Protein AF-A0A2V4GWK1-F1 (afdb_monomer_lite)

pLDDT: mean 80.1, std 12.58, range [30.08, 96.69]

Sequence (707 aa):
MFELTYKNLQINIKENYSESYKGDNICILKGPNDTGKTTALALIKLAFSNFQLNQIDNETMKNKLKLILNNPDFEMHLLISSYDNSFSIRIDYDNNLNRADYYINNRPTGYTHFIEDIELLYEVPGEAIKKFQGILYDTKNKLTEYEKILIAYEAHINELYDKLTRYEHSEKRKNQITSKIQQLNEKLESIKFIYDQDLKKYQELHNKFIYNKYRELEIDISMIESKIDELNRNIKKDKYKNRKINRYGNEVLNKAMEIYQLINSDKSLFDSLVYKDEKYRNIFEDKLKLLNSNNIDDINLELISSFNTYFNQIKQQNSEKLNNSDDNESVLQYRLVEQLIDLINKYIDKNPIIPIFENTAAEFLKKLYNEEEKLKVAYNQYEKIENLNSACDNIIKELGNLTLLLKTYDMNKDKNKTKNIMNIKDDQYSDIIDYESLIKKMESEKERLIKERSSIEDEYRHLPEAYNKYNLEILGKILEDAKNKYEDDKRKIDSLEKDINDQKILLDNLEIVEKPSCDMTKNEMELESNLLVQIKKKLKNYKELIDLLLSNNSEQFPRNTSSDKFFEILGKYIANIIKFIYHLHEKYRLLGIDFVNRAYLIEPTESGTDRISFDSIGTGTSALNGLLARMHQDTNGKKLIILVDEIGDMDDNNLKNLINNAEIEIKANRLLLMLMTRPDNKSNDTKSKAVCESIKFDLGDKNYGIE

Foldseek 3Di:
DKKKAKPDFDQDPPDDFDRMFDFAQEWAWEDFPQVNQVLVLLVVVCLLVLVDLVPDPDPVSSVSSVSRLVRQQMWMWIKFAFNVRPWIKIWTDHSVVSDIWIDISNHTDDSVVVCVFEDEAEDEQDALLVLVLVVLVVVLVVLVVVLVVLVVVLVVLVVQLVLQVLVVVLVVVLVVLVVVLVVLVVLLVLLVVVLVVLVVVLVVLVLQLLLQLLLVLVVLLVVLVVVLVVLVVVVVCVVPDDDDLVPLLVVLLVLLVVLLVLCVSCVVLCVVPPDCDPLVCCLNPPLSVLSNDPDSVSDDPVSLVSLLVVLVVLLVVLVVVCVPDPLVVLLVLLVVLVVLLVVLVVCSSVQDQDPPVSHTSSRVNVVSVVSNVVSVVSNVVVVSSVLSNVSSVVSSVSSVVSVVSVVVSVVVVVVVVPDDDDDDDDDDDPDPPPSVVVSVVSVVVSVVSVVVSVVSVVVNVPNPDNHGHDDSVVSVVVSVVSVVVSVVSVVVSVVSVVVSVVSVVVSVPRDPSDNDPDPDDSVRSVVVSVVSVVVSVVSVVLSVLSVVLSVPPLVPQDPDPVSVVSQFVVFQVLLVLLQWADAPLDIWGFRGADSNQQWTATDQDPVRDGIDHSVRQFSQSSSLSSQSSVVSGDPVNHAYEYEYEENQSHDPSSVVVSVVVLVVCSVVVRYRHHYYYYYDPPDPDSRDHIHMDYDDDPDPDDDDDDD

Secondary structure (DSSP, 8-state):
-EEEEEES--S-TT----SEEEE-SEEEEESS-HHHHHHHHHHHHHHHTTT-GGG---HHHHHHHHHHHT-TT-EEEEEEE-TTSSSEEEEEEETTTTEEEEEETTEEE-HHHHHHHEEEEEE----HHHHHHHHHHHHHHHHHHHHHHHHHHHHHHHHHHHHHHHHHHHHHHHHHHHHHHHHHHHHHHHHHHHHHHHHHHHHHHHHHHHHHHHHHHHHHHHHHHHHHHHHHHHHHHHTS---SSHHHHHHHHHHHHHHHHHHHHTHHHHHHHS---HHHHIIIIIIHHHHT-S-GGGS-HHHHHHHHHHHHHHHHHHHHHHHS-THHHHHHHHHHHHHHHHHHHTTGGG-PBPTTT--BHHHHHHHHHHHHHHHHHHHHHHHHHHHHHHHHHHHHHHHHHHHHHHHHHHHHHHHTTS----------------HHHHHHHHHHHHHHHHHHHHHHHHHHHT-SSPPPP--HHHHHHHHHHHHHHHHHHHHHHHHHHHHHHHHHHHHHTS--PPPPS----HHHHHHHHHHHHHHHHHHHHHHHHHHHHHTT-GGG---SHHHHHHHHHHHHHHHHHH-EEEETTEEEEEEEEETTTTEEEEPPPTT---EEEGGGS-HHHHHHHHHHHHHHS--TTPEEEEEE--GGGS-HHHHHHHHHHHHHHHHTT-EEEEEEE------S-TTPPPEEEE-------------

Radius of gyration: 65.29 Å; chains: 1; bounding box: 119×60×180 Å

Structure (mmCIF, N/CA/C/O backbone):
data_AF-A0A2V4GWK1-F1
#
_entry.id   AF-A0A2V4GWK1-F1
#
loop_
_atom_site.group_PDB
_atom_site.id
_atom_site.type_symbol
_atom_site.label_atom_id
_atom_site.label_alt_id
_atom_site.label_comp_id
_atom_site.label_asym_id
_atom_site.label_entity_id
_atom_site.label_seq_id
_atom_site.pdbx_PDB_ins_code
_atom_site.Cartn_x
_atom_site.Cartn_y
_atom_site.Cartn_z
_atom_site.occupancy
_atom_site.B_iso_or_equiv
_atom_site.auth_seq_id
_atom_site.auth_comp_id
_atom_site.auth_asym_id
_atom_site.auth_atom_id
_atom_site.pdbx_PDB_model_num
ATOM 1 N N . MET A 1 1 ? 20.652 0.093 -69.507 1.00 83.44 1 MET A N 1
ATOM 2 C CA . MET A 1 1 ? 20.487 1.250 -70.423 1.00 83.44 1 MET A CA 1
ATOM 3 C C . MET A 1 1 ? 20.350 2.530 -69.605 1.00 83.44 1 MET A C 1
ATOM 5 O O . MET A 1 1 ? 19.757 2.482 -68.536 1.00 83.44 1 MET A O 1
ATOM 9 N N . PHE A 1 2 ? 20.895 3.652 -70.072 1.00 89.50 2 PHE A N 1
ATOM 10 C CA . PHE A 1 2 ? 20.799 4.970 -69.434 1.00 89.50 2 PHE A CA 1
ATOM 11 C C . PHE A 1 2 ? 20.287 6.009 -70.431 1.00 89.50 2 PHE A C 1
ATOM 13 O O . PHE A 1 2 ? 20.796 6.109 -71.549 1.00 89.50 2 PHE A O 1
ATOM 20 N N . GLU A 1 3 ? 19.304 6.798 -70.008 1.00 91.44 3 GLU A N 1
ATOM 21 C CA . GLU A 1 3 ? 18.810 7.964 -70.730 1.00 91.44 3 GLU A CA 1
ATOM 22 C C . GLU A 1 3 ? 18.528 9.109 -69.751 1.00 91.44 3 GLU A C 1
ATOM 24 O O . GLU A 1 3 ? 17.780 8.957 -68.790 1.00 91.44 3 GLU A O 1
ATOM 29 N N . LEU A 1 4 ? 19.125 10.269 -70.014 1.00 89.75 4 LEU A N 1
ATOM 30 C CA . LEU A 1 4 ? 18.825 11.532 -69.349 1.00 89.75 4 LEU A CA 1
ATOM 31 C C . LEU A 1 4 ? 18.376 12.526 -70.417 1.00 89.75 4 LEU A C 1
ATOM 33 O O . LEU A 1 4 ? 19.147 12.853 -71.321 1.00 89.75 4 LEU A O 1
ATOM 37 N N . THR A 1 5 ? 17.150 13.022 -70.314 1.00 89.62 5 THR A N 1
ATOM 38 C CA . THR A 1 5 ? 16.621 14.101 -71.154 1.00 89.62 5 THR A CA 1
ATOM 39 C C . THR A 1 5 ? 16.192 15.266 -70.281 1.00 89.62 5 THR A C 1
ATOM 41 O O . THR A 1 5 ? 15.756 15.095 -69.144 1.00 89.62 5 THR A O 1
ATOM 44 N N . TYR A 1 6 ? 16.351 16.478 -70.795 1.00 86.19 6 TYR A N 1
ATOM 45 C CA . TYR A 1 6 ? 15.866 17.676 -70.124 1.00 86.19 6 TYR A CA 1
ATOM 46 C C . TYR A 1 6 ? 15.511 18.751 -71.141 1.00 86.19 6 TYR A C 1
ATOM 48 O O . TYR A 1 6 ? 16.061 18.792 -72.243 1.00 86.19 6 TYR A O 1
ATOM 56 N N . LYS A 1 7 ? 14.600 19.643 -70.760 1.00 84.62 7 LYS A N 1
ATOM 57 C CA . LYS A 1 7 ? 14.179 20.779 -71.584 1.00 84.62 7 LYS A CA 1
ATOM 58 C C . LYS A 1 7 ? 14.402 22.086 -70.847 1.00 84.62 7 LYS A C 1
ATOM 60 O O . LYS A 1 7 ? 14.409 22.130 -69.620 1.00 84.62 7 LYS A O 1
ATOM 65 N N . ASN A 1 8 ? 14.586 23.151 -71.625 1.00 76.81 8 ASN A N 1
ATOM 66 C CA . ASN A 1 8 ? 14.684 24.521 -71.124 1.00 76.81 8 ASN A CA 1
ATOM 67 C C . ASN A 1 8 ? 15.834 24.734 -70.112 1.00 76.81 8 ASN A C 1
ATOM 69 O O . ASN A 1 8 ? 15.731 25.549 -69.203 1.00 76.81 8 ASN A O 1
ATOM 73 N N . LEU A 1 9 ? 16.969 24.036 -70.255 1.00 77.75 9 LEU A N 1
ATOM 74 C CA . LEU A 1 9 ? 18.143 24.275 -69.407 1.00 77.75 9 LEU A CA 1
ATOM 75 C C . LEU A 1 9 ? 18.830 25.600 -69.790 1.00 77.75 9 LEU A C 1
ATOM 77 O O . LEU A 1 9 ? 19.382 25.719 -70.883 1.00 77.75 9 LEU A O 1
ATOM 81 N N . GLN A 1 10 ? 18.844 26.580 -68.881 1.00 67.44 10 GLN A N 1
ATOM 82 C CA . GLN A 1 10 ? 19.566 27.847 -69.051 1.00 67.44 10 GLN A CA 1
ATOM 83 C C . GLN A 1 10 ? 20.401 28.161 -67.807 1.00 67.44 10 GLN A C 1
ATOM 85 O O . GLN A 1 10 ? 19.866 28.500 -66.758 1.00 67.44 10 GLN A O 1
ATOM 90 N N . ILE A 1 11 ? 21.727 28.065 -67.932 1.00 66.31 11 ILE A N 1
ATOM 91 C CA . ILE A 1 11 ? 22.675 28.439 -66.865 1.00 66.31 11 ILE A CA 1
ATOM 92 C C . ILE A 1 11 ? 23.495 29.671 -67.290 1.00 66.31 11 ILE A C 1
ATOM 94 O O . ILE A 1 11 ? 23.764 30.543 -66.468 1.00 66.31 11 ILE A O 1
ATOM 98 N N . ASN A 1 12 ? 23.855 29.785 -68.581 1.00 63.16 12 ASN A N 1
ATOM 99 C CA . ASN A 1 12 ? 24.548 30.939 -69.170 1.00 63.16 12 ASN A CA 1
ATOM 100 C C . ASN A 1 12 ? 24.303 31.024 -70.697 1.00 63.16 12 ASN A C 1
ATOM 102 O O . ASN A 1 12 ? 24.294 29.999 -71.371 1.00 63.16 12 ASN A O 1
ATOM 106 N N . ILE A 1 13 ? 24.187 32.235 -71.266 1.00 56.41 13 ILE A N 1
ATOM 107 C CA . ILE A 1 13 ? 23.938 32.498 -72.708 1.00 56.41 13 ILE A CA 1
ATOM 108 C C . ILE A 1 13 ? 25.073 31.955 -73.608 1.00 56.41 13 ILE A C 1
ATOM 110 O O . ILE A 1 13 ? 24.891 31.767 -74.808 1.00 56.41 13 ILE A O 1
ATOM 114 N N . LYS A 1 14 ? 26.265 31.712 -73.044 1.00 56.78 14 LYS A N 1
ATOM 115 C CA . LYS A 1 14 ? 27.462 31.268 -73.784 1.00 56.78 14 LYS A CA 1
ATOM 116 C C . LYS A 1 14 ? 27.690 29.750 -73.799 1.00 56.78 14 LYS A C 1
ATOM 118 O O . LYS A 1 14 ? 28.615 29.309 -74.478 1.00 56.78 14 LYS A O 1
ATOM 123 N N . GLU A 1 15 ? 26.905 28.962 -73.066 1.00 61.25 15 GLU A N 1
ATOM 124 C CA . GLU A 1 15 ? 27.125 27.517 -72.921 1.00 61.25 15 GLU A CA 1
ATOM 125 C C . GLU A 1 15 ? 26.109 26.712 -73.741 1.00 61.25 15 GLU A C 1
ATOM 127 O O . GLU A 1 15 ? 24.903 26.904 -73.621 1.00 61.25 15 GLU A O 1
ATOM 132 N N . ASN A 1 16 ? 26.602 25.791 -74.575 1.00 61.16 16 ASN A N 1
ATOM 133 C CA . ASN A 1 16 ? 25.766 24.862 -75.337 1.00 61.16 16 ASN A CA 1
ATOM 134 C C . ASN A 1 16 ? 25.725 23.501 -74.631 1.00 61.16 16 ASN A C 1
ATOM 136 O O . ASN A 1 16 ? 26.775 22.885 -74.415 1.00 61.16 16 ASN A O 1
ATOM 140 N N . TYR A 1 17 ? 24.521 23.005 -74.340 1.00 68.69 17 TYR A N 1
ATOM 141 C CA . TYR A 1 17 ? 24.294 21.690 -73.732 1.00 68.69 17 TYR A CA 1
ATOM 142 C C . TYR A 1 17 ? 23.647 20.702 -74.723 1.00 68.69 17 TYR A C 1
ATOM 144 O O . TYR A 1 17 ? 23.016 21.094 -75.712 1.00 68.69 17 TYR A O 1
ATOM 152 N N . SER A 1 18 ? 23.827 19.402 -74.483 1.00 69.94 18 SER A N 1
ATOM 153 C CA . SER A 1 18 ? 23.109 18.335 -75.197 1.00 69.94 18 SER A CA 1
ATOM 154 C C . SER A 1 18 ? 21.759 18.094 -74.528 1.00 69.94 18 SER A C 1
ATOM 156 O O . SER A 1 18 ? 21.746 17.727 -73.365 1.00 69.94 18 SER A O 1
ATOM 158 N N . GLU A 1 19 ? 20.639 18.248 -75.234 1.00 72.19 19 GLU A N 1
ATOM 159 C CA . GLU A 1 19 ? 19.275 18.067 -74.680 1.00 72.19 19 GLU A CA 1
ATOM 160 C C . GLU A 1 19 ? 18.967 16.620 -74.238 1.00 72.19 19 GLU A C 1
ATOM 162 O O . GLU A 1 19 ? 18.007 16.364 -73.512 1.00 72.19 19 GLU A O 1
ATOM 167 N N . SER A 1 20 ? 19.794 15.661 -74.661 1.00 82.44 20 SER A N 1
ATOM 168 C CA . SER A 1 20 ? 19.694 14.254 -74.286 1.00 82.44 20 SER A CA 1
ATOM 169 C C . SER A 1 20 ? 21.079 13.613 -74.193 1.00 82.44 20 SER A C 1
ATOM 171 O O . SER A 1 20 ? 21.944 13.868 -75.035 1.00 82.44 20 SER A O 1
ATOM 173 N N . TYR A 1 21 ? 21.264 12.749 -73.195 1.00 82.00 21 TYR A N 1
ATOM 174 C CA . TYR A 1 21 ? 22.378 11.813 -73.075 1.00 82.00 21 TYR A CA 1
ATOM 175 C C . TYR A 1 21 ? 21.819 10.390 -73.042 1.00 82.00 21 TYR A C 1
ATOM 177 O O . TYR A 1 21 ? 20.945 10.096 -72.230 1.00 82.00 21 TYR A O 1
ATOM 185 N N . LYS A 1 22 ? 22.329 9.507 -73.908 1.00 83.12 22 LYS A N 1
ATOM 186 C CA . LYS A 1 22 ? 21.954 8.086 -73.955 1.00 83.12 22 LYS A CA 1
ATOM 187 C C . LYS A 1 22 ? 23.196 7.204 -73.986 1.00 83.12 22 LYS A C 1
ATOM 189 O O . LYS A 1 22 ? 24.187 7.580 -74.611 1.00 83.12 22 LYS A O 1
ATOM 194 N N . GLY A 1 23 ? 23.140 6.046 -73.340 1.00 82.88 23 GLY A N 1
ATOM 195 C CA . GLY A 1 23 ? 24.213 5.055 -73.393 1.00 82.88 23 GLY A CA 1
ATOM 196 C C . GLY A 1 23 ? 23.907 3.756 -72.647 1.00 82.88 23 GLY A C 1
ATOM 197 O O . GLY A 1 23 ? 22.803 3.552 -72.136 1.00 82.88 23 GLY A O 1
ATOM 198 N N . ASP A 1 24 ? 24.896 2.868 -72.602 1.00 86.19 24 ASP A N 1
ATOM 199 C CA . ASP A 1 24 ? 24.835 1.596 -71.876 1.00 86.19 24 ASP A CA 1
ATOM 200 C C . ASP A 1 24 ? 25.066 1.782 -70.358 1.00 86.19 24 ASP A C 1
ATOM 202 O O . ASP A 1 24 ? 25.073 2.891 -69.824 1.00 86.19 24 ASP A O 1
ATOM 206 N N . ASN A 1 25 ? 25.224 0.683 -69.617 1.00 89.31 25 ASN A N 1
ATOM 207 C CA . ASN A 1 25 ? 25.396 0.701 -68.159 1.00 89.31 25 ASN A CA 1
ATOM 208 C C . ASN A 1 25 ? 26.776 1.216 -67.692 1.00 89.31 25 ASN A C 1
ATOM 210 O O . ASN A 1 25 ? 26.901 1.599 -66.532 1.00 89.31 25 ASN A O 1
ATOM 214 N N . ILE A 1 26 ? 27.794 1.263 -68.565 1.00 89.12 26 ILE A N 1
ATOM 215 C CA . ILE A 1 26 ? 29.069 1.962 -68.319 1.00 89.12 26 ILE A CA 1
ATOM 216 C C . ILE A 1 26 ? 29.283 2.989 -69.425 1.00 89.12 26 ILE A C 1
ATOM 218 O O . ILE A 1 26 ? 29.381 2.641 -70.604 1.00 89.12 26 ILE A O 1
ATOM 222 N N . CYS A 1 27 ? 29.385 4.253 -69.035 1.00 88.81 27 CYS A N 1
ATOM 223 C CA . CYS A 1 27 ? 29.473 5.378 -69.950 1.00 88.81 27 CYS A CA 1
ATOM 224 C C . CYS A 1 27 ? 30.608 6.327 -69.562 1.00 88.81 27 CYS A C 1
ATOM 226 O O . CYS A 1 27 ? 30.816 6.619 -68.383 1.00 88.81 27 CYS A O 1
ATOM 228 N N . ILE A 1 28 ? 31.301 6.864 -70.567 1.00 87.44 28 ILE A N 1
ATOM 229 C CA . ILE A 1 28 ? 32.254 7.965 -70.407 1.00 87.44 28 ILE A CA 1
ATOM 230 C C . ILE A 1 28 ? 31.721 9.185 -71.162 1.00 87.44 28 ILE A C 1
ATOM 232 O O . ILE A 1 28 ? 31.604 9.175 -72.386 1.00 87.44 28 ILE A O 1
ATOM 236 N N . LEU A 1 29 ? 31.433 10.263 -70.438 1.00 86.00 29 LEU A N 1
ATOM 237 C CA . LEU A 1 29 ? 31.151 11.577 -71.001 1.00 86.00 29 LEU A CA 1
ATOM 238 C C . LEU A 1 29 ? 32.465 12.223 -71.454 1.00 86.00 29 LEU A C 1
ATOM 240 O O . LEU A 1 29 ? 33.347 12.502 -70.635 1.00 86.00 29 LEU A O 1
ATOM 244 N N . LYS A 1 30 ? 32.580 12.480 -72.760 1.00 82.44 30 LYS A N 1
ATOM 245 C CA . LYS A 1 30 ? 33.726 13.145 -73.400 1.00 82.44 30 LYS A CA 1
ATOM 246 C C . LYS A 1 30 ? 33.291 14.445 -74.079 1.00 82.44 30 LYS A C 1
ATOM 248 O O . LYS A 1 30 ? 32.116 14.638 -74.388 1.00 82.44 30 LYS A O 1
ATOM 253 N N . GLY A 1 31 ? 34.243 15.344 -74.304 1.00 73.88 31 GLY A N 1
ATOM 254 C CA . GLY A 1 31 ? 34.049 16.601 -75.032 1.00 73.88 31 GLY A CA 1
ATOM 255 C C . GLY A 1 31 ? 34.709 17.798 -74.338 1.00 73.88 31 GLY A C 1
ATOM 256 O O . GLY A 1 31 ? 35.040 17.702 -73.155 1.00 73.88 31 GLY A O 1
ATOM 257 N N . PRO A 1 32 ? 34.877 18.935 -75.032 1.00 69.19 32 PRO A N 1
ATOM 258 C CA . PRO A 1 32 ? 35.623 20.092 -74.524 1.00 69.19 32 PRO A CA 1
ATOM 259 C C . PRO A 1 32 ? 34.860 20.922 -73.476 1.00 69.19 32 PRO A C 1
ATOM 261 O O . PRO A 1 32 ? 35.456 21.742 -72.787 1.00 69.19 32 PRO A O 1
ATOM 264 N N . ASN A 1 33 ? 33.541 20.734 -73.331 1.00 74.38 33 ASN A N 1
ATOM 265 C CA . ASN A 1 33 ? 32.733 21.441 -72.332 1.00 74.38 33 ASN A CA 1
ATOM 266 C C . ASN A 1 33 ? 32.738 20.694 -70.982 1.00 74.38 33 ASN A C 1
ATOM 268 O O . ASN A 1 33 ? 31.855 19.875 -70.716 1.00 74.38 33 ASN A O 1
ATOM 272 N N . ASP A 1 34 ? 33.731 20.950 -70.126 1.00 72.50 34 ASP A N 1
ATOM 273 C CA . ASP A 1 34 ? 33.805 20.391 -68.759 1.00 72.50 34 ASP A CA 1
ATOM 274 C C . ASP A 1 34 ? 32.586 20.761 -67.912 1.00 72.50 34 ASP A C 1
ATOM 276 O O . ASP A 1 34 ? 31.991 19.900 -67.265 1.00 72.50 34 ASP A O 1
ATOM 280 N N . THR A 1 35 ? 32.115 22.005 -68.020 1.00 74.12 35 THR A N 1
ATOM 281 C CA . THR A 1 35 ? 30.934 22.459 -67.276 1.00 74.12 35 THR A CA 1
ATOM 282 C C . THR A 1 35 ? 29.675 21.676 -67.654 1.00 74.12 35 THR A C 1
ATOM 284 O O . THR A 1 35 ? 28.896 21.322 -66.769 1.00 74.12 35 THR A O 1
ATOM 287 N N . GLY A 1 36 ? 29.485 21.345 -68.934 1.00 76.00 36 GLY A N 1
ATOM 288 C CA . GLY A 1 36 ? 28.369 20.516 -69.397 1.00 76.00 36 GLY A CA 1
ATOM 289 C C . GLY A 1 36 ? 28.414 19.082 -68.860 1.00 76.00 36 GLY A C 1
ATOM 290 O O . GLY A 1 36 ? 27.376 18.547 -68.470 1.00 76.00 36 GLY A O 1
ATOM 291 N N . LYS A 1 37 ? 29.611 18.487 -68.767 1.00 81.75 37 LYS A N 1
ATOM 292 C CA . LYS A 1 37 ? 29.814 17.139 -68.209 1.00 81.75 37 LYS A CA 1
ATOM 293 C C . LYS A 1 37 ? 29.482 17.086 -66.715 1.00 81.75 37 LYS A C 1
ATOM 295 O O . LYS A 1 37 ? 28.645 16.282 -66.310 1.00 81.75 37 LYS A O 1
ATOM 300 N N . THR A 1 38 ? 30.048 17.995 -65.919 1.00 78.50 38 THR A N 1
ATOM 301 C CA . THR A 1 38 ? 29.740 18.092 -64.483 1.00 78.50 38 THR A CA 1
ATOM 302 C C . THR A 1 38 ? 28.259 18.405 -64.246 1.00 78.50 38 THR A C 1
ATOM 304 O O . THR A 1 38 ? 27.666 17.877 -63.311 1.00 78.50 38 THR A O 1
ATOM 307 N N . THR A 1 39 ? 27.622 19.214 -65.105 1.00 81.62 39 THR A N 1
ATOM 308 C CA . THR A 1 39 ? 26.179 19.515 -65.013 1.00 81.62 39 THR A CA 1
ATOM 309 C C . THR A 1 39 ? 25.319 18.266 -65.217 1.00 81.62 39 THR A C 1
ATOM 311 O O . THR A 1 39 ? 24.362 18.073 -64.475 1.00 81.62 39 THR A O 1
ATOM 314 N N . ALA A 1 40 ? 25.670 17.379 -66.153 1.00 85.25 40 ALA A N 1
ATOM 315 C CA . ALA A 1 40 ? 24.948 16.120 -66.346 1.00 85.25 40 ALA A CA 1
ATOM 316 C C . ALA A 1 40 ? 25.025 15.213 -65.103 1.00 85.25 40 ALA A C 1
ATOM 318 O O . ALA A 1 40 ? 24.000 14.698 -64.657 1.00 85.25 40 ALA A O 1
ATOM 319 N N . LEU A 1 41 ? 26.210 15.079 -64.488 1.00 87.88 41 LEU A N 1
ATOM 320 C CA . LEU A 1 41 ? 26.350 14.359 -63.214 1.00 87.88 41 LEU A CA 1
ATOM 321 C C . LEU A 1 41 ? 25.554 15.038 -62.086 1.00 87.88 41 LEU A C 1
ATOM 323 O O . LEU A 1 41 ? 24.908 14.360 -61.287 1.00 87.88 41 LEU A O 1
ATOM 327 N N . ALA A 1 42 ? 25.575 16.374 -62.035 1.00 83.50 42 ALA A N 1
ATOM 328 C CA . ALA A 1 42 ? 24.856 17.167 -61.040 1.00 83.50 42 ALA A CA 1
ATOM 329 C C . ALA A 1 42 ? 23.341 16.950 -61.111 1.00 83.50 42 ALA A C 1
ATOM 331 O O . ALA A 1 42 ? 22.699 16.830 -60.073 1.00 83.50 42 ALA A O 1
ATOM 332 N N . LEU A 1 43 ? 22.777 16.901 -62.322 1.00 88.31 43 LEU A N 1
ATOM 333 C CA . LEU A 1 43 ? 21.348 16.679 -62.548 1.00 88.31 43 LEU A CA 1
ATOM 334 C C . LEU A 1 43 ? 20.912 15.303 -62.049 1.00 88.31 43 LEU A C 1
ATOM 336 O O . LEU A 1 43 ? 19.909 15.201 -61.348 1.00 88.31 43 LEU A O 1
ATOM 340 N N . ILE A 1 44 ? 21.704 14.262 -62.326 1.00 90.81 44 ILE A N 1
ATOM 341 C CA . ILE A 1 44 ? 21.447 12.929 -61.772 1.00 90.81 44 ILE A CA 1
ATOM 342 C C . ILE A 1 44 ? 21.522 12.994 -60.246 1.00 90.81 44 ILE A C 1
ATOM 344 O O . ILE A 1 44 ? 20.590 12.563 -59.580 1.00 90.81 44 ILE A O 1
ATOM 348 N N . LYS A 1 45 ? 22.569 13.600 -59.670 1.00 88.50 45 LYS A N 1
ATOM 349 C CA . LYS A 1 45 ? 22.686 13.740 -58.210 1.00 88.50 45 LYS A CA 1
ATOM 350 C C . LYS A 1 45 ? 21.484 14.452 -57.589 1.00 88.50 45 LYS A C 1
ATOM 352 O O . LYS A 1 45 ? 20.946 13.980 -56.595 1.00 88.50 45 LYS A O 1
ATOM 357 N N . LEU A 1 46 ? 21.031 15.540 -58.203 1.00 88.25 46 LEU A N 1
ATOM 358 C CA . LEU A 1 46 ? 19.869 16.301 -57.760 1.00 88.25 46 LEU A CA 1
ATOM 359 C C . LEU A 1 46 ? 18.580 15.462 -57.789 1.00 88.25 46 LEU A C 1
ATOM 361 O O . LEU A 1 46 ? 17.778 15.561 -56.859 1.00 88.25 46 LEU A O 1
ATOM 365 N N . ALA A 1 47 ? 18.420 14.602 -58.800 1.00 90.50 47 ALA A N 1
ATOM 366 C CA . ALA A 1 47 ? 17.297 13.671 -58.916 1.00 90.50 47 ALA A CA 1
ATOM 367 C C . ALA A 1 47 ? 17.203 12.724 -57.707 1.00 90.50 47 ALA A C 1
ATOM 369 O O . ALA A 1 47 ? 16.122 12.491 -57.175 1.00 90.50 47 ALA A O 1
ATOM 370 N N . PHE A 1 48 ? 18.346 12.223 -57.231 1.00 90.75 48 PHE A N 1
ATOM 371 C CA . PHE A 1 48 ? 18.430 11.347 -56.055 1.00 90.75 48 PHE A CA 1
ATOM 372 C C . PHE A 1 48 ? 18.379 12.092 -54.717 1.00 90.75 48 PHE A C 1
ATOM 374 O O . PHE A 1 48 ? 18.255 11.448 -53.684 1.00 90.75 48 PHE A O 1
ATOM 381 N N . SER A 1 49 ? 18.447 13.425 -54.727 1.00 86.56 49 SER A N 1
ATOM 382 C CA . SER A 1 49 ? 18.331 14.285 -53.540 1.00 86.56 49 SER A CA 1
ATOM 383 C C . SER A 1 49 ? 16.936 14.893 -53.369 1.00 86.56 49 SER A C 1
ATOM 385 O O . SER A 1 49 ? 16.759 15.894 -52.670 1.00 86.56 49 SER A O 1
ATOM 387 N N . ASN A 1 50 ? 15.935 14.355 -54.067 1.00 88.44 50 ASN A N 1
ATOM 388 C CA . ASN A 1 50 ? 14.590 14.918 -54.139 1.00 88.44 50 ASN A CA 1
ATOM 389 C C . ASN A 1 50 ? 14.544 16.400 -54.521 1.00 88.44 50 ASN A C 1
ATOM 391 O O . ASN A 1 50 ? 13.735 17.164 -53.995 1.00 88.44 50 ASN A O 1
ATOM 395 N N . PHE A 1 51 ? 15.457 16.811 -55.405 1.00 87.31 51 PHE A N 1
ATOM 396 C CA . PHE A 1 51 ? 15.608 18.193 -55.851 1.00 87.31 51 PHE A CA 1
ATOM 397 C C . PHE A 1 51 ? 15.874 19.196 -54.710 1.00 87.31 51 PHE A C 1
ATOM 399 O O . PHE A 1 51 ? 15.675 20.400 -54.864 1.00 87.31 51 PHE A O 1
ATOM 406 N N . GLN A 1 52 ? 16.379 18.724 -53.561 1.00 83.62 52 GLN A N 1
ATOM 407 C CA . GLN A 1 52 ? 16.703 19.564 -52.411 1.00 83.62 52 GLN A CA 1
ATOM 408 C C . GLN A 1 52 ? 18.178 19.997 -52.416 1.00 83.62 52 GLN A C 1
ATOM 410 O O . GLN A 1 52 ? 19.096 19.199 -52.228 1.00 83.62 52 GLN A O 1
ATOM 415 N N . LEU A 1 53 ? 18.422 21.303 -52.568 1.00 80.69 53 LEU A N 1
ATOM 416 C CA . LEU A 1 53 ? 19.775 21.880 -52.635 1.00 80.69 53 LEU A CA 1
ATOM 417 C C . LEU A 1 53 ? 20.602 21.724 -51.345 1.00 80.69 53 LEU A C 1
ATOM 419 O O . LEU A 1 53 ? 21.826 21.826 -51.387 1.00 80.69 53 LEU A O 1
ATOM 423 N N . ASN A 1 54 ? 19.963 21.527 -50.189 1.00 74.25 54 ASN A N 1
ATOM 424 C CA . ASN A 1 54 ? 20.645 21.335 -48.902 1.00 74.25 54 ASN A CA 1
ATOM 425 C C . ASN A 1 54 ? 21.339 19.967 -48.779 1.00 74.25 54 ASN A C 1
ATOM 427 O O . ASN A 1 54 ? 22.155 19.810 -47.879 1.00 74.25 54 ASN A O 1
ATOM 431 N N . GLN A 1 55 ? 21.049 19.018 -49.673 1.00 70.69 55 GLN A N 1
ATOM 432 C CA . GLN A 1 55 ? 21.680 17.693 -49.719 1.00 70.69 55 GLN A CA 1
ATOM 433 C C . GLN A 1 55 ? 22.899 17.641 -50.666 1.00 70.69 55 GLN A C 1
ATOM 435 O O . GLN A 1 55 ? 23.471 16.579 -50.902 1.00 70.69 55 GLN A O 1
ATOM 440 N N . ILE A 1 56 ? 23.292 18.784 -51.245 1.00 72.25 56 ILE A N 1
ATOM 441 C CA . ILE A 1 56 ? 24.438 18.902 -52.153 1.00 72.25 56 ILE A CA 1
ATOM 442 C C . ILE A 1 56 ? 25.593 19.606 -51.431 1.00 72.25 56 ILE A C 1
ATOM 444 O O . ILE A 1 56 ? 25.555 20.817 -51.219 1.00 72.25 56 ILE A O 1
ATOM 448 N N . ASP A 1 57 ? 26.645 18.852 -51.107 1.00 61.81 57 ASP A N 1
ATOM 449 C CA . ASP A 1 57 ? 27.770 19.335 -50.284 1.00 61.81 57 ASP A CA 1
ATOM 450 C C . ASP A 1 57 ? 28.722 20.312 -51.001 1.00 61.81 57 ASP A C 1
ATOM 452 O O . ASP A 1 57 ? 29.459 21.060 -50.362 1.00 61.81 57 ASP A O 1
ATOM 456 N N . ASN A 1 58 ? 28.739 20.321 -52.338 1.00 66.69 58 ASN A N 1
ATOM 457 C CA . ASN A 1 58 ? 29.635 21.176 -53.119 1.00 66.69 58 ASN A CA 1
ATOM 458 C C . ASN A 1 58 ? 28.956 22.520 -53.426 1.00 66.69 58 ASN A C 1
ATOM 460 O O . ASN A 1 58 ? 28.061 22.578 -54.267 1.00 66.69 58 ASN A O 1
ATOM 464 N N . GLU A 1 59 ? 29.406 23.606 -52.790 1.00 67.12 59 GLU A N 1
ATOM 465 C CA . GLU A 1 59 ? 28.847 24.959 -52.968 1.00 67.12 59 GLU A CA 1
ATOM 466 C C . GLU A 1 59 ? 28.871 25.448 -54.431 1.00 67.12 59 GLU A C 1
ATOM 468 O O . GLU A 1 59 ? 27.928 26.095 -54.889 1.00 67.12 59 GLU A O 1
ATOM 473 N N . THR A 1 60 ? 29.884 25.087 -55.223 1.00 65.00 60 THR A N 1
ATOM 474 C CA . THR A 1 60 ? 29.937 25.422 -56.657 1.00 65.00 60 THR A CA 1
ATOM 475 C C . THR A 1 60 ? 28.850 24.685 -57.444 1.00 65.00 60 THR A C 1
ATOM 477 O O . THR A 1 60 ? 28.158 25.288 -58.267 1.00 65.00 60 THR A O 1
ATOM 480 N N . MET A 1 61 ? 28.656 23.391 -57.172 1.00 69.62 61 MET A N 1
ATOM 481 C CA . MET A 1 61 ? 27.600 22.579 -57.788 1.00 69.62 61 MET A CA 1
ATOM 482 C C . MET A 1 61 ? 26.211 23.043 -57.333 1.00 69.62 61 MET A C 1
ATOM 484 O O . MET A 1 61 ? 25.317 23.202 -58.155 1.00 69.62 61 MET A O 1
ATOM 488 N N . LYS A 1 62 ? 26.044 23.348 -56.046 1.00 76.38 62 LYS A N 1
ATOM 489 C CA . LYS A 1 62 ? 24.806 23.855 -55.445 1.00 76.38 62 LYS A CA 1
ATOM 490 C C . LYS A 1 62 ? 24.378 25.195 -56.042 1.00 76.38 62 LYS A C 1
ATOM 492 O O . LYS A 1 62 ? 23.208 25.361 -56.372 1.00 76.38 62 LYS A O 1
ATOM 497 N N . ASN A 1 63 ? 25.315 26.122 -56.258 1.00 74.12 63 ASN A N 1
ATOM 498 C CA . ASN A 1 63 ? 25.036 27.391 -56.934 1.00 74.12 63 ASN A CA 1
ATOM 499 C C . ASN A 1 63 ? 24.637 27.194 -58.404 1.00 74.12 63 ASN A C 1
ATOM 501 O O . ASN A 1 63 ? 23.703 27.846 -58.867 1.00 74.12 63 ASN A O 1
ATOM 505 N N . LYS A 1 64 ? 25.277 26.260 -59.123 1.00 73.19 64 LYS A N 1
ATOM 506 C CA . LYS A 1 64 ? 24.873 25.891 -60.491 1.00 73.19 64 LYS A CA 1
ATOM 507 C C . LYS A 1 64 ? 23.470 25.275 -60.523 1.00 73.19 64 LYS A C 1
ATOM 509 O O . LYS A 1 64 ? 22.628 25.733 -61.284 1.00 73.19 64 LYS A O 1
ATOM 514 N N . LEU A 1 65 ? 23.190 24.298 -59.661 1.00 81.00 65 LEU A N 1
ATOM 515 C CA . LEU A 1 65 ? 21.882 23.639 -59.565 1.00 81.00 65 LEU A CA 1
ATOM 516 C C . LEU A 1 65 ? 20.770 24.612 -59.147 1.00 81.00 65 LEU A C 1
ATOM 518 O O . LEU A 1 65 ? 19.656 24.519 -59.651 1.00 81.00 65 LEU A O 1
ATOM 522 N N . LYS A 1 66 ? 21.074 25.598 -58.294 1.00 82.31 66 LYS A N 1
ATOM 523 C CA . LYS A 1 66 ? 20.144 26.680 -57.946 1.00 82.31 66 LYS A CA 1
ATOM 524 C C . LYS A 1 66 ? 19.722 27.495 -59.170 1.00 82.31 66 LYS A C 1
ATOM 526 O O . LYS A 1 66 ? 18.558 27.857 -59.274 1.00 82.31 66 LYS A O 1
ATOM 531 N N . LEU A 1 67 ? 20.641 27.781 -60.095 1.00 79.25 67 LEU A N 1
ATOM 532 C CA . LEU A 1 67 ? 20.309 28.491 -61.335 1.00 79.25 67 LEU A CA 1
ATOM 533 C C . LEU A 1 67 ? 19.399 27.655 -62.244 1.00 79.25 67 LEU A C 1
ATOM 535 O O . LEU A 1 67 ? 18.482 28.211 -62.836 1.00 79.25 67 LEU A O 1
ATOM 539 N N . ILE A 1 68 ? 19.604 26.334 -62.294 1.00 79.44 68 ILE A N 1
ATOM 540 C CA . ILE A 1 68 ? 18.746 25.403 -63.045 1.00 79.44 68 ILE A CA 1
ATOM 541 C C . ILE A 1 68 ? 17.324 25.400 -62.475 1.00 79.44 68 ILE A C 1
ATOM 543 O O . ILE A 1 68 ? 16.366 25.603 -63.213 1.00 79.44 68 ILE A O 1
ATOM 547 N N . LEU A 1 69 ? 17.194 25.241 -61.154 1.00 83.12 69 LEU A N 1
ATOM 548 C CA . LEU A 1 69 ? 15.902 25.224 -60.460 1.00 83.12 69 LEU A CA 1
ATOM 549 C C . LEU A 1 69 ? 15.196 26.590 -60.435 1.00 83.12 69 LEU A C 1
ATOM 551 O O . LEU A 1 69 ? 14.001 26.658 -60.168 1.00 83.12 69 LEU A O 1
ATOM 555 N N . ASN A 1 70 ? 15.898 27.687 -60.727 1.00 82.19 70 ASN A N 1
ATOM 556 C CA . ASN A 1 70 ? 15.277 29.004 -60.878 1.00 82.19 70 ASN A CA 1
ATOM 557 C C . ASN A 1 70 ? 14.570 29.184 -62.233 1.00 82.19 70 ASN A C 1
ATOM 559 O O . ASN A 1 70 ? 13.861 30.177 -62.397 1.00 82.19 70 ASN A O 1
ATOM 563 N N . ASN A 1 71 ? 14.764 28.280 -63.202 1.00 83.06 71 ASN A N 1
ATOM 564 C CA . ASN A 1 71 ? 14.036 28.330 -64.466 1.00 83.06 71 ASN A CA 1
ATOM 565 C C . ASN A 1 71 ? 12.695 27.581 -64.341 1.00 83.06 71 ASN A C 1
ATOM 567 O O . ASN A 1 71 ? 12.722 26.351 -64.280 1.00 83.06 71 ASN A O 1
ATOM 571 N N . PRO A 1 72 ? 11.537 28.270 -64.318 1.00 79.25 72 PRO A N 1
ATOM 572 C CA . PRO A 1 72 ? 10.237 27.641 -64.067 1.00 79.25 72 PRO A CA 1
ATOM 573 C C . PRO A 1 72 ? 9.890 26.546 -65.084 1.00 79.25 72 PRO A C 1
ATOM 575 O O . PRO A 1 72 ? 9.348 25.518 -64.702 1.00 79.25 72 PRO A O 1
ATOM 578 N N . ASP A 1 73 ? 10.311 26.691 -66.342 1.00 85.38 73 ASP A N 1
ATOM 579 C CA . ASP A 1 73 ? 9.980 25.746 -67.416 1.00 85.38 73 ASP A CA 1
ATOM 580 C C . ASP A 1 73 ? 10.931 24.541 -67.507 1.00 85.38 73 ASP A C 1
ATOM 582 O O . ASP A 1 73 ? 10.925 23.813 -68.504 1.00 85.38 73 ASP A O 1
ATOM 586 N N . PHE A 1 74 ? 11.805 24.344 -66.518 1.00 89.31 74 PHE A N 1
ATOM 587 C CA . PHE A 1 74 ? 12.745 23.229 -66.516 1.00 89.31 74 PHE A CA 1
ATOM 588 C C . PHE A 1 74 ? 12.030 21.887 -66.291 1.00 89.31 74 PHE A C 1
ATOM 590 O O . PHE A 1 74 ? 11.377 21.672 -65.269 1.00 89.31 74 PHE A O 1
ATOM 597 N N . GLU A 1 75 ? 12.235 20.960 -67.227 1.00 91.12 75 GLU A N 1
ATOM 598 C CA . GLU A 1 75 ? 11.770 19.572 -67.150 1.00 91.12 75 GLU A CA 1
ATOM 599 C C . GLU A 1 75 ? 12.974 18.630 -67.214 1.00 91.12 75 GLU A C 1
ATOM 601 O O . GLU A 1 75 ? 13.898 18.853 -68.005 1.00 91.12 75 GLU A O 1
ATOM 606 N N . MET A 1 76 ? 12.942 17.544 -66.440 1.00 93.38 76 MET A N 1
ATOM 607 C CA . MET A 1 76 ? 13.963 16.496 -66.467 1.00 93.38 76 MET A CA 1
ATOM 608 C C . MET A 1 76 ? 13.329 15.107 -66.432 1.00 93.38 76 MET A C 1
ATOM 610 O O . MET A 1 76 ? 12.432 14.843 -65.637 1.00 93.38 76 MET A O 1
ATOM 614 N N . HIS A 1 77 ? 13.859 14.203 -67.247 1.00 94.31 77 HIS A N 1
ATOM 615 C CA . HIS A 1 77 ? 13.504 12.793 -67.265 1.00 94.31 77 HIS A CA 1
ATOM 616 C C . HIS A 1 77 ? 14.775 11.942 -67.223 1.00 94.31 77 HIS A C 1
ATOM 618 O O . HIS A 1 77 ? 15.663 12.071 -68.069 1.00 94.31 77 HIS A O 1
ATOM 624 N N . LEU A 1 78 ? 14.864 11.074 -66.219 1.00 95.38 78 LEU A N 1
ATOM 625 C CA . LEU A 1 78 ? 15.970 10.147 -66.017 1.00 95.38 78 LEU A CA 1
ATOM 626 C C . LEU A 1 78 ? 15.445 8.714 -66.024 1.00 95.38 78 LEU A C 1
ATOM 628 O O . LEU A 1 78 ? 14.597 8.364 -65.209 1.00 95.38 78 LEU A O 1
ATOM 632 N N . LEU A 1 79 ? 16.005 7.876 -66.890 1.00 94.88 79 LEU A N 1
ATOM 633 C CA . LEU A 1 79 ? 15.733 6.448 -66.989 1.00 94.88 79 LEU A CA 1
ATOM 634 C C . LEU A 1 79 ? 17.045 5.668 -66.862 1.00 94.88 79 LEU A C 1
ATOM 636 O O . LEU A 1 79 ? 17.989 5.888 -67.622 1.00 94.88 79 LEU A O 1
ATOM 640 N N . ILE A 1 80 ? 17.097 4.729 -65.919 1.00 94.50 80 ILE A N 1
ATOM 641 C CA . ILE A 1 80 ? 18.221 3.798 -65.762 1.00 94.50 80 ILE A CA 1
ATOM 642 C C . ILE A 1 80 ? 17.655 2.383 -65.646 1.00 94.50 80 ILE A C 1
ATOM 644 O O . ILE A 1 80 ? 16.830 2.113 -64.780 1.00 94.50 80 ILE A O 1
ATOM 648 N N . SER A 1 81 ? 18.105 1.467 -66.498 1.00 91.38 81 SER A N 1
ATOM 649 C CA . SER A 1 81 ? 17.770 0.042 -66.439 1.00 91.38 81 SER A CA 1
ATOM 650 C C . SER A 1 81 ? 19.014 -0.811 -66.246 1.00 91.38 81 SER A C 1
ATOM 652 O O . SER A 1 81 ? 20.082 -0.481 -66.770 1.00 91.38 81 SER A O 1
ATOM 654 N N . SER A 1 82 ? 18.879 -1.931 -65.539 1.00 89.38 82 SER A N 1
ATOM 655 C CA . SER A 1 82 ? 19.894 -2.978 -65.475 1.00 89.38 82 SER A CA 1
ATOM 656 C C . SER A 1 82 ? 20.234 -3.489 -66.876 1.00 89.38 82 SER A C 1
ATOM 658 O O . SER A 1 82 ? 19.466 -3.326 -67.826 1.00 89.38 82 SER A O 1
ATOM 660 N N . TYR A 1 83 ? 21.403 -4.112 -67.013 1.00 82.75 83 TYR A N 1
ATOM 661 C CA . TYR A 1 83 ? 21.869 -4.641 -68.296 1.00 82.75 83 TYR A CA 1
ATOM 662 C C . TYR A 1 83 ? 20.879 -5.644 -68.930 1.00 82.75 83 TYR A C 1
ATOM 664 O O . TYR A 1 83 ? 20.674 -5.639 -70.140 1.00 82.75 83 TYR A O 1
ATOM 672 N N . ASP A 1 84 ? 20.221 -6.468 -68.112 1.00 84.50 84 ASP A N 1
ATOM 673 C CA . ASP A 1 84 ? 19.214 -7.455 -68.527 1.00 84.50 84 ASP A CA 1
ATOM 674 C C . ASP A 1 84 ? 17.768 -6.918 -68.508 1.00 84.50 84 ASP A C 1
ATOM 676 O O . ASP A 1 84 ? 16.826 -7.675 -68.735 1.00 84.50 84 ASP A O 1
ATOM 680 N N . ASN A 1 85 ? 17.582 -5.627 -68.208 1.00 83.69 85 ASN A N 1
ATOM 681 C CA . ASN A 1 85 ? 16.291 -4.963 -68.007 1.00 83.69 85 ASN A CA 1
ATOM 682 C C . ASN A 1 85 ? 15.380 -5.592 -66.927 1.00 83.69 85 ASN A C 1
ATOM 684 O O . ASN A 1 85 ? 14.188 -5.290 -66.886 1.00 83.69 85 ASN A O 1
ATOM 688 N N . SER A 1 86 ? 15.912 -6.432 -66.030 1.00 87.69 86 SER A N 1
ATOM 689 C CA . SER A 1 86 ? 15.164 -6.994 -64.892 1.00 87.69 86 SER A CA 1
ATOM 690 C C . SER A 1 86 ? 14.819 -5.960 -63.813 1.00 87.69 86 SER A C 1
ATOM 692 O O . SER A 1 86 ? 13.890 -6.167 -63.030 1.00 87.69 86 SER A O 1
ATOM 694 N N . PHE A 1 87 ? 15.561 -4.852 -63.765 1.00 91.69 87 PHE A N 1
ATOM 695 C CA . PHE A 1 87 ? 15.341 -3.743 -62.847 1.00 91.69 87 PHE A CA 1
ATOM 696 C C . PHE A 1 87 ? 15.440 -2.417 -63.602 1.00 91.69 87 PHE A C 1
ATOM 698 O O . PHE A 1 87 ? 16.393 -2.196 -64.346 1.00 91.69 87 PHE A O 1
ATOM 705 N N . SER A 1 88 ? 14.489 -1.509 -63.411 1.00 93.25 88 SER A N 1
ATOM 706 C CA . SER A 1 88 ? 14.551 -0.160 -63.968 1.00 93.25 88 SER A CA 1
ATOM 707 C C . SER A 1 88 ? 14.040 0.884 -62.994 1.00 93.25 88 SER A C 1
ATOM 709 O O . SER A 1 88 ? 13.177 0.621 -62.158 1.00 93.25 88 SER A O 1
ATOM 711 N N . ILE A 1 89 ? 14.580 2.087 -63.120 1.00 95.88 89 ILE A N 1
ATOM 712 C CA . ILE A 1 89 ? 14.169 3.253 -62.357 1.00 95.88 89 ILE A CA 1
ATOM 713 C C . ILE A 1 89 ? 13.878 4.390 -63.319 1.00 95.88 89 ILE A C 1
ATOM 715 O O . ILE A 1 89 ? 14.592 4.575 -64.307 1.00 95.88 89 ILE A O 1
ATOM 719 N N . ARG A 1 90 ? 12.829 5.152 -63.023 1.00 96.06 90 ARG A N 1
ATOM 720 C CA . ARG A 1 90 ? 12.493 6.375 -63.748 1.00 96.06 90 ARG A CA 1
ATOM 721 C C . ARG A 1 90 ? 12.230 7.496 -62.753 1.00 96.06 90 ARG A C 1
ATOM 723 O O . ARG A 1 90 ? 11.511 7.283 -61.780 1.00 96.06 90 ARG A O 1
ATOM 730 N N . ILE A 1 91 ? 12.805 8.665 -63.007 1.00 96.31 91 ILE A N 1
ATOM 731 C CA . ILE A 1 91 ? 12.555 9.893 -62.252 1.00 96.31 91 ILE A CA 1
ATOM 732 C C . ILE A 1 91 ? 12.110 10.964 -63.243 1.00 96.31 91 ILE A C 1
ATOM 734 O O . ILE A 1 91 ? 12.853 11.291 -64.169 1.00 96.31 91 ILE A O 1
ATOM 738 N N . ASP A 1 92 ? 10.917 11.502 -63.023 1.00 95.25 92 ASP A N 1
ATOM 739 C CA . ASP A 1 92 ? 10.329 12.584 -63.808 1.00 95.25 92 ASP A CA 1
ATOM 740 C C . ASP A 1 92 ? 10.222 13.825 -62.920 1.00 95.25 92 ASP A C 1
ATOM 742 O O . ASP A 1 92 ? 9.689 13.744 -61.814 1.00 95.25 92 ASP A O 1
ATOM 746 N N . TYR A 1 93 ? 10.729 14.968 -63.374 1.00 93.88 93 TYR A N 1
ATOM 747 C CA . TYR A 1 93 ? 10.642 16.230 -62.644 1.00 93.88 93 TYR A CA 1
ATOM 748 C C . TYR A 1 93 ? 10.136 17.355 -63.526 1.00 93.88 93 TYR A C 1
ATOM 750 O O . TYR A 1 93 ? 10.630 17.565 -64.635 1.00 93.88 93 TYR A O 1
ATOM 758 N N . ASP A 1 94 ? 9.188 18.098 -62.970 1.00 91.00 94 ASP A N 1
ATOM 759 C CA . ASP A 1 94 ? 8.606 19.291 -63.560 1.00 91.00 94 ASP A CA 1
ATOM 760 C C . ASP A 1 94 ? 8.711 20.434 -62.543 1.00 91.00 94 ASP A C 1
ATOM 762 O O . ASP A 1 94 ? 8.092 20.398 -61.469 1.00 91.00 94 ASP A O 1
ATOM 766 N N . ASN A 1 95 ? 9.523 21.444 -62.869 1.00 87.38 95 ASN A N 1
ATOM 767 C CA . ASN A 1 95 ? 9.738 22.588 -61.992 1.00 87.38 95 ASN A CA 1
ATOM 768 C C . ASN A 1 95 ? 8.507 23.508 -61.912 1.00 87.38 95 ASN A C 1
ATOM 770 O O . ASN A 1 95 ? 8.268 24.097 -60.858 1.00 87.38 95 ASN A O 1
ATOM 774 N N . ASN A 1 96 ? 7.666 23.564 -62.954 1.00 86.06 96 ASN A N 1
ATOM 775 C CA . ASN A 1 96 ? 6.415 24.331 -62.928 1.00 86.06 96 ASN A CA 1
ATOM 776 C C . ASN A 1 96 ? 5.444 23.772 -61.877 1.00 86.06 96 ASN A C 1
ATOM 778 O O . ASN A 1 96 ? 4.713 24.524 -61.229 1.00 86.06 96 ASN A O 1
ATOM 782 N N . LEU A 1 97 ? 5.460 22.452 -61.675 1.00 85.62 97 LEU A N 1
ATOM 783 C CA . LEU A 1 97 ? 4.682 21.767 -60.638 1.00 85.62 97 LEU A CA 1
ATOM 784 C C . LEU A 1 97 ? 5.443 21.617 -59.313 1.00 85.62 97 LEU A C 1
ATOM 786 O O . LEU A 1 97 ? 4.853 21.181 -58.322 1.00 85.62 97 LEU A O 1
ATOM 790 N N . ASN A 1 98 ? 6.737 21.956 -59.299 1.00 86.38 98 ASN A N 1
ATOM 791 C CA . ASN A 1 98 ? 7.680 21.710 -58.210 1.00 86.38 98 ASN A CA 1
ATOM 792 C C . ASN A 1 98 ? 7.558 20.282 -57.643 1.00 86.38 98 ASN A C 1
ATOM 794 O O . ASN A 1 98 ? 7.467 20.071 -56.429 1.00 86.38 98 ASN A O 1
ATOM 798 N N . ARG A 1 99 ? 7.484 19.292 -58.540 1.00 88.00 99 ARG A N 1
ATOM 799 C CA . ARG A 1 99 ? 7.174 17.903 -58.192 1.00 88.00 99 ARG A CA 1
ATOM 800 C C . ARG A 1 99 ? 8.101 16.937 -58.918 1.00 88.00 99 ARG A C 1
ATOM 802 O O . ARG A 1 99 ? 8.303 17.049 -60.122 1.00 88.00 99 ARG A O 1
ATOM 809 N N . ALA A 1 100 ? 8.603 15.961 -58.164 1.00 92.38 100 ALA A N 1
ATOM 810 C CA . ALA A 1 100 ? 9.323 14.802 -58.675 1.00 92.38 100 ALA A CA 1
ATOM 811 C C . ALA A 1 100 ? 8.477 13.537 -58.492 1.00 92.38 100 ALA A C 1
ATOM 813 O O . ALA A 1 100 ? 7.996 13.273 -57.387 1.00 92.38 100 ALA A O 1
ATOM 814 N N . ASP A 1 101 ? 8.325 12.754 -59.554 1.00 95.31 101 ASP A N 1
ATOM 815 C CA . ASP A 1 101 ? 7.682 11.445 -59.536 1.00 95.31 101 ASP A CA 1
ATOM 816 C C . ASP A 1 101 ? 8.728 10.342 -59.741 1.00 95.31 101 ASP A C 1
ATOM 818 O O . ASP A 1 101 ? 9.535 10.387 -60.671 1.00 95.31 101 ASP A O 1
ATOM 822 N N . TYR A 1 102 ? 8.700 9.334 -58.868 1.00 96.69 102 TYR A N 1
ATOM 823 C CA . TYR A 1 102 ? 9.665 8.234 -58.844 1.00 96.69 102 TYR A CA 1
ATOM 824 C C . TYR A 1 102 ? 8.986 6.928 -59.222 1.00 96.69 102 TYR A C 1
ATOM 826 O O . TYR A 1 102 ? 7.881 6.633 -58.763 1.00 96.69 102 TYR A O 1
ATOM 834 N N . TYR A 1 103 ? 9.673 6.111 -60.012 1.00 96.50 103 TYR A N 1
ATOM 835 C CA . TYR A 1 103 ? 9.186 4.807 -60.431 1.00 96.50 103 TYR A CA 1
ATOM 836 C C . TYR A 1 103 ? 10.278 3.748 -60.299 1.00 96.50 103 TYR A C 1
ATOM 838 O O . TYR A 1 103 ? 11.422 3.985 -60.685 1.00 96.50 103 TYR A O 1
ATOM 846 N N . ILE A 1 104 ? 9.895 2.559 -59.832 1.00 94.12 104 ILE A N 1
ATOM 847 C CA . ILE A 1 104 ? 10.707 1.335 -59.882 1.00 94.12 104 ILE A CA 1
ATOM 848 C C . ILE A 1 104 ? 9.932 0.313 -60.715 1.00 94.12 104 ILE A C 1
ATOM 850 O O . ILE A 1 104 ? 8.759 0.052 -60.446 1.00 94.12 104 ILE A O 1
ATOM 854 N N . ASN A 1 105 ? 10.552 -0.247 -61.755 1.00 92.81 105 ASN A N 1
ATOM 855 C CA . ASN A 1 105 ? 9.927 -1.181 -62.699 1.00 92.81 105 ASN A CA 1
ATOM 856 C C . ASN A 1 105 ? 8.584 -0.661 -63.247 1.00 92.81 105 ASN A C 1
ATOM 858 O O . ASN A 1 105 ? 7.582 -1.378 -63.271 1.00 92.81 105 ASN A O 1
ATOM 862 N N . ASN A 1 106 ? 8.557 0.618 -63.642 1.00 90.56 106 ASN A N 1
ATOM 863 C CA . ASN A 1 106 ? 7.374 1.352 -64.113 1.00 90.56 106 ASN A CA 1
ATOM 864 C C . ASN A 1 106 ? 6.219 1.487 -63.098 1.00 90.56 106 ASN A C 1
ATOM 866 O O . ASN A 1 106 ? 5.128 1.918 -63.474 1.00 90.56 106 ASN A O 1
ATOM 870 N N . ARG A 1 107 ? 6.428 1.164 -61.814 1.00 94.31 107 ARG A N 1
ATOM 871 C CA . ARG A 1 107 ? 5.439 1.378 -60.746 1.00 94.31 107 ARG A CA 1
ATOM 872 C C . ARG A 1 107 ? 5.777 2.636 -59.948 1.00 94.31 107 ARG A C 1
ATOM 874 O O . ARG A 1 107 ? 6.933 2.766 -59.549 1.00 94.31 107 ARG A O 1
ATOM 881 N N . PRO A 1 108 ? 4.810 3.538 -59.702 1.00 94.62 108 PRO A N 1
ATOM 882 C CA . PRO A 1 108 ? 5.054 4.738 -58.909 1.00 94.62 108 PRO A CA 1
ATOM 883 C C . PRO A 1 108 ? 5.423 4.357 -57.472 1.00 94.62 108 PRO A C 1
ATOM 885 O O . PRO A 1 108 ? 4.779 3.492 -56.875 1.00 94.62 108 PRO A O 1
ATOM 888 N N . THR A 1 109 ? 6.445 5.006 -56.922 1.00 93.56 109 THR A N 1
ATOM 889 C CA . THR A 1 109 ? 6.904 4.806 -55.545 1.00 93.56 109 THR A CA 1
ATOM 890 C C . THR A 1 109 ? 7.157 6.149 -54.862 1.00 93.56 109 THR A C 1
ATOM 892 O O . THR A 1 109 ? 7.430 7.156 -55.514 1.00 93.56 109 THR A O 1
ATOM 895 N N . GLY A 1 110 ? 7.052 6.186 -53.534 1.00 92.00 110 GLY A N 1
ATOM 896 C CA . GLY A 1 110 ? 7.427 7.372 -52.763 1.00 92.00 110 GLY A CA 1
ATOM 897 C C . GLY A 1 110 ? 8.948 7.499 -52.650 1.00 92.00 110 GLY A C 1
ATOM 898 O O . GLY A 1 110 ? 9.642 6.488 -52.570 1.00 92.00 110 GLY A O 1
ATOM 899 N N . TYR A 1 111 ? 9.466 8.730 -52.561 1.00 91.25 111 TYR A N 1
ATOM 900 C CA . TYR A 1 111 ? 10.909 8.992 -52.439 1.00 91.25 111 TYR A CA 1
ATOM 901 C C . TYR A 1 111 ? 11.582 8.189 -51.310 1.00 91.25 111 TYR A C 1
ATOM 903 O O . TYR A 1 111 ? 12.661 7.648 -51.512 1.00 91.25 111 TYR A O 1
ATOM 911 N N . THR A 1 112 ? 10.932 8.040 -50.147 1.00 88.06 112 THR A N 1
ATOM 912 C CA . THR A 1 112 ? 11.479 7.261 -49.019 1.00 88.06 112 THR A CA 1
ATOM 913 C C . THR A 1 112 ? 11.726 5.795 -49.379 1.00 88.06 112 THR A C 1
ATOM 915 O O . THR A 1 112 ? 12.796 5.284 -49.085 1.00 88.06 112 THR A O 1
ATOM 918 N N . HIS A 1 113 ? 10.784 5.142 -50.065 1.00 88.06 113 HIS A N 1
ATOM 919 C CA . HIS A 1 113 ? 10.960 3.754 -50.511 1.00 88.06 113 HIS A CA 1
ATOM 920 C C . HIS A 1 113 ? 11.957 3.676 -51.678 1.00 88.06 113 HIS A C 1
ATOM 922 O O . HIS A 1 113 ? 12.723 2.729 -51.789 1.00 88.06 113 HIS A O 1
ATOM 928 N N . PHE A 1 114 ? 12.003 4.702 -52.534 1.00 91.31 114 PHE A N 1
ATOM 929 C CA . PHE A 1 114 ? 12.959 4.774 -53.638 1.00 91.31 114 PHE A CA 1
ATOM 930 C C . PHE A 1 114 ? 14.423 4.721 -53.162 1.00 91.31 114 PHE A C 1
ATOM 932 O O . PHE A 1 114 ? 15.229 3.973 -53.712 1.00 91.31 114 PHE A O 1
ATOM 939 N N . ILE A 1 115 ? 14.766 5.476 -52.114 1.00 89.00 115 ILE A N 1
ATOM 940 C CA . ILE A 1 115 ? 16.129 5.512 -51.548 1.00 89.00 115 ILE A CA 1
ATOM 941 C C . ILE A 1 115 ? 16.455 4.310 -50.639 1.00 89.00 115 ILE A C 1
ATOM 943 O O . ILE A 1 115 ? 17.612 4.115 -50.249 1.00 89.00 115 ILE A O 1
ATOM 947 N N . GLU A 1 116 ? 15.457 3.501 -50.275 1.00 87.31 116 GLU A N 1
ATOM 948 C CA . GLU A 1 116 ? 15.667 2.223 -49.583 1.00 87.31 116 GLU A CA 1
ATOM 949 C C . GLU A 1 116 ? 16.225 1.155 -50.526 1.00 87.31 116 GLU A C 1
ATOM 951 O O . GLU A 1 116 ? 17.021 0.341 -50.072 1.00 87.31 116 GLU A O 1
ATOM 956 N N . ASP A 1 117 ? 15.898 1.214 -51.822 1.00 87.44 117 ASP A N 1
ATOM 957 C CA . ASP A 1 117 ? 16.324 0.230 -52.828 1.00 87.44 117 ASP A CA 1
ATOM 958 C C . ASP A 1 117 ? 17.585 0.640 -53.608 1.00 87.44 117 ASP A C 1
ATOM 960 O O . ASP A 1 117 ? 18.231 -0.206 -54.235 1.00 87.44 117 ASP A O 1
ATOM 964 N N . ILE A 1 118 ? 17.937 1.932 -53.611 1.00 90.12 118 ILE A N 1
ATOM 965 C CA . ILE A 1 118 ? 18.978 2.488 -54.487 1.00 90.12 118 ILE A CA 1
ATOM 966 C C . ILE A 1 118 ? 19.948 3.363 -53.695 1.00 90.12 118 ILE A C 1
ATOM 968 O O . ILE A 1 118 ? 19.550 4.177 -52.864 1.00 90.12 118 ILE A O 1
ATOM 972 N N . GLU A 1 119 ? 21.234 3.233 -54.001 1.00 88.06 119 GLU A N 1
ATOM 973 C CA . GLU A 1 119 ? 22.305 4.054 -53.452 1.00 88.06 119 GLU A CA 1
ATOM 974 C C . GLU A 1 119 ? 23.081 4.743 -54.582 1.00 88.06 119 GLU A C 1
ATOM 976 O O . GLU A 1 119 ? 23.608 4.100 -55.495 1.00 88.06 119 GLU A O 1
ATOM 981 N N . LEU A 1 120 ? 23.132 6.077 -54.520 1.00 86.25 120 LEU A N 1
ATOM 982 C CA . LEU A 1 120 ? 23.897 6.906 -55.444 1.00 86.25 120 LEU A CA 1
ATOM 983 C C . LEU A 1 120 ? 25.251 7.262 -54.826 1.00 86.25 120 LEU A C 1
ATOM 985 O O . LEU A 1 120 ? 25.324 7.948 -53.808 1.00 86.25 120 LEU A O 1
ATOM 989 N N . LEU A 1 121 ? 26.323 6.883 -55.510 1.00 82.12 121 LEU A N 1
ATOM 990 C CA . LEU A 1 121 ? 27.690 7.242 -55.170 1.00 82.12 121 LEU A CA 1
ATOM 991 C C . LEU A 1 121 ? 28.178 8.317 -56.140 1.00 82.12 121 LEU A C 1
ATOM 993 O O . LEU A 1 121 ? 28.308 8.070 -57.334 1.00 82.12 121 LEU A O 1
ATOM 997 N N . TYR A 1 122 ? 28.464 9.511 -55.627 1.00 78.56 122 TYR A N 1
ATOM 998 C CA . TYR A 1 122 ? 29.139 10.567 -56.380 1.00 78.56 122 TYR A CA 1
ATOM 999 C C . TYR A 1 122 ? 30.581 10.688 -55.895 1.00 78.56 122 TYR A C 1
ATOM 1001 O O . TYR A 1 122 ? 30.810 10.932 -54.710 1.00 78.56 122 TYR A O 1
ATOM 1009 N N . GLU A 1 123 ? 31.541 10.541 -56.801 1.00 70.88 123 GLU A N 1
ATOM 1010 C CA . GLU A 1 123 ? 32.964 10.585 -56.489 1.00 70.88 123 GLU A CA 1
ATOM 1011 C C . GLU A 1 123 ? 33.701 11.588 -57.377 1.00 70.88 123 GLU A C 1
ATOM 1013 O O . GLU A 1 123 ? 33.483 11.658 -58.585 1.00 70.88 123 GLU A O 1
ATOM 1018 N N . VAL A 1 124 ? 34.638 12.312 -56.766 1.00 69.00 124 VAL A N 1
ATOM 1019 C CA . VAL A 1 124 ? 35.695 13.044 -57.468 1.00 69.00 124 VAL A CA 1
ATOM 1020 C C . VAL A 1 124 ? 37.027 12.376 -57.093 1.00 69.00 124 VAL A C 1
ATOM 1022 O O . VAL A 1 124 ? 37.325 12.265 -55.898 1.00 69.00 124 VAL A O 1
ATOM 1025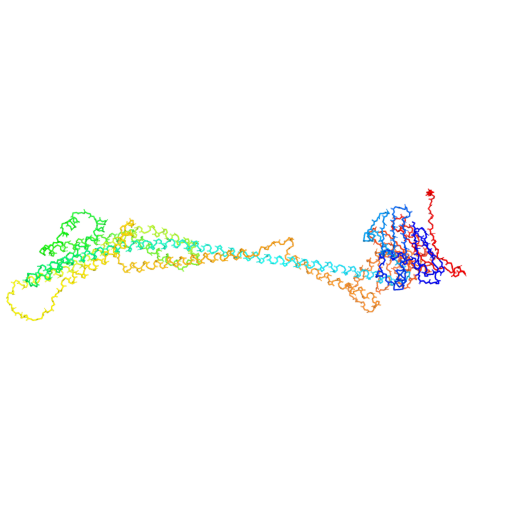 N N . PRO A 1 125 ? 37.814 11.866 -58.057 1.00 64.38 125 PRO A N 1
ATOM 1026 C CA . PRO A 1 125 ? 39.191 11.430 -57.875 1.00 64.38 125 PRO A CA 1
ATOM 1027 C C . PRO A 1 125 ? 39.975 12.420 -57.013 1.00 64.38 125 PRO A C 1
ATOM 1029 O O . PRO A 1 125 ? 39.925 13.629 -57.206 1.00 64.38 125 PRO A O 1
ATOM 1032 N N . GLY A 1 126 ? 40.672 11.902 -56.008 1.00 62.28 126 GLY A N 1
ATOM 1033 C CA . GLY A 1 126 ? 41.377 12.719 -55.032 1.00 62.28 126 GLY A CA 1
ATOM 1034 C C . GLY A 1 126 ? 42.292 11.874 -54.157 1.00 62.28 126 GLY A C 1
ATOM 1035 O O . GLY A 1 126 ? 42.266 10.644 -54.217 1.00 62.28 126 GLY A O 1
ATOM 1036 N N . GLU A 1 127 ? 43.104 12.549 -53.347 1.00 61.41 127 GLU A N 1
ATOM 1037 C CA . GLU A 1 127 ? 44.112 11.938 -52.474 1.00 61.41 127 GLU A CA 1
ATOM 1038 C C . GLU A 1 127 ? 43.509 10.954 -51.456 1.00 61.41 127 GLU A C 1
ATOM 1040 O O . GLU A 1 127 ? 42.463 11.213 -50.854 1.00 61.41 127 GLU A O 1
ATOM 1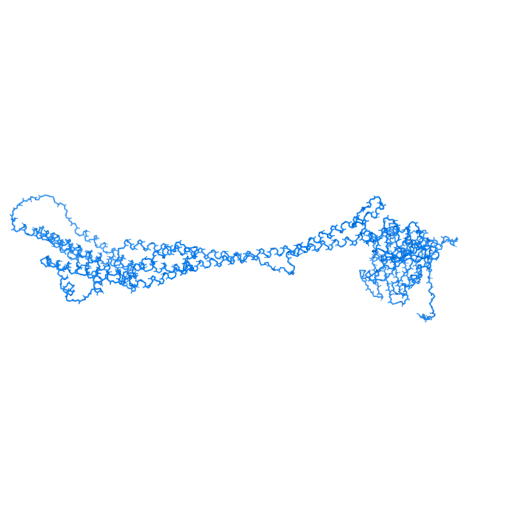045 N N . ALA A 1 128 ? 44.226 9.860 -51.184 1.00 63.09 128 ALA A N 1
ATOM 1046 C CA . ALA A 1 128 ? 43.781 8.773 -50.303 1.00 63.09 128 ALA A CA 1
ATOM 1047 C C . ALA A 1 128 ? 43.403 9.272 -48.900 1.00 63.09 128 ALA A C 1
ATOM 1049 O O . ALA A 1 128 ? 42.435 8.806 -48.303 1.00 63.09 128 ALA A O 1
ATOM 1050 N N . ILE A 1 129 ? 44.139 10.265 -48.397 1.00 66.19 129 ILE A N 1
ATOM 1051 C CA . ILE A 1 129 ? 43.934 10.874 -47.077 1.00 66.19 129 ILE A CA 1
ATOM 1052 C C . ILE A 1 129 ? 42.551 11.528 -46.974 1.00 66.19 129 ILE A C 1
ATOM 1054 O O . ILE A 1 129 ? 41.856 11.325 -45.981 1.00 66.19 129 ILE A O 1
ATOM 1058 N N . LYS A 1 130 ? 42.104 12.249 -48.010 1.00 65.62 130 LYS A N 1
ATOM 1059 C CA . LYS A 1 130 ? 40.776 12.887 -48.021 1.00 65.62 130 LYS A CA 1
ATOM 1060 C C . LYS A 1 130 ? 39.653 11.847 -48.014 1.00 65.62 130 LYS A C 1
ATOM 1062 O O . LYS A 1 130 ? 38.628 12.042 -47.366 1.00 65.62 130 LYS A O 1
ATOM 1067 N N . LYS A 1 131 ? 39.864 10.705 -48.676 1.00 63.94 131 LYS A N 1
ATOM 1068 C CA . LYS A 1 131 ? 38.902 9.590 -48.681 1.00 63.94 131 LYS A CA 1
ATOM 1069 C C . LYS A 1 131 ? 38.805 8.911 -47.315 1.00 63.94 131 LYS A C 1
ATOM 1071 O O . LYS A 1 131 ? 37.704 8.608 -46.859 1.00 63.94 131 LYS A O 1
ATOM 1076 N N . PHE A 1 132 ? 39.935 8.739 -46.631 1.00 69.12 132 PHE A N 1
ATOM 1077 C CA . PHE A 1 132 ? 39.953 8.232 -45.259 1.00 69.12 132 PHE A CA 1
ATOM 1078 C C . PHE A 1 132 ? 39.246 9.148 -44.273 1.00 69.12 132 PHE A C 1
ATOM 1080 O O . PHE A 1 132 ? 38.509 8.655 -43.422 1.00 69.12 132 PHE A O 1
ATOM 1087 N N . GLN A 1 133 ? 39.418 10.463 -44.408 1.00 73.56 133 GLN A N 1
ATOM 1088 C CA . GLN A 1 133 ? 38.689 11.426 -43.587 1.00 73.56 133 GLN A CA 1
ATOM 1089 C C . GLN A 1 133 ? 37.171 11.230 -43.720 1.00 73.56 133 GLN A C 1
ATOM 1091 O O . GLN A 1 133 ? 36.485 11.198 -42.703 1.00 73.56 133 GLN A O 1
ATOM 1096 N N . GLY A 1 134 ? 36.654 10.983 -44.930 1.00 70.88 134 GLY A N 1
ATOM 1097 C CA . GLY A 1 134 ? 35.238 10.648 -45.148 1.00 70.88 134 GLY A CA 1
ATOM 1098 C C . GLY A 1 134 ? 34.769 9.408 -44.371 1.00 70.88 134 GLY A C 1
ATOM 1099 O O . GLY A 1 134 ? 33.805 9.486 -43.615 1.00 70.88 134 GLY A O 1
ATOM 1100 N N . ILE A 1 135 ? 35.498 8.289 -44.466 1.00 74.31 135 ILE A N 1
ATOM 1101 C CA . ILE A 1 135 ? 35.159 7.042 -43.745 1.00 74.31 135 ILE A CA 1
ATOM 1102 C C . ILE A 1 135 ? 35.195 7.245 -42.218 1.00 74.31 135 ILE A C 1
ATOM 1104 O O . ILE A 1 135 ? 34.375 6.689 -41.479 1.00 74.31 135 ILE A O 1
ATOM 1108 N N . LEU A 1 136 ? 36.143 8.049 -41.728 1.00 82.25 136 LEU A N 1
ATOM 1109 C CA . LEU A 1 136 ? 36.245 8.404 -40.313 1.00 82.25 136 LEU A CA 1
ATOM 1110 C C . LEU A 1 136 ? 35.052 9.260 -39.854 1.00 82.25 136 LEU A C 1
ATOM 1112 O O . LEU A 1 136 ? 34.497 8.985 -38.788 1.00 82.25 136 LEU A O 1
ATOM 1116 N N . TYR A 1 137 ? 34.607 10.230 -40.662 1.00 79.81 137 TYR A N 1
ATOM 1117 C CA . TYR A 1 137 ? 33.387 11.002 -40.396 1.00 79.81 137 TYR A CA 1
ATOM 1118 C C . TYR A 1 137 ? 32.143 10.106 -40.325 1.00 79.81 137 TYR A C 1
ATOM 1120 O O . TYR A 1 137 ? 31.389 10.193 -39.354 1.00 79.81 137 TYR A O 1
ATOM 1128 N N . ASP A 1 138 ? 31.963 9.192 -41.279 1.00 74.88 138 ASP A N 1
ATOM 1129 C CA . ASP A 1 138 ? 30.828 8.257 -41.283 1.00 74.88 138 ASP A CA 1
ATOM 1130 C C . ASP A 1 138 ? 30.836 7.350 -40.050 1.00 74.88 138 ASP A C 1
ATOM 1132 O O . ASP A 1 138 ? 29.809 7.129 -39.401 1.00 74.88 138 ASP A O 1
ATOM 1136 N N . THR A 1 139 ? 32.018 6.859 -39.672 1.00 81.94 139 THR A N 1
ATOM 1137 C CA . THR A 1 139 ? 32.192 6.042 -38.466 1.00 81.94 139 THR A CA 1
ATOM 1138 C C . THR A 1 139 ? 31.828 6.837 -37.210 1.00 81.94 139 THR A C 1
ATOM 1140 O O . THR A 1 139 ? 31.102 6.333 -36.351 1.00 81.94 139 THR A O 1
ATOM 1143 N N . LYS A 1 140 ? 32.258 8.101 -37.109 1.00 85.81 140 LYS A N 1
ATOM 1144 C CA . LYS A 1 140 ? 31.898 8.997 -35.998 1.00 85.81 140 LYS A CA 1
ATOM 1145 C C . LYS A 1 140 ? 30.387 9.246 -35.923 1.00 85.81 140 LYS A C 1
ATOM 1147 O O . LYS A 1 140 ? 29.816 9.246 -34.827 1.00 85.81 140 LYS A O 1
ATOM 1152 N N . ASN A 1 141 ? 29.731 9.424 -37.068 1.00 81.12 141 ASN A N 1
ATOM 1153 C CA . ASN A 1 141 ? 28.281 9.605 -37.143 1.00 81.12 141 ASN A CA 1
ATOM 1154 C C . ASN A 1 141 ? 27.539 8.363 -36.627 1.00 81.12 141 ASN A C 1
ATOM 1156 O O . ASN A 1 141 ? 26.683 8.497 -35.753 1.00 81.12 141 ASN A O 1
ATOM 1160 N N . LYS A 1 142 ? 27.953 7.153 -37.029 1.00 82.88 142 LYS A N 1
ATOM 1161 C CA . LYS A 1 142 ? 27.399 5.893 -36.491 1.00 82.88 142 LYS A CA 1
ATOM 1162 C C . LYS A 1 142 ? 27.555 5.777 -34.970 1.00 82.88 142 LYS A C 1
ATOM 1164 O O . LYS A 1 142 ? 26.619 5.387 -34.277 1.00 82.88 142 LYS A O 1
ATOM 1169 N N . LEU A 1 143 ? 28.707 6.166 -34.413 1.00 87.88 143 LEU A N 1
ATOM 1170 C CA . LEU A 1 143 ? 28.897 6.190 -32.952 1.00 87.88 143 LEU A CA 1
ATOM 1171 C C . LEU A 1 143 ? 27.938 7.164 -32.246 1.00 87.88 143 LEU A C 1
ATOM 1173 O O . LEU A 1 143 ? 27.537 6.919 -31.108 1.00 87.88 143 LEU A O 1
ATOM 1177 N N . THR A 1 144 ? 27.569 8.258 -32.912 1.00 86.56 144 THR A N 1
ATOM 1178 C CA . THR A 1 144 ? 26.604 9.242 -32.398 1.00 86.56 144 THR A CA 1
ATOM 1179 C C . THR A 1 144 ? 25.176 8.691 -32.427 1.00 86.56 144 THR A C 1
ATOM 1181 O O . THR A 1 144 ? 24.401 8.935 -31.504 1.00 86.56 144 THR A O 1
ATOM 1184 N N . GLU A 1 145 ? 24.820 7.904 -33.440 1.00 84.75 145 GLU A N 1
ATOM 1185 C CA . GLU A 1 145 ? 23.531 7.203 -33.492 1.00 84.75 145 GLU A CA 1
ATOM 1186 C C . GLU A 1 145 ? 23.396 6.169 -32.368 1.00 84.75 145 GLU A C 1
ATOM 1188 O O . GLU A 1 145 ? 22.381 6.159 -31.670 1.00 84.75 145 GLU A O 1
ATOM 1193 N N . TYR A 1 146 ? 24.438 5.371 -32.108 1.00 88.62 146 TYR A N 1
ATOM 1194 C CA . TYR A 1 146 ? 24.436 4.438 -30.976 1.00 88.62 146 TYR A CA 1
ATOM 1195 C C . TYR A 1 146 ? 24.269 5.146 -29.629 1.00 88.62 146 TYR A C 1
ATOM 1197 O O . TYR A 1 146 ? 23.537 4.669 -28.765 1.00 88.62 146 TYR A O 1
ATOM 1205 N N . GLU A 1 147 ? 24.897 6.307 -29.442 1.00 89.50 147 GLU A N 1
ATOM 1206 C CA . GLU A 1 147 ? 24.716 7.106 -28.228 1.00 89.50 147 GLU A CA 1
ATOM 1207 C C . GLU A 1 147 ? 23.259 7.554 -28.038 1.00 89.50 147 GLU A C 1
ATOM 1209 O O . GLU A 1 147 ? 22.745 7.466 -26.922 1.00 89.50 147 GLU A O 1
ATOM 1214 N N . LYS A 1 148 ? 22.566 7.965 -29.110 1.00 89.06 148 LYS A N 1
ATOM 1215 C CA . LYS A 1 148 ? 21.135 8.312 -29.049 1.00 89.06 148 LYS A CA 1
ATOM 1216 C C . LYS A 1 148 ? 20.280 7.123 -28.602 1.00 89.06 148 LYS A C 1
ATOM 1218 O O . LYS A 1 148 ? 19.408 7.297 -27.753 1.00 89.06 148 LYS A O 1
ATOM 1223 N N . ILE A 1 149 ? 20.560 5.924 -29.120 1.00 91.94 149 ILE A N 1
ATOM 1224 C CA . ILE A 1 149 ? 19.865 4.687 -28.721 1.00 91.94 149 ILE A CA 1
ATOM 1225 C C . ILE A 1 149 ? 20.077 4.410 -27.224 1.00 91.94 149 ILE A C 1
ATOM 1227 O O . ILE A 1 149 ? 19.117 4.146 -26.503 1.00 91.94 149 ILE A O 1
ATOM 1231 N N . LEU A 1 150 ? 21.312 4.539 -26.728 1.00 92.56 150 LEU A N 1
ATOM 1232 C CA . LEU A 1 150 ? 21.622 4.326 -25.308 1.00 92.56 150 LEU A CA 1
ATOM 1233 C C . LEU A 1 150 ? 20.953 5.354 -24.387 1.00 92.56 150 LEU A C 1
ATOM 1235 O O . LEU A 1 150 ? 20.608 5.020 -23.257 1.00 92.56 150 LEU A O 1
ATOM 1239 N N . ILE A 1 151 ? 20.786 6.604 -24.831 1.00 90.25 151 ILE A N 1
ATOM 1240 C CA . ILE A 1 151 ? 20.053 7.632 -24.072 1.00 90.25 151 ILE A CA 1
ATOM 1241 C C . ILE A 1 151 ? 18.573 7.258 -23.951 1.00 90.25 151 ILE A C 1
ATOM 1243 O O . ILE A 1 151 ? 18.023 7.324 -22.855 1.00 90.25 151 ILE A O 1
ATOM 1247 N N . ALA A 1 152 ? 17.943 6.832 -25.049 1.00 91.25 152 ALA A N 1
ATOM 1248 C CA . ALA A 1 152 ? 16.547 6.402 -25.027 1.00 91.25 152 ALA A CA 1
ATOM 1249 C C . ALA A 1 152 ? 16.338 5.177 -24.119 1.00 91.25 152 ALA A C 1
ATOM 1251 O O . ALA A 1 152 ? 15.384 5.136 -23.344 1.00 91.25 152 ALA A O 1
ATOM 1252 N N . TYR A 1 153 ? 17.257 4.209 -24.167 1.00 92.94 153 TYR A N 1
ATOM 1253 C CA . TYR A 1 153 ? 17.191 3.017 -23.323 1.00 92.94 153 TYR A CA 1
ATOM 1254 C C . TYR A 1 153 ? 17.405 3.327 -21.831 1.00 92.94 153 TYR A C 1
ATOM 1256 O O . TYR A 1 153 ? 16.654 2.835 -20.995 1.00 92.94 153 TYR A O 1
ATOM 1264 N N . GLU A 1 154 ? 18.357 4.200 -21.482 1.00 91.75 154 GLU A N 1
ATOM 1265 C CA . GLU A 1 154 ? 18.551 4.655 -20.093 1.00 91.75 154 GLU A CA 1
ATOM 1266 C C . GLU A 1 154 ? 17.294 5.338 -19.533 1.00 91.75 154 GLU A C 1
ATOM 1268 O O . GLU A 1 154 ? 16.891 5.065 -18.403 1.00 91.75 154 GLU A O 1
ATOM 1273 N N . ALA A 1 155 ? 16.646 6.197 -20.326 1.00 91.44 155 ALA A N 1
ATOM 1274 C CA . ALA A 1 155 ? 15.401 6.845 -19.921 1.00 91.44 155 ALA A CA 1
ATOM 1275 C C . ALA A 1 155 ? 14.298 5.816 -19.616 1.00 91.44 155 ALA A C 1
ATOM 1277 O O . ALA A 1 155 ? 13.594 5.951 -18.616 1.00 91.44 155 ALA A O 1
ATOM 1278 N N . HIS A 1 156 ? 14.196 4.765 -20.433 1.00 90.75 156 HIS A N 1
ATOM 1279 C CA . HIS A 1 156 ? 13.242 3.680 -20.222 1.00 90.75 156 HIS A CA 1
ATOM 1280 C C . HIS A 1 156 ? 13.519 2.882 -18.935 1.00 90.75 156 HIS A C 1
ATOM 1282 O O . HIS A 1 156 ? 12.595 2.632 -18.162 1.00 90.75 156 HIS A O 1
ATOM 1288 N N . ILE A 1 157 ? 14.782 2.529 -18.664 1.00 91.19 157 ILE A N 1
ATOM 1289 C CA . ILE A 1 157 ? 15.170 1.827 -17.427 1.00 91.19 157 ILE A CA 1
ATOM 1290 C C . ILE A 1 157 ? 14.833 2.667 -16.188 1.00 91.19 157 ILE A C 1
ATOM 1292 O O . ILE A 1 157 ? 14.255 2.147 -15.233 1.00 91.19 157 ILE A O 1
ATOM 1296 N N . ASN A 1 158 ? 15.126 3.969 -16.213 1.00 89.50 158 ASN A N 1
ATOM 1297 C CA . ASN A 1 158 ? 14.811 4.867 -15.100 1.00 89.50 158 ASN A CA 1
ATOM 1298 C C . ASN A 1 158 ? 13.297 4.988 -14.862 1.00 89.50 158 ASN A C 1
ATOM 1300 O O . ASN A 1 158 ? 12.845 4.947 -13.719 1.00 89.50 158 ASN A O 1
ATOM 1304 N N . GLU A 1 159 ? 12.498 5.074 -15.928 1.00 90.88 159 GLU A N 1
ATOM 1305 C CA . GLU A 1 159 ? 11.037 5.090 -15.819 1.00 90.88 159 GLU A CA 1
ATOM 1306 C C . GLU A 1 159 ? 10.502 3.807 -15.155 1.00 90.88 159 GLU A C 1
ATOM 1308 O O . GLU A 1 159 ? 9.631 3.868 -14.281 1.00 90.88 159 GLU A O 1
ATOM 1313 N N . LEU A 1 160 ? 11.027 2.640 -15.544 1.00 89.81 160 LEU A N 1
ATOM 1314 C CA . LEU A 1 160 ? 10.656 1.358 -14.941 1.00 89.81 160 LEU A CA 1
ATOM 1315 C C . LEU A 1 160 ? 11.052 1.284 -13.462 1.00 89.81 160 LEU A C 1
ATOM 1317 O O . LEU A 1 160 ? 10.245 0.849 -12.636 1.00 89.81 160 LEU A O 1
ATOM 1321 N N . TYR A 1 161 ? 12.254 1.750 -13.120 1.00 89.88 161 TYR A N 1
ATOM 1322 C CA . TYR A 1 161 ? 12.753 1.792 -11.746 1.00 89.88 161 TYR A CA 1
ATOM 1323 C C . TYR A 1 161 ? 11.862 2.645 -10.833 1.00 89.88 161 TYR A C 1
ATOM 1325 O O . TYR A 1 161 ? 11.509 2.230 -9.722 1.00 89.88 161 TYR A O 1
ATOM 1333 N N . ASP A 1 162 ? 11.449 3.819 -11.312 1.00 89.12 162 ASP A N 1
ATOM 1334 C CA . ASP A 1 162 ? 10.563 4.721 -10.578 1.00 89.12 162 ASP A CA 1
ATOM 1335 C C . ASP A 1 162 ? 9.175 4.107 -10.373 1.00 89.12 162 ASP A C 1
ATOM 1337 O O . ASP A 1 162 ? 8.630 4.159 -9.265 1.00 89.12 162 ASP A O 1
ATOM 1341 N N . LYS A 1 163 ? 8.607 3.480 -11.413 1.00 89.00 163 LYS A N 1
ATOM 1342 C CA . LYS A 1 163 ? 7.322 2.767 -11.314 1.00 89.00 163 LYS A CA 1
ATOM 1343 C C . LYS A 1 163 ? 7.390 1.631 -10.295 1.00 89.00 163 LYS A C 1
ATOM 1345 O O . LYS A 1 163 ? 6.502 1.527 -9.448 1.00 89.00 163 LYS A O 1
ATOM 1350 N N . LEU A 1 164 ? 8.450 0.822 -10.333 1.00 88.62 164 LEU A N 1
ATOM 1351 C CA . LEU A 1 164 ? 8.645 -0.282 -9.393 1.00 88.62 164 LEU A CA 1
ATOM 1352 C C . LEU A 1 164 ? 8.792 0.232 -7.954 1.00 88.62 164 LEU A C 1
ATOM 1354 O O . LEU A 1 164 ? 8.146 -0.281 -7.045 1.00 88.62 164 LEU A O 1
ATOM 1358 N N . THR A 1 165 ? 9.563 1.302 -7.754 1.00 87.81 165 THR A N 1
ATOM 1359 C CA . THR A 1 165 ? 9.755 1.913 -6.430 1.00 87.81 165 THR A CA 1
ATOM 1360 C C . THR A 1 165 ? 8.440 2.458 -5.857 1.00 87.81 165 THR A C 1
ATOM 1362 O O . THR A 1 165 ? 8.151 2.261 -4.674 1.00 87.81 165 THR A O 1
ATOM 1365 N N . ARG A 1 166 ? 7.608 3.114 -6.678 1.00 88.12 166 ARG A N 1
ATOM 1366 C CA . ARG A 1 166 ? 6.275 3.587 -6.255 1.00 88.12 166 ARG A CA 1
ATOM 1367 C C . ARG A 1 166 ? 5.349 2.429 -5.894 1.00 88.12 166 ARG A C 1
ATOM 1369 O O . ARG A 1 166 ? 4.666 2.505 -4.872 1.00 88.12 166 ARG A O 1
ATOM 1376 N N . TYR A 1 167 ? 5.360 1.364 -6.694 1.00 88.88 167 TYR A N 1
ATOM 1377 C CA . TYR A 1 167 ? 4.593 0.149 -6.431 1.00 88.88 167 TYR A CA 1
ATOM 1378 C C . TYR A 1 167 ? 4.979 -0.481 -5.085 1.00 88.88 167 TYR A C 1
ATOM 1380 O O . TYR A 1 167 ? 4.118 -0.665 -4.228 1.00 88.88 167 TYR A O 1
ATOM 1388 N N . GLU A 1 168 ? 6.271 -0.729 -4.851 1.00 87.19 168 GLU A N 1
ATOM 1389 C CA . GLU A 1 168 ? 6.772 -1.316 -3.599 1.00 87.19 168 GLU A CA 1
ATOM 1390 C C . GLU A 1 168 ? 6.426 -0.460 -2.372 1.00 87.19 168 GLU A C 1
ATOM 1392 O O . GLU A 1 168 ? 6.060 -0.988 -1.318 1.00 87.19 168 GLU A O 1
ATOM 1397 N N . HIS A 1 169 ? 6.513 0.868 -2.497 1.00 88.81 169 HIS A N 1
ATOM 1398 C CA . HIS A 1 169 ? 6.134 1.782 -1.423 1.00 88.81 169 HIS A CA 1
ATOM 1399 C C . HIS A 1 169 ? 4.629 1.722 -1.119 1.00 88.81 169 HIS A C 1
ATOM 1401 O O . HIS A 1 169 ? 4.248 1.664 0.054 1.00 88.81 169 HIS A O 1
ATOM 1407 N N . SER A 1 170 ? 3.785 1.701 -2.159 1.00 88.38 170 SER A N 1
ATOM 1408 C CA . SER A 1 170 ? 2.330 1.564 -2.020 1.00 88.38 170 SER A CA 1
ATOM 1409 C C . SER A 1 170 ? 1.960 0.229 -1.366 1.00 88.38 170 SER A C 1
ATOM 1411 O O . SER A 1 170 ? 1.262 0.220 -0.353 1.00 88.38 170 SER A O 1
ATOM 1413 N N . GLU A 1 171 ? 2.519 -0.887 -1.842 1.00 89.25 171 GLU A N 1
ATOM 1414 C CA . GLU A 1 171 ? 2.293 -2.225 -1.275 1.00 89.25 171 GLU A CA 1
ATOM 1415 C C . GLU A 1 171 ? 2.720 -2.325 0.193 1.00 89.25 171 GLU A C 1
ATOM 1417 O O . GLU A 1 171 ? 1.975 -2.818 1.043 1.00 89.25 171 GLU A O 1
ATOM 1422 N N . LYS A 1 172 ? 3.897 -1.794 0.544 1.00 90.31 172 LYS A N 1
ATOM 1423 C CA . LYS A 1 172 ? 4.354 -1.768 1.939 1.00 90.31 172 LYS A CA 1
ATOM 1424 C C . LYS A 1 172 ? 3.388 -0.988 2.831 1.00 90.31 172 LYS A C 1
ATOM 1426 O O . LYS A 1 172 ? 3.098 -1.425 3.945 1.00 90.31 172 LYS A O 1
ATOM 1431 N N . ARG A 1 173 ? 2.881 0.149 2.349 1.00 89.94 173 ARG A N 1
ATOM 1432 C CA . ARG A 1 173 ? 1.931 0.984 3.091 1.00 89.94 173 ARG A CA 1
ATOM 1433 C C . ARG A 1 173 ? 0.562 0.314 3.226 1.00 89.94 173 ARG A C 1
ATOM 1435 O O . ARG A 1 173 ? 0.002 0.350 4.319 1.00 89.94 173 ARG A O 1
ATOM 1442 N N . LYS A 1 174 ? 0.069 -0.360 2.180 1.00 90.25 174 LYS A N 1
ATOM 1443 C CA . LYS A 1 174 ? -1.141 -1.199 2.246 1.00 90.25 174 LYS A CA 1
ATOM 1444 C C . LYS A 1 174 ? -1.001 -2.273 3.319 1.00 90.25 174 LYS A C 1
ATOM 1446 O O . LYS A 1 174 ? -1.828 -2.337 4.219 1.00 90.25 174 LYS A O 1
ATOM 1451 N N . ASN A 1 175 ? 0.092 -3.035 3.299 1.00 90.94 175 ASN A N 1
ATOM 1452 C CA . ASN A 1 175 ? 0.345 -4.088 4.286 1.00 90.94 175 ASN A CA 1
ATOM 1453 C C . ASN A 1 175 ? 0.405 -3.553 5.727 1.00 90.94 175 ASN A C 1
ATOM 1455 O O . ASN A 1 175 ? -0.135 -4.175 6.643 1.00 90.94 175 ASN A O 1
ATOM 1459 N N . GLN A 1 176 ? 1.005 -2.376 5.939 1.00 92.12 176 GLN A N 1
ATOM 1460 C CA . GLN A 1 176 ? 1.022 -1.715 7.249 1.00 92.12 176 GLN A CA 1
ATOM 1461 C C . GLN A 1 176 ? -0.381 -1.332 7.735 1.00 92.12 176 GLN A C 1
ATOM 1463 O O . GLN A 1 176 ? -0.710 -1.577 8.896 1.00 92.12 176 GLN A O 1
ATOM 1468 N N . ILE A 1 177 ? -1.209 -0.747 6.866 1.00 92.50 177 ILE A N 1
ATOM 1469 C CA . ILE A 1 177 ? -2.581 -0.356 7.216 1.00 92.50 177 ILE A CA 1
ATOM 1470 C C . ILE A 1 177 ? -3.441 -1.596 7.478 1.00 92.50 177 ILE A C 1
ATOM 1472 O O . ILE A 1 177 ? -4.125 -1.642 8.496 1.00 92.50 177 ILE A O 1
ATOM 1476 N N . THR A 1 178 ? -3.350 -2.630 6.638 1.00 92.38 178 THR A N 1
ATOM 1477 C CA . THR A 1 178 ? -4.068 -3.901 6.829 1.00 92.38 178 THR A CA 1
ATOM 1478 C C . THR A 1 178 ? -3.711 -4.554 8.166 1.00 92.38 178 THR A C 1
ATOM 1480 O O . THR A 1 178 ? -4.604 -4.934 8.922 1.00 92.38 178 THR A O 1
ATOM 1483 N N . SER A 1 179 ? -2.420 -4.619 8.512 1.00 91.12 179 SER A N 1
ATOM 1484 C CA . SER A 1 179 ? -1.978 -5.145 9.810 1.00 91.12 179 SER A CA 1
ATOM 1485 C C . SER A 1 179 ? -2.507 -4.309 10.981 1.00 91.12 179 SER A C 1
ATOM 1487 O O . SER A 1 179 ? -2.937 -4.863 11.992 1.00 91.12 179 SER A O 1
ATOM 1489 N N . LYS A 1 180 ? -2.547 -2.979 10.839 1.00 92.12 180 LYS A N 1
ATOM 1490 C CA . LYS A 1 180 ? -3.101 -2.086 11.862 1.00 92.12 180 LYS A CA 1
ATOM 1491 C C . LYS A 1 180 ? -4.614 -2.259 12.030 1.00 92.12 180 LYS A C 1
ATOM 1493 O O . LYS A 1 180 ? -5.087 -2.286 13.162 1.00 92.12 180 LYS A O 1
ATOM 1498 N N . ILE A 1 181 ? -5.367 -2.417 10.937 1.00 92.94 181 ILE A N 1
ATOM 1499 C CA . ILE A 1 181 ? -6.806 -2.729 10.973 1.00 92.94 181 ILE A CA 1
ATOM 1500 C C . ILE A 1 181 ? -7.038 -4.050 11.709 1.00 92.94 181 ILE A C 1
ATOM 1502 O O . ILE A 1 181 ? -7.910 -4.117 12.571 1.00 92.94 181 ILE A O 1
ATOM 1506 N N . GLN A 1 182 ? -6.242 -5.083 11.416 1.00 91.75 182 GLN A N 1
ATOM 1507 C CA . GLN A 1 182 ? -6.344 -6.371 12.100 1.00 91.75 182 GLN A CA 1
ATOM 1508 C C . GLN A 1 182 ? -6.122 -6.230 13.616 1.00 91.75 182 GLN A C 1
ATOM 1510 O O . GLN A 1 182 ? -6.959 -6.680 14.393 1.00 91.75 182 GLN A O 1
ATOM 1515 N N . GLN A 1 183 ? -5.066 -5.526 14.038 1.00 88.56 183 GLN A N 1
ATOM 1516 C CA . GLN A 1 183 ? -4.792 -5.270 15.459 1.00 88.56 183 GLN A CA 1
ATOM 1517 C C . GLN A 1 183 ? -5.913 -4.482 16.154 1.00 88.56 183 GLN A C 1
ATOM 1519 O O . GLN A 1 183 ? -6.229 -4.744 17.314 1.00 88.56 183 GLN A O 1
ATOM 1524 N N . LEU A 1 184 ? -6.515 -3.501 15.473 1.00 90.06 184 LEU A N 1
ATOM 1525 C CA . LEU A 1 184 ? -7.639 -2.739 16.023 1.00 90.06 184 LEU A CA 1
ATOM 1526 C C . LEU A 1 184 ? -8.906 -3.597 16.138 1.00 90.06 184 LEU A C 1
ATOM 1528 O O . LEU A 1 184 ? -9.603 -3.483 17.141 1.00 90.06 184 LEU A O 1
ATOM 1532 N N . ASN A 1 185 ? -9.178 -4.479 15.170 1.00 89.81 185 ASN A N 1
ATOM 1533 C CA . ASN A 1 185 ? -10.301 -5.421 15.241 1.00 89.81 185 ASN A CA 1
ATOM 1534 C C . ASN A 1 185 ? -10.142 -6.409 16.406 1.00 89.81 185 ASN A C 1
ATOM 1536 O O . ASN A 1 185 ? -11.094 -6.634 17.146 1.00 89.81 185 ASN A O 1
ATOM 1540 N N . GLU A 1 186 ? -8.943 -6.960 16.614 1.00 86.25 186 GLU A N 1
ATOM 1541 C CA . GLU A 1 186 ? -8.656 -7.847 17.752 1.00 86.25 186 GLU A CA 1
ATOM 1542 C C . GLU A 1 186 ? -8.893 -7.135 19.096 1.00 86.25 186 GLU A C 1
ATOM 1544 O O . GLU A 1 186 ? -9.490 -7.702 20.014 1.00 86.25 186 GLU A O 1
ATOM 1549 N N . LYS A 1 187 ? -8.492 -5.860 19.201 1.00 85.31 187 LYS A N 1
ATOM 1550 C CA . LYS A 1 187 ? -8.797 -5.022 20.371 1.00 85.31 187 LYS A CA 1
ATOM 1551 C C . LYS A 1 187 ? -10.294 -4.766 20.526 1.00 85.31 187 LYS A C 1
ATOM 1553 O O . LYS A 1 187 ? -10.807 -4.895 21.635 1.00 85.31 187 LYS A O 1
ATOM 1558 N N . LEU A 1 188 ? -10.992 -4.434 19.442 1.00 90.44 188 LEU A N 1
ATOM 1559 C CA . LEU A 1 188 ? -12.429 -4.163 19.454 1.00 90.44 188 LEU A CA 1
ATOM 1560 C C . LEU A 1 188 ? -13.221 -5.364 19.984 1.00 90.44 188 LEU A C 1
ATOM 1562 O O . LEU A 1 188 ? -14.055 -5.191 20.867 1.00 90.44 188 LEU A O 1
ATOM 1566 N N . GLU A 1 189 ? -12.921 -6.571 19.503 1.00 88.19 189 GLU A N 1
ATOM 1567 C CA . GLU A 1 189 ? -13.564 -7.807 19.970 1.00 88.19 189 GLU A CA 1
ATOM 1568 C C . GLU A 1 189 ? -13.329 -8.050 21.468 1.00 88.19 189 GLU A C 1
ATOM 1570 O O . GLU A 1 189 ? -14.253 -8.412 22.197 1.00 88.19 189 GLU A O 1
ATOM 1575 N N . SER A 1 190 ? -12.112 -7.788 21.960 1.00 82.50 190 SER A N 1
ATOM 1576 C CA . SER A 1 190 ? -11.803 -7.943 23.387 1.00 82.50 190 SER A CA 1
ATOM 1577 C C . SER A 1 190 ? -12.593 -6.978 24.279 1.00 82.50 190 SER A C 1
ATOM 1579 O O . SER A 1 190 ? -13.102 -7.390 25.321 1.00 82.50 190 SER A O 1
ATOM 1581 N N . ILE A 1 191 ? -12.753 -5.719 23.855 1.00 86.25 191 ILE A N 1
ATOM 1582 C CA . ILE A 1 191 ? -13.501 -4.713 24.620 1.00 86.25 191 ILE A CA 1
ATOM 1583 C C . ILE A 1 191 ? -15.008 -4.962 24.518 1.00 86.25 191 ILE A C 1
ATOM 1585 O O . ILE A 1 191 ? -15.696 -4.829 25.524 1.00 86.25 191 ILE A O 1
ATOM 1589 N N . LYS A 1 192 ? -15.530 -5.390 23.357 1.00 89.12 192 LYS A N 1
ATOM 1590 C CA . LYS A 1 192 ? -16.948 -5.777 23.207 1.00 89.12 192 LYS A CA 1
ATOM 1591 C C . LYS A 1 192 ? -17.345 -6.873 24.189 1.00 89.12 192 LYS A C 1
ATOM 1593 O O . LYS A 1 192 ? -18.376 -6.764 24.843 1.00 89.12 192 LYS A O 1
ATOM 1598 N N . PHE A 1 193 ? -16.491 -7.883 24.353 1.00 85.50 193 PHE A N 1
ATOM 1599 C CA . PHE A 1 193 ? -16.731 -8.932 25.338 1.00 85.50 193 PHE A CA 1
ATOM 1600 C C . PHE A 1 193 ? -16.801 -8.390 26.776 1.00 85.50 193 PHE A C 1
ATOM 1602 O O . PHE A 1 193 ? -17.684 -8.799 27.524 1.00 85.50 193 PHE A O 1
ATOM 1609 N N . ILE A 1 194 ? -15.907 -7.473 27.167 1.00 82.62 194 ILE A N 1
ATOM 1610 C CA . ILE A 1 194 ? -15.922 -6.867 28.513 1.00 82.62 194 ILE A CA 1
ATOM 1611 C C . ILE A 1 194 ? -17.152 -5.989 28.709 1.00 82.62 194 ILE A C 1
ATOM 1613 O O . ILE A 1 194 ? -17.833 -6.128 29.722 1.00 82.62 194 ILE A O 1
ATOM 1617 N N . TYR A 1 195 ? -17.472 -5.154 27.720 1.00 90.69 195 TYR A N 1
ATOM 1618 C CA . TYR A 1 195 ? -18.662 -4.311 27.723 1.00 90.69 195 TYR A CA 1
ATOM 1619 C C . TYR A 1 195 ? -19.926 -5.130 28.008 1.00 90.69 195 TYR A C 1
ATOM 1621 O O . TYR A 1 195 ? -20.728 -4.744 28.856 1.00 90.69 195 TYR A O 1
ATOM 1629 N N . ASP A 1 196 ? -20.077 -6.293 27.368 1.00 87.81 196 ASP A N 1
ATOM 1630 C CA . ASP A 1 196 ? -21.222 -7.177 27.600 1.00 87.81 196 ASP A CA 1
ATOM 1631 C C . ASP A 1 196 ? -21.266 -7.727 29.039 1.00 87.81 196 ASP A C 1
ATOM 1633 O O . ASP A 1 196 ? -22.353 -7.889 29.602 1.00 87.81 196 ASP A O 1
ATOM 1637 N N . GLN A 1 197 ? -20.112 -8.015 29.654 1.00 86.25 197 GLN A N 1
ATOM 1638 C CA . GLN A 1 197 ? -20.043 -8.472 31.051 1.00 86.25 197 GLN A CA 1
ATOM 1639 C C . GLN A 1 197 ? -20.360 -7.341 32.034 1.00 86.25 197 GLN A C 1
ATOM 1641 O O . GLN A 1 197 ? -21.165 -7.522 32.949 1.00 86.25 197 GLN A O 1
ATOM 1646 N N . ASP A 1 198 ? -19.776 -6.161 31.832 1.00 86.12 198 ASP A N 1
ATOM 1647 C CA . ASP A 1 198 ? -19.993 -5.008 32.705 1.00 86.12 198 ASP A CA 1
ATOM 1648 C C . ASP A 1 198 ? -21.426 -4.462 32.574 1.00 86.12 198 ASP A C 1
ATOM 1650 O O . ASP A 1 198 ? -22.036 -4.092 33.579 1.00 86.12 198 ASP A O 1
ATOM 1654 N N . LEU A 1 199 ? -22.027 -4.522 31.378 1.00 91.62 199 LEU A N 1
ATOM 1655 C CA . LEU A 1 199 ? -23.443 -4.211 31.165 1.00 91.62 199 LEU A CA 1
ATOM 1656 C C . LEU A 1 199 ? -24.359 -5.173 31.934 1.00 91.62 199 LEU A C 1
ATOM 1658 O O . LEU A 1 199 ? -25.308 -4.727 32.583 1.00 91.62 199 LEU A O 1
ATOM 1662 N N . LYS A 1 200 ? -24.074 -6.482 31.907 1.00 88.62 200 LYS A N 1
ATOM 1663 C CA . LYS A 1 200 ? -24.822 -7.472 32.702 1.00 88.62 200 LYS A CA 1
ATOM 1664 C C . LYS A 1 200 ? -24.689 -7.210 34.201 1.00 88.62 200 LYS A C 1
ATOM 1666 O O . LYS A 1 200 ? -25.694 -7.233 34.910 1.00 88.62 200 LYS A O 1
ATOM 1671 N N . LYS A 1 201 ? -23.475 -6.916 34.679 1.00 86.75 201 LYS A N 1
ATOM 1672 C CA . LYS A 1 201 ? -23.215 -6.587 36.090 1.00 86.75 201 LYS A CA 1
ATOM 1673 C C . LYS A 1 201 ? -23.984 -5.337 36.523 1.00 86.75 201 LYS A C 1
ATOM 1675 O O . LYS A 1 201 ? -24.615 -5.345 37.579 1.00 86.75 201 LYS A O 1
ATOM 1680 N N . TYR A 1 202 ? -23.991 -4.294 35.693 1.00 92.31 202 TYR A N 1
ATOM 1681 C CA . TYR A 1 202 ? -24.789 -3.090 35.922 1.00 92.31 202 TYR A CA 1
ATOM 1682 C C . TYR A 1 202 ? -26.290 -3.401 35.996 1.00 92.31 202 TYR A C 1
ATOM 1684 O O . TYR A 1 202 ? -26.946 -2.974 36.942 1.00 92.31 202 TYR A O 1
ATOM 1692 N N . GLN A 1 203 ? -26.830 -4.181 35.055 1.00 89.75 203 GLN A N 1
ATOM 1693 C CA . GLN A 1 203 ? -28.246 -4.570 35.058 1.00 89.75 203 GLN A CA 1
ATOM 1694 C C . GLN A 1 203 ? -28.626 -5.354 36.322 1.00 89.75 203 GLN A C 1
ATOM 1696 O O . GLN A 1 203 ? -29.667 -5.091 36.921 1.00 89.75 203 GLN A O 1
ATOM 1701 N N . GLU A 1 204 ? -27.775 -6.280 36.771 1.00 86.69 204 GLU A N 1
ATOM 1702 C CA . GLU A 1 204 ? -28.008 -7.028 38.009 1.00 86.69 204 GLU A CA 1
ATOM 1703 C C . GLU A 1 204 ? -28.021 -6.106 39.241 1.00 86.69 204 GLU A C 1
ATOM 1705 O O . GLU A 1 204 ? -28.912 -6.209 40.088 1.00 86.69 204 GLU A O 1
ATOM 1710 N N . LEU A 1 205 ? -27.067 -5.175 39.336 1.00 87.00 205 LEU A N 1
ATOM 1711 C CA . LEU A 1 205 ? -27.004 -4.192 40.422 1.00 87.00 205 LEU A CA 1
ATOM 1712 C C . LEU A 1 205 ? -28.189 -3.222 40.393 1.00 87.00 205 LEU A C 1
ATOM 1714 O O . LEU A 1 205 ? -28.732 -2.896 41.449 1.00 87.00 205 LEU A O 1
ATOM 1718 N N . HIS A 1 206 ? -28.614 -2.792 39.203 1.00 90.88 206 HIS A N 1
ATOM 1719 C CA . HIS A 1 206 ? -29.781 -1.929 39.017 1.00 90.88 206 HIS A CA 1
ATOM 1720 C C . HIS A 1 206 ? -31.041 -2.629 39.522 1.00 90.88 206 HIS A C 1
ATOM 1722 O O . HIS A 1 206 ? -31.768 -2.082 40.347 1.00 90.88 206 HIS A O 1
ATOM 1728 N N . ASN A 1 207 ? -31.235 -3.890 39.136 1.00 88.06 207 ASN A N 1
ATOM 1729 C CA . ASN A 1 207 ? -32.347 -4.710 39.610 1.00 88.06 207 ASN A CA 1
ATOM 1730 C C . ASN A 1 207 ? -32.336 -4.867 41.141 1.00 88.06 207 ASN A C 1
ATOM 1732 O O . ASN A 1 207 ? -33.368 -4.677 41.792 1.00 88.06 207 ASN A O 1
ATOM 1736 N N . LYS A 1 208 ? -31.161 -5.136 41.736 1.00 85.25 208 LYS A N 1
ATOM 1737 C CA . LYS A 1 208 ? -30.984 -5.175 43.200 1.00 85.25 208 LYS A CA 1
ATOM 1738 C C . LYS A 1 208 ? -31.355 -3.838 43.849 1.00 85.25 208 LYS A C 1
ATOM 1740 O O . LYS A 1 208 ? -31.985 -3.835 44.909 1.00 85.25 208 LYS A O 1
ATOM 1745 N N . PHE A 1 209 ? -30.980 -2.716 43.236 1.00 89.06 209 PHE A N 1
ATOM 1746 C CA . PHE A 1 209 ? -31.264 -1.375 43.746 1.00 89.06 209 PHE A CA 1
ATOM 1747 C C . PHE A 1 209 ? -32.759 -1.062 43.715 1.00 89.06 209 PHE A C 1
ATOM 1749 O O . PHE A 1 209 ? -33.311 -0.663 44.741 1.00 89.06 209 PHE A O 1
ATOM 1756 N N . ILE A 1 210 ? -33.430 -1.317 42.588 1.00 88.88 210 ILE A N 1
ATOM 1757 C CA . ILE A 1 210 ? -34.880 -1.130 42.442 1.00 88.88 210 ILE A CA 1
ATOM 1758 C C . ILE A 1 210 ? -35.642 -1.961 43.477 1.00 88.88 210 ILE A C 1
ATOM 1760 O O . ILE A 1 210 ? -36.507 -1.425 44.172 1.00 88.88 210 ILE A O 1
ATOM 1764 N N . TYR A 1 211 ? -35.283 -3.238 43.645 1.00 86.62 211 TYR A N 1
ATOM 1765 C CA . TYR A 1 211 ? -35.910 -4.108 44.640 1.00 86.62 211 TYR A CA 1
ATOM 1766 C C . TYR A 1 211 ? -35.793 -3.551 46.063 1.00 86.62 211 TYR A C 1
ATOM 1768 O O . TYR A 1 211 ? -36.788 -3.437 46.782 1.00 86.62 211 TYR A O 1
ATOM 1776 N N . ASN A 1 212 ? -34.577 -3.181 46.472 1.00 83.62 212 ASN A N 1
ATOM 1777 C CA . ASN A 1 212 ? -34.323 -2.680 47.819 1.00 83.62 212 ASN A CA 1
ATOM 1778 C C . ASN A 1 212 ? -34.997 -1.334 48.070 1.00 83.62 212 ASN A C 1
ATOM 1780 O O . ASN A 1 212 ? -35.605 -1.143 49.122 1.00 83.62 212 ASN A O 1
ATOM 1784 N N . LYS A 1 213 ? -34.962 -0.438 47.080 1.00 88.44 213 LYS A N 1
ATOM 1785 C CA . LYS A 1 213 ? -35.592 0.876 47.173 1.00 88.44 213 LYS A CA 1
ATOM 1786 C C . LYS A 1 213 ? -37.108 0.759 47.289 1.00 88.44 213 LYS A C 1
ATOM 1788 O O . LYS A 1 213 ? -37.710 1.446 48.107 1.00 88.44 213 LYS A O 1
ATOM 1793 N N . TYR A 1 214 ? -37.722 -0.153 46.537 1.00 88.06 214 TYR A N 1
ATOM 1794 C CA . TYR A 1 214 ? -39.155 -0.420 46.641 1.00 88.06 214 TYR A CA 1
ATOM 1795 C C . TYR A 1 214 ? -39.546 -0.912 48.043 1.00 88.06 214 TYR A C 1
ATOM 1797 O O . TYR A 1 214 ? -40.508 -0.414 48.629 1.00 88.06 214 TYR A O 1
ATOM 1805 N N . ARG A 1 215 ? -38.776 -1.854 48.606 1.00 82.94 215 ARG A N 1
ATOM 1806 C CA . ARG A 1 215 ? -39.011 -2.410 49.951 1.00 82.94 215 ARG A CA 1
ATOM 1807 C C . ARG A 1 215 ? -38.798 -1.377 51.059 1.00 82.94 215 ARG A C 1
ATOM 1809 O O . ARG A 1 215 ? -39.568 -1.362 52.013 1.00 82.94 215 ARG A O 1
ATOM 1816 N N . GLU A 1 216 ? -37.795 -0.510 50.940 1.00 84.75 216 GLU A N 1
ATOM 1817 C CA . GLU A 1 216 ? -37.564 0.586 51.891 1.00 84.75 216 GLU A CA 1
ATOM 1818 C C . GLU A 1 216 ? -38.731 1.580 51.891 1.00 84.75 216 GLU A C 1
ATOM 1820 O O . GLU A 1 216 ? -39.290 1.865 52.946 1.00 84.75 216 GLU A O 1
ATOM 1825 N N . LEU A 1 217 ? -39.196 1.995 50.707 1.00 86.50 217 LEU A N 1
ATOM 1826 C CA . LEU A 1 217 ? -40.370 2.862 50.577 1.00 86.50 217 LEU A CA 1
ATOM 1827 C C . LEU A 1 217 ? -41.641 2.215 51.152 1.00 86.50 217 LEU A C 1
ATOM 1829 O O . LEU A 1 217 ? -42.467 2.903 51.748 1.00 86.50 217 LEU A O 1
ATOM 1833 N N . GLU A 1 218 ? -41.814 0.899 50.996 1.00 83.62 218 GLU A N 1
ATOM 1834 C CA . GLU A 1 218 ? -42.930 0.152 51.590 1.00 83.62 218 GLU A CA 1
ATOM 1835 C C . GLU A 1 218 ? -42.892 0.193 53.129 1.00 83.62 218 GLU A C 1
ATOM 1837 O O . GLU A 1 218 ? -43.918 0.449 53.767 1.00 83.62 218 GLU A O 1
ATOM 1842 N N . ILE A 1 219 ? -41.705 0.012 53.718 1.00 79.56 219 ILE A N 1
ATOM 1843 C CA . ILE A 1 219 ? -41.482 0.118 55.166 1.00 79.56 219 ILE A CA 1
ATOM 1844 C C . ILE A 1 219 ? -41.756 1.546 55.648 1.00 79.56 219 ILE A C 1
ATOM 1846 O O . ILE A 1 219 ? -42.508 1.729 56.607 1.00 79.56 219 ILE A O 1
ATOM 1850 N N . ASP A 1 220 ? -41.208 2.557 54.975 1.00 81.44 220 ASP A N 1
ATOM 1851 C CA . ASP A 1 220 ? -41.364 3.959 55.368 1.00 81.44 220 ASP A CA 1
ATOM 1852 C C . ASP A 1 220 ? -42.824 4.417 55.298 1.00 81.44 220 ASP A C 1
ATOM 1854 O O . ASP A 1 220 ? -43.319 5.066 56.224 1.00 81.44 220 ASP A O 1
ATOM 1858 N N . ILE A 1 221 ? -43.556 4.024 54.247 1.00 85.12 221 ILE A N 1
ATOM 1859 C CA . ILE A 1 221 ? -44.999 4.277 54.137 1.00 85.12 221 ILE A CA 1
ATOM 1860 C C . ILE A 1 221 ? -45.736 3.626 55.314 1.00 85.12 221 ILE A C 1
ATOM 1862 O O . ILE A 1 221 ? -46.525 4.302 55.977 1.00 85.12 221 ILE A O 1
ATOM 1866 N N . SER A 1 222 ? -45.446 2.357 55.628 1.00 78.75 222 SER A N 1
ATOM 1867 C CA . SER A 1 222 ? -46.070 1.647 56.754 1.00 78.75 222 SER A CA 1
ATOM 1868 C C . SER A 1 222 ? -45.742 2.287 58.111 1.00 78.75 222 SER A C 1
ATOM 1870 O O . SER A 1 222 ? -46.597 2.314 59.006 1.00 78.75 222 SER A O 1
ATOM 1872 N N . MET A 1 223 ? -44.526 2.812 58.291 1.00 77.56 223 MET A N 1
ATOM 1873 C CA . MET A 1 223 ? -44.131 3.540 59.500 1.00 77.56 223 MET A CA 1
ATOM 1874 C C . MET A 1 223 ? -44.870 4.874 59.617 1.00 77.56 223 MET A C 1
ATOM 1876 O O . MET A 1 223 ? -45.332 5.222 60.705 1.00 77.56 223 MET A O 1
ATOM 1880 N N . ILE A 1 224 ? -45.010 5.623 58.519 1.00 79.94 224 ILE A N 1
ATOM 1881 C CA . ILE A 1 224 ? -45.772 6.877 58.504 1.00 79.94 224 ILE A CA 1
ATOM 1882 C C . ILE A 1 224 ? -47.253 6.617 58.794 1.00 79.94 224 ILE A C 1
ATOM 1884 O O . ILE A 1 224 ? -47.840 7.337 59.597 1.00 79.94 224 ILE A O 1
ATOM 1888 N N . GLU A 1 225 ? -47.851 5.574 58.216 1.00 81.88 225 GLU A N 1
ATOM 1889 C CA . GLU A 1 225 ? -49.231 5.169 58.519 1.00 81.88 225 GLU A CA 1
ATOM 1890 C C . GLU A 1 225 ? -49.415 4.852 60.003 1.00 81.88 225 GLU A C 1
ATOM 1892 O O . GLU A 1 225 ? -50.335 5.367 60.639 1.00 81.88 225 GLU A O 1
ATOM 1897 N N . SER A 1 226 ? -48.481 4.091 60.580 1.00 75.56 226 SER A N 1
ATOM 1898 C CA . SER A 1 226 ? -48.491 3.763 62.009 1.00 75.56 226 SER A CA 1
ATOM 1899 C C . SER A 1 226 ? -48.380 5.022 62.883 1.00 75.56 226 SER A C 1
ATOM 1901 O O . SER A 1 226 ? -49.086 5.142 63.884 1.00 75.56 226 SER A O 1
ATOM 1903 N N . LYS A 1 227 ? -47.547 5.998 62.489 1.00 79.06 227 LYS A N 1
ATOM 1904 C CA . LYS A 1 227 ? -47.416 7.293 63.182 1.00 79.06 227 LYS A CA 1
ATOM 1905 C C . LYS A 1 227 ? -48.665 8.162 63.046 1.00 79.06 227 LYS A C 1
ATOM 1907 O O . LYS A 1 227 ? -49.064 8.788 64.023 1.00 79.06 227 LYS A O 1
ATOM 1912 N N . ILE A 1 228 ? -49.303 8.202 61.875 1.00 82.44 228 ILE A N 1
ATOM 1913 C CA . ILE A 1 228 ? -50.584 8.901 61.674 1.00 82.44 228 ILE A CA 1
ATOM 1914 C C . ILE A 1 228 ? -51.657 8.285 62.579 1.00 82.44 228 ILE A C 1
ATOM 1916 O O . ILE A 1 228 ? -52.381 9.012 63.262 1.00 82.44 228 ILE A O 1
ATOM 1920 N N . ASP A 1 229 ? -51.729 6.956 62.647 1.00 77.00 229 ASP A N 1
ATOM 1921 C CA . ASP A 1 229 ? -52.636 6.243 63.546 1.00 77.00 229 ASP A CA 1
ATOM 1922 C C . ASP A 1 229 ? -52.348 6.549 65.018 1.00 77.00 229 ASP A C 1
ATOM 1924 O O . ASP A 1 229 ? -53.279 6.766 65.800 1.00 77.00 229 ASP A O 1
ATOM 1928 N N . GLU A 1 230 ? -51.075 6.610 65.410 1.00 76.81 230 GLU A N 1
ATOM 1929 C CA . GLU A 1 230 ? -50.663 6.992 66.759 1.00 76.81 230 GLU A CA 1
ATOM 1930 C C . GLU A 1 230 ? -51.057 8.439 67.086 1.00 76.81 230 GLU A C 1
ATOM 1932 O O . GLU A 1 230 ? -51.656 8.683 68.134 1.00 76.81 230 GLU A O 1
ATOM 1937 N N . LEU A 1 231 ? -50.806 9.396 66.186 1.00 78.06 231 LEU A N 1
ATOM 1938 C CA . LEU A 1 231 ? -51.201 10.801 66.342 1.00 78.06 231 LEU A CA 1
ATOM 1939 C C . LEU A 1 231 ? -52.727 10.938 66.449 1.00 78.06 231 LEU A C 1
ATOM 1941 O O . LEU A 1 231 ? -53.221 11.615 67.348 1.00 78.06 231 LEU A O 1
ATOM 1945 N N . ASN A 1 232 ? -53.489 10.217 65.623 1.00 76.25 232 ASN A N 1
ATOM 1946 C CA . ASN A 1 232 ? -54.951 10.160 65.702 1.00 76.25 232 ASN A CA 1
ATOM 1947 C C . ASN A 1 232 ? -55.450 9.558 67.026 1.00 76.25 232 ASN A C 1
ATOM 1949 O O . ASN A 1 232 ? -56.445 10.015 67.603 1.00 76.25 232 ASN A O 1
ATOM 1953 N N . ARG A 1 233 ? -54.764 8.535 67.547 1.00 71.62 233 ARG A N 1
ATOM 1954 C CA . ARG A 1 233 ? -55.041 7.968 68.876 1.00 71.62 233 ARG A CA 1
ATOM 1955 C C . ARG A 1 233 ? -54.668 8.947 69.989 1.00 71.62 233 ARG A C 1
ATOM 1957 O O . ARG A 1 233 ? -55.409 9.031 70.965 1.00 71.62 233 ARG A O 1
ATOM 1964 N N . ASN A 1 234 ? -53.586 9.707 69.843 1.00 69.94 234 ASN A N 1
ATOM 1965 C CA . ASN A 1 234 ? -53.168 10.736 70.793 1.00 69.94 234 ASN A CA 1
ATOM 1966 C C . ASN A 1 234 ? -54.145 11.916 70.807 1.00 69.94 234 ASN A C 1
ATOM 1968 O O . ASN A 1 234 ? -54.525 12.335 71.889 1.00 69.94 234 ASN A O 1
ATOM 1972 N N . ILE A 1 235 ? -54.702 12.335 69.665 1.00 68.00 235 ILE A N 1
ATOM 1973 C CA . ILE A 1 235 ? -55.828 13.290 69.605 1.00 68.00 235 ILE A CA 1
ATOM 1974 C C . ILE A 1 235 ? -57.044 12.766 70.393 1.00 68.00 235 ILE A C 1
ATOM 1976 O O . ILE A 1 235 ? -57.701 13.517 71.119 1.00 68.00 235 ILE A O 1
ATOM 1980 N N . LYS A 1 236 ? -57.352 11.463 70.290 1.00 65.75 236 LYS A N 1
ATOM 1981 C CA . LYS A 1 236 ? -58.434 10.829 71.070 1.00 65.75 236 LYS A CA 1
ATOM 1982 C C . LYS A 1 236 ? -58.108 10.742 72.568 1.00 65.75 236 LYS A C 1
ATOM 1984 O O . LYS A 1 236 ? -59.012 10.918 73.382 1.00 65.75 236 LYS A O 1
ATOM 1989 N N . LYS A 1 237 ? -56.846 10.487 72.933 1.00 60.56 237 LYS A N 1
ATOM 1990 C CA . LYS A 1 237 ? -56.368 10.405 74.326 1.00 60.56 237 LYS A CA 1
ATOM 1991 C C . LYS A 1 237 ? -56.228 11.785 74.982 1.00 60.56 237 LYS A C 1
ATOM 1993 O O . LYS A 1 237 ? -56.605 11.925 76.136 1.00 60.56 237 LYS A O 1
ATOM 1998 N N . ASP A 1 238 ? -55.800 12.819 74.262 1.00 54.59 238 ASP A N 1
ATOM 1999 C CA . ASP A 1 238 ? -55.652 14.190 74.776 1.00 54.59 238 ASP A CA 1
ATOM 2000 C C . ASP A 1 238 ? -57.004 14.895 75.004 1.00 54.59 238 ASP A C 1
ATOM 2002 O O . ASP A 1 238 ? -57.080 15.849 75.780 1.00 54.59 238 ASP A O 1
ATOM 2006 N N . LYS A 1 239 ? -58.111 14.355 74.462 1.00 51.47 239 LYS A N 1
ATOM 2007 C CA . LYS A 1 239 ? -59.484 14.693 74.896 1.00 51.47 239 LYS A CA 1
ATOM 2008 C C . LYS A 1 239 ? -59.841 14.171 76.305 1.00 51.47 239 LYS A C 1
ATOM 2010 O O . LYS A 1 239 ? -60.844 14.610 76.860 1.00 51.47 239 LYS A O 1
ATOM 2015 N N . TYR A 1 240 ? -59.023 13.308 76.920 1.00 48.03 240 TYR A N 1
ATOM 2016 C CA . TYR A 1 240 ? -59.198 12.771 78.278 1.00 48.03 240 TYR A CA 1
ATOM 2017 C C . TYR A 1 240 ? -57.860 12.776 79.056 1.00 48.03 240 TYR A C 1
ATOM 2019 O O . TYR A 1 240 ? -57.079 11.829 79.012 1.00 48.03 240 TYR A O 1
ATOM 2027 N N . LYS A 1 241 ? -57.569 13.844 79.811 1.00 45.94 241 LYS A N 1
ATOM 2028 C CA . LYS A 1 241 ? -56.296 13.988 80.556 1.00 45.94 241 LYS A CA 1
ATOM 2029 C C . LYS A 1 241 ? -56.107 12.947 81.680 1.00 45.94 241 LYS A C 1
ATOM 2031 O O . LYS A 1 241 ? -56.860 12.973 82.650 1.00 45.94 241 LYS A O 1
ATOM 2036 N N . ASN A 1 242 ? -54.995 12.187 81.652 1.00 40.47 242 ASN A N 1
ATOM 2037 C CA . ASN A 1 242 ? -54.064 12.038 82.796 1.00 40.47 242 ASN A CA 1
ATOM 2038 C C . ASN A 1 242 ? -52.693 11.369 82.461 1.00 40.47 242 ASN A C 1
ATOM 2040 O O . ASN A 1 242 ? -52.609 10.195 82.125 1.00 40.47 242 ASN A O 1
ATOM 2044 N N . ARG A 1 243 ? -51.628 12.177 82.618 1.00 49.69 243 ARG A N 1
ATOM 2045 C CA . ARG A 1 243 ? -50.254 11.998 83.173 1.00 49.69 243 ARG A CA 1
ATOM 2046 C C . ARG A 1 243 ? -49.377 10.730 82.949 1.00 49.69 243 ARG A C 1
ATOM 2048 O O . ARG A 1 243 ? -49.648 9.642 83.438 1.00 49.69 243 ARG A O 1
ATOM 2055 N N . LYS A 1 244 ? -48.177 11.002 82.396 1.00 49.50 244 LYS A N 1
ATOM 2056 C CA . LYS A 1 244 ? -46.793 10.489 82.642 1.00 49.50 244 LYS A CA 1
ATOM 2057 C C . LYS A 1 244 ? -46.449 8.984 82.728 1.00 49.50 244 LYS A C 1
ATOM 2059 O O . LYS A 1 244 ? -45.274 8.684 82.551 1.00 49.50 244 LYS A O 1
ATOM 2064 N N . ILE A 1 245 ? -47.379 8.042 82.894 1.00 48.19 245 ILE A N 1
ATOM 2065 C CA . ILE A 1 245 ? -47.073 6.589 82.802 1.00 48.19 245 ILE A CA 1
ATOM 2066 C C . ILE A 1 245 ? -47.206 6.075 81.354 1.00 48.19 245 ILE A C 1
ATOM 2068 O O . ILE A 1 245 ? -46.482 5.173 80.940 1.00 48.19 245 ILE A O 1
ATOM 2072 N N . ASN A 1 246 ? -48.042 6.728 80.539 1.00 54.75 246 ASN A N 1
ATOM 2073 C CA . ASN A 1 246 ? -48.274 6.341 79.142 1.00 54.75 246 ASN A CA 1
ATOM 2074 C C . ASN A 1 246 ? -47.090 6.587 78.200 1.00 54.75 246 ASN A C 1
ATOM 2076 O O . ASN A 1 246 ? -47.049 5.965 77.150 1.00 54.75 246 ASN A O 1
ATOM 2080 N N . ARG A 1 247 ? -46.129 7.461 78.532 1.00 60.44 247 ARG A N 1
ATOM 2081 C CA . ARG A 1 247 ? -45.019 7.760 77.611 1.00 60.44 247 ARG A CA 1
ATOM 2082 C C . ARG A 1 247 ? -44.063 6.574 77.480 1.00 60.44 247 ARG A C 1
ATOM 2084 O O . ARG A 1 247 ? -43.862 6.096 76.377 1.00 60.44 247 ARG A O 1
ATOM 2091 N N . TYR A 1 248 ? -43.579 6.040 78.603 1.00 64.38 248 TYR A N 1
ATOM 2092 C CA . TYR A 1 248 ? -42.713 4.856 78.601 1.00 64.38 248 TYR A CA 1
ATOM 2093 C C . TYR A 1 248 ? -43.451 3.597 78.134 1.00 64.38 248 TYR A C 1
ATOM 2095 O O . TYR A 1 248 ? -42.865 2.766 77.455 1.00 64.38 248 TYR A O 1
ATOM 2103 N N . GLY A 1 249 ? -44.745 3.469 78.458 1.00 70.44 249 GLY A N 1
ATOM 2104 C CA . GLY A 1 249 ? -45.549 2.346 77.980 1.00 70.44 249 GLY A CA 1
ATOM 2105 C C . GLY A 1 249 ? -45.790 2.381 76.467 1.00 70.44 249 GLY A C 1
ATOM 2106 O O . GLY A 1 249 ? -45.636 1.366 75.798 1.00 70.44 249 GLY A O 1
ATOM 2107 N N . ASN A 1 250 ? -46.091 3.559 75.911 1.00 68.75 250 ASN A N 1
ATOM 2108 C CA . ASN A 1 250 ? -46.178 3.741 74.463 1.00 68.75 250 ASN A CA 1
ATOM 2109 C C . ASN A 1 250 ? -44.806 3.560 73.794 1.00 68.75 250 ASN A C 1
ATOM 2111 O O . ASN A 1 250 ? -44.747 2.947 72.744 1.00 68.75 250 ASN A O 1
ATOM 2115 N N . GLU A 1 251 ? -43.702 4.024 74.394 1.00 74.69 251 GLU A N 1
ATOM 2116 C CA . GLU A 1 251 ? -42.347 3.794 73.862 1.00 74.69 251 GLU A CA 1
ATOM 2117 C C . GLU A 1 251 ? -42.006 2.294 73.800 1.00 74.69 251 GLU A C 1
ATOM 2119 O O . GLU A 1 251 ? -41.459 1.837 72.799 1.00 74.69 251 GLU A O 1
ATOM 2124 N N . VAL A 1 252 ? -42.386 1.507 74.817 1.00 80.56 252 VAL A N 1
ATOM 2125 C CA . VAL A 1 252 ? -42.255 0.038 74.807 1.00 80.56 252 VAL A CA 1
ATOM 2126 C C . VAL A 1 252 ? -43.113 -0.592 73.707 1.00 80.56 252 VAL A C 1
ATOM 2128 O O . VAL A 1 252 ? -42.607 -1.420 72.953 1.00 80.56 252 VAL A O 1
ATOM 2131 N N . LEU A 1 253 ? -44.386 -0.199 73.589 1.00 77.69 253 LEU A N 1
ATOM 2132 C CA . LEU A 1 253 ? -45.305 -0.732 72.574 1.00 77.69 253 LEU A CA 1
ATOM 2133 C C . LEU A 1 253 ? -44.858 -0.373 71.151 1.00 77.69 253 LEU A C 1
ATOM 2135 O O . LEU A 1 253 ? -44.829 -1.239 70.283 1.00 77.69 253 LEU A O 1
ATOM 2139 N N . ASN A 1 254 ? -44.445 0.874 70.922 1.00 75.00 254 ASN A N 1
ATOM 2140 C CA . ASN A 1 254 ? -43.920 1.332 69.637 1.00 75.00 254 ASN A CA 1
ATOM 2141 C C . ASN A 1 254 ? -42.651 0.560 69.279 1.00 75.00 254 ASN A C 1
ATOM 2143 O O . ASN A 1 254 ? -42.525 0.080 68.157 1.00 75.00 254 ASN A O 1
ATOM 2147 N N . LYS A 1 255 ? -41.744 0.355 70.242 1.00 83.31 255 LYS A N 1
ATOM 2148 C CA . LYS A 1 255 ? -40.515 -0.398 69.993 1.00 83.31 255 LYS A CA 1
ATOM 2149 C C . LYS A 1 255 ? -40.771 -1.884 69.734 1.00 83.31 255 LYS A C 1
ATOM 2151 O O . LYS A 1 255 ? -40.122 -2.476 68.877 1.00 83.31 255 LYS A O 1
ATOM 2156 N N . ALA A 1 256 ? -41.729 -2.489 70.434 1.00 84.06 256 ALA A N 1
ATOM 2157 C CA . ALA A 1 256 ? -42.158 -3.859 70.168 1.00 84.06 256 ALA A CA 1
ATOM 2158 C C . ALA A 1 256 ? -42.803 -3.997 68.780 1.00 84.06 256 ALA A C 1
ATOM 2160 O O . ALA A 1 256 ? -42.513 -4.961 68.072 1.00 84.06 256 ALA A O 1
ATOM 2161 N N . MET A 1 257 ? -43.587 -3.000 68.357 1.00 79.25 257 MET A N 1
ATOM 2162 C CA . MET A 1 257 ? -44.173 -2.944 67.019 1.00 79.25 257 MET A CA 1
ATOM 2163 C C . MET A 1 257 ? -43.113 -2.760 65.924 1.00 79.25 257 MET A C 1
ATOM 2165 O O . MET A 1 257 ? -43.176 -3.439 64.901 1.00 79.25 257 MET A O 1
ATOM 2169 N N . GLU A 1 258 ? -42.102 -1.912 66.145 1.00 79.31 258 GLU A N 1
ATOM 2170 C CA . GLU A 1 258 ? -40.940 -1.785 65.250 1.00 79.31 258 GLU A CA 1
ATOM 2171 C C . GLU A 1 258 ? -40.234 -3.138 65.072 1.00 79.31 258 GLU A C 1
ATOM 2173 O O . GLU A 1 258 ? -39.928 -3.539 63.951 1.00 79.31 258 GLU A O 1
ATOM 2178 N N . ILE A 1 259 ? -40.023 -3.880 66.165 1.00 84.69 259 ILE A N 1
ATOM 2179 C CA . ILE A 1 259 ? -39.400 -5.211 66.124 1.00 84.69 259 ILE A CA 1
ATOM 2180 C C . ILE A 1 259 ? -40.309 -6.226 65.418 1.00 84.69 259 ILE A C 1
ATOM 2182 O O . ILE A 1 259 ? -39.822 -7.030 64.627 1.00 84.69 259 ILE A O 1
ATOM 2186 N N . TYR A 1 260 ? -41.624 -6.187 65.650 1.00 86.25 260 TYR A N 1
ATOM 2187 C CA . TYR A 1 260 ? -42.593 -7.026 64.938 1.00 86.25 260 TYR A CA 1
ATOM 2188 C C . TYR A 1 260 ? -42.547 -6.785 63.423 1.00 86.25 260 TYR A C 1
ATOM 2190 O O . TYR A 1 260 ? -42.501 -7.738 62.642 1.00 86.25 260 TYR A O 1
ATOM 2198 N N . GLN A 1 261 ? -42.527 -5.518 63.002 1.00 79.81 261 GLN A N 1
ATOM 2199 C CA . GLN A 1 261 ? -42.410 -5.139 61.595 1.00 79.81 261 GLN A CA 1
ATOM 2200 C C . GLN A 1 261 ? -41.065 -5.577 61.006 1.00 79.81 261 GLN A C 1
ATOM 2202 O O . GLN A 1 261 ? -41.050 -6.123 59.907 1.00 79.81 261 GLN A O 1
ATOM 2207 N N . LEU A 1 262 ? -39.969 -5.424 61.756 1.00 79.81 262 LEU A N 1
ATOM 2208 C CA . LEU A 1 262 ? -38.631 -5.867 61.356 1.00 79.81 262 LEU A CA 1
ATOM 2209 C C . LEU A 1 262 ? -38.568 -7.390 61.142 1.00 79.81 262 LEU A C 1
ATOM 2211 O O . LEU A 1 262 ? -38.081 -7.864 60.119 1.00 79.81 262 LEU A O 1
ATOM 2215 N N . ILE A 1 263 ? -39.119 -8.174 62.071 1.00 85.88 263 ILE A N 1
ATOM 2216 C CA . ILE A 1 263 ? -39.178 -9.637 61.941 1.00 85.88 263 ILE A CA 1
ATOM 2217 C C . ILE A 1 263 ? -40.043 -10.041 60.736 1.00 85.88 263 ILE A C 1
ATOM 2219 O O . ILE A 1 263 ? -39.684 -10.957 59.998 1.00 85.88 263 ILE A O 1
ATOM 2223 N N . ASN A 1 264 ? -41.167 -9.357 60.502 1.00 79.81 264 ASN A N 1
ATOM 2224 C CA . ASN A 1 264 ? -42.026 -9.641 59.351 1.00 79.81 264 ASN A CA 1
ATOM 2225 C C . ASN A 1 264 ? -41.403 -9.227 58.012 1.00 79.81 264 ASN A C 1
ATOM 2227 O O . ASN A 1 264 ? -41.609 -9.929 57.021 1.00 79.81 264 ASN A O 1
ATOM 2231 N N . SER A 1 265 ? -40.637 -8.133 57.958 1.00 74.50 265 SER A N 1
ATOM 2232 C CA . SER A 1 265 ? -39.954 -7.713 56.728 1.00 74.50 265 SER A CA 1
ATOM 2233 C C . SER A 1 265 ? -38.897 -8.722 56.287 1.00 74.50 265 SER A C 1
ATOM 2235 O O . SER A 1 265 ? -38.725 -8.937 55.086 1.00 74.50 265 SER A O 1
ATOM 2237 N N . ASP A 1 266 ? -38.255 -9.376 57.257 1.00 81.25 266 ASP A N 1
ATOM 2238 C CA . ASP A 1 266 ? -37.184 -10.350 57.034 1.00 81.25 266 ASP A CA 1
ATOM 2239 C C . ASP A 1 266 ? -37.703 -11.803 57.021 1.00 81.25 266 ASP A C 1
ATOM 2241 O O . ASP A 1 266 ? -36.933 -12.751 56.858 1.00 81.25 266 ASP A O 1
ATOM 2245 N N . LYS A 1 267 ? -39.023 -12.011 57.144 1.00 80.62 267 LYS A N 1
ATOM 2246 C CA . LYS A 1 267 ? -39.651 -13.335 57.279 1.00 80.62 267 LYS A CA 1
ATOM 2247 C C . LYS A 1 267 ? -39.300 -14.302 56.149 1.00 80.62 267 LYS A C 1
ATOM 2249 O O . LYS A 1 267 ? -39.107 -15.485 56.405 1.00 80.62 267 LYS A O 1
ATOM 2254 N N . SER A 1 268 ? -39.158 -13.815 54.918 1.00 75.88 268 SER A N 1
ATOM 2255 C CA . SER A 1 268 ? -38.767 -14.642 53.769 1.00 75.88 268 SER A CA 1
ATOM 2256 C C . SER A 1 268 ? -37.350 -15.223 53.892 1.00 75.88 268 SER A C 1
ATOM 2258 O O . SER A 1 268 ? -37.106 -16.334 53.418 1.00 75.88 268 SER A O 1
ATOM 2260 N N . LEU A 1 269 ? -36.418 -14.521 54.551 1.00 78.69 269 LEU A N 1
ATOM 2261 C CA . LEU A 1 269 ? -35.070 -15.034 54.835 1.00 78.69 269 LEU A CA 1
ATOM 2262 C C . LEU A 1 269 ? -35.136 -16.176 55.854 1.00 78.69 269 LEU A C 1
ATOM 2264 O O . LEU A 1 269 ? -34.520 -17.222 55.661 1.00 78.69 269 LEU A O 1
ATOM 2268 N N . PHE A 1 270 ? -35.943 -16.011 56.903 1.00 83.56 270 PHE A N 1
ATOM 2269 C CA . PHE A 1 270 ? -36.163 -17.058 57.900 1.00 83.56 270 PHE A CA 1
ATOM 2270 C C . PHE A 1 270 ? -36.876 -18.276 57.300 1.00 83.56 270 PHE A C 1
ATOM 2272 O O . PHE A 1 270 ? -36.417 -19.402 57.475 1.00 83.56 270 PHE A O 1
ATOM 2279 N N . ASP A 1 271 ? -37.941 -18.057 56.526 1.00 80.25 271 ASP A N 1
ATOM 2280 C CA . ASP A 1 271 ? -38.737 -19.119 55.904 1.00 80.25 271 ASP A CA 1
ATOM 2281 C C . ASP A 1 271 ? -37.949 -19.965 54.893 1.00 80.25 271 ASP A C 1
ATOM 2283 O O . ASP A 1 271 ? -38.336 -21.110 54.645 1.00 80.25 271 ASP A O 1
ATOM 2287 N N . SER A 1 272 ? -36.889 -19.409 54.296 1.00 77.50 272 SER A N 1
ATOM 2288 C CA . SER A 1 272 ? -36.071 -20.083 53.280 1.00 77.50 272 SER A CA 1
ATOM 2289 C C . SER A 1 272 ? -34.859 -20.829 53.844 1.00 77.50 272 SER A C 1
ATOM 2291 O O . SER A 1 272 ? -34.416 -21.796 53.228 1.00 77.50 272 SER A O 1
ATOM 2293 N N . LEU A 1 273 ? -34.326 -20.416 54.998 1.00 78.62 273 LEU A N 1
ATOM 2294 C CA . LEU A 1 273 ? -33.050 -20.920 55.529 1.00 78.62 273 LEU A CA 1
ATOM 2295 C C . LEU A 1 273 ? -33.171 -21.647 56.877 1.00 78.62 273 LEU A C 1
ATOM 2297 O O . LEU A 1 273 ? -32.274 -22.414 57.241 1.00 78.62 273 LEU A O 1
ATOM 2301 N N . VAL A 1 274 ? -34.257 -21.426 57.624 1.00 83.19 274 VAL A N 1
ATOM 2302 C CA . VAL A 1 274 ? -34.482 -22.023 58.949 1.00 83.19 274 VAL A CA 1
ATOM 2303 C C . VAL A 1 274 ? -35.448 -23.203 58.845 1.00 83.19 274 VAL A C 1
ATOM 2305 O O . VAL A 1 274 ? -36.470 -23.149 58.161 1.00 83.19 274 VAL A O 1
ATOM 2308 N N . TYR A 1 275 ? -35.133 -24.296 59.544 1.00 81.19 275 TYR A N 1
ATOM 2309 C CA . TYR A 1 275 ? -35.989 -25.480 59.570 1.00 81.19 275 TYR A CA 1
ATOM 2310 C C . TYR A 1 275 ? -37.274 -25.192 60.361 1.00 81.19 275 TYR A C 1
ATOM 2312 O O . TYR A 1 275 ? -37.217 -24.720 61.496 1.00 81.19 275 TYR A O 1
ATOM 2320 N N . LYS A 1 276 ? -38.441 -25.489 59.777 1.00 84.94 276 LYS A N 1
ATOM 2321 C CA . LYS A 1 276 ? -39.763 -25.145 60.340 1.00 84.94 276 LYS A CA 1
ATOM 2322 C C . LYS A 1 276 ? -40.231 -26.150 61.398 1.00 84.94 276 LYS A C 1
ATOM 2324 O O . LYS A 1 276 ? -41.259 -26.811 61.231 1.00 84.94 276 LYS A O 1
ATOM 2329 N N . ASP A 1 277 ? -39.442 -26.289 62.456 1.00 83.44 277 ASP A N 1
ATOM 2330 C CA . ASP A 1 277 ? -39.733 -27.136 63.612 1.00 83.44 277 ASP A CA 1
ATOM 2331 C C . ASP A 1 277 ? -40.787 -26.515 64.558 1.00 83.44 277 ASP A C 1
ATOM 2333 O O . ASP A 1 277 ? -41.346 -25.443 64.312 1.00 83.44 277 ASP A O 1
ATOM 2337 N N . GLU A 1 278 ? -41.100 -27.212 65.652 1.00 84.62 278 GLU A N 1
ATOM 2338 C CA . GLU A 1 278 ? -42.082 -26.753 66.645 1.00 84.62 278 GLU A CA 1
ATOM 2339 C C . GLU A 1 278 ? -41.658 -25.435 67.323 1.00 84.62 278 GLU A C 1
ATOM 2341 O O . GLU A 1 278 ? -42.500 -24.584 67.619 1.00 84.62 278 GLU A O 1
ATOM 2346 N N . LYS A 1 279 ? -40.347 -25.211 67.503 1.00 83.94 279 LYS A N 1
ATOM 2347 C CA . LYS A 1 279 ? -39.815 -23.955 68.052 1.00 83.94 279 LYS A CA 1
ATOM 2348 C C . LYS A 1 279 ? -40.005 -22.788 67.085 1.00 83.94 279 LYS A C 1
ATOM 2350 O O . LYS A 1 279 ? -40.382 -21.708 67.538 1.00 83.94 279 LYS A O 1
ATOM 2355 N N . TYR A 1 280 ? -39.792 -23.000 65.785 1.00 88.38 280 TYR A N 1
ATOM 2356 C CA . TYR A 1 280 ? -40.047 -21.999 64.748 1.00 88.38 280 TYR A CA 1
ATOM 2357 C C . TYR A 1 280 ? -41.498 -21.526 64.784 1.00 88.38 280 TYR A C 1
ATOM 2359 O O . TYR A 1 280 ? -41.751 -20.325 64.862 1.00 88.38 280 TYR A O 1
ATOM 2367 N N . ARG A 1 281 ? -42.455 -22.465 64.793 1.00 84.81 281 ARG A N 1
ATOM 2368 C CA . ARG A 1 281 ? -43.890 -22.136 64.836 1.00 84.81 281 ARG A CA 1
ATOM 2369 C C . ARG A 1 281 ? -44.259 -21.389 66.115 1.00 84.81 281 ARG A C 1
ATOM 2371 O O . ARG A 1 281 ? -44.885 -20.340 66.041 1.00 84.81 281 ARG A O 1
ATOM 2378 N N . ASN A 1 282 ? -43.772 -21.838 67.271 1.00 87.25 282 ASN A N 1
ATOM 2379 C CA . ASN A 1 282 ? -43.996 -21.138 68.539 1.00 87.25 282 ASN A CA 1
ATOM 2380 C C . ASN A 1 282 ? -43.478 -19.682 68.499 1.00 87.25 282 ASN A C 1
ATOM 2382 O O . ASN A 1 282 ? -44.149 -18.762 68.960 1.00 87.25 282 ASN A O 1
ATOM 2386 N N . ILE A 1 283 ? -42.305 -19.433 67.906 1.00 90.38 283 ILE A N 1
ATOM 2387 C CA . ILE A 1 283 ? -41.739 -18.079 67.807 1.00 90.38 283 ILE A CA 1
ATOM 2388 C C . ILE A 1 283 ? -42.488 -17.215 66.781 1.00 90.38 283 ILE A C 1
ATOM 2390 O O . ILE A 1 283 ? -42.915 -16.112 67.123 1.00 90.38 283 ILE A O 1
ATOM 2394 N N . PHE A 1 284 ? -42.670 -17.697 65.548 1.00 86.00 284 PHE A N 1
ATOM 2395 C CA . PHE A 1 284 ? -43.200 -16.905 64.429 1.00 86.00 284 PHE A CA 1
ATOM 2396 C C . PHE A 1 284 ? -44.735 -16.885 64.318 1.00 86.00 284 PHE A C 1
ATOM 2398 O O . PHE A 1 284 ? -45.277 -15.953 63.724 1.00 86.00 284 PHE A O 1
ATOM 2405 N N . GLU A 1 285 ? -45.450 -17.873 64.864 1.00 82.94 285 GLU A N 1
ATOM 2406 C CA . GLU A 1 285 ? -46.919 -17.963 64.786 1.00 82.94 285 GLU A CA 1
ATOM 2407 C C . GLU A 1 285 ? -47.607 -17.581 66.103 1.00 82.94 285 GLU A C 1
ATOM 2409 O O . GLU A 1 285 ? -48.635 -16.896 66.061 1.00 82.94 285 GLU A O 1
ATOM 2414 N N . ASP A 1 286 ? -47.049 -17.970 67.253 1.00 82.81 286 ASP A N 1
ATOM 2415 C CA . ASP A 1 286 ? -47.675 -17.738 68.563 1.00 82.81 286 ASP A CA 1
ATOM 2416 C C . ASP A 1 286 ? -47.107 -16.495 69.256 1.00 82.81 286 ASP A C 1
ATOM 2418 O O . ASP A 1 286 ? -47.829 -15.528 69.512 1.00 82.81 286 ASP A O 1
ATOM 2422 N N . LYS A 1 287 ? -45.796 -16.472 69.512 1.00 87.25 287 LYS A N 1
ATOM 2423 C CA . LYS A 1 287 ? -45.137 -15.405 70.280 1.00 87.25 287 LYS A CA 1
ATOM 2424 C C . LYS A 1 287 ? -45.000 -14.091 69.520 1.00 87.25 287 LYS A C 1
ATOM 2426 O O . LYS A 1 287 ? -45.080 -13.031 70.136 1.00 87.25 287 LYS A O 1
ATOM 2431 N N . LEU A 1 288 ? -44.843 -14.126 68.196 1.00 87.94 288 LEU A N 1
ATOM 2432 C CA . LEU A 1 288 ? -44.735 -12.916 67.368 1.00 87.94 288 LEU A CA 1
ATOM 2433 C C . LEU A 1 288 ? -45.987 -12.034 67.453 1.00 87.94 288 LEU A C 1
ATOM 2435 O O . LEU A 1 288 ? -45.873 -10.811 67.450 1.00 87.94 288 LEU A O 1
ATOM 2439 N N . LYS A 1 289 ? -47.173 -12.634 67.620 1.00 85.75 289 LYS A N 1
ATOM 2440 C CA . LYS A 1 289 ? -48.431 -11.890 67.797 1.00 85.75 289 LYS A CA 1
ATOM 2441 C C . LYS A 1 289 ? -48.441 -11.050 69.077 1.00 85.75 289 LYS A C 1
ATOM 2443 O O . LYS A 1 289 ? -49.078 -10.003 69.095 1.00 85.75 289 LYS A O 1
ATOM 2448 N N . LEU A 1 290 ? -47.717 -11.476 70.115 1.00 86.25 290 LEU A N 1
ATOM 2449 C CA . LEU A 1 290 ? -47.641 -10.771 71.399 1.00 86.25 290 LEU A CA 1
ATOM 2450 C C . LEU A 1 290 ? -46.842 -9.463 71.296 1.00 86.25 290 LEU A C 1
ATOM 2452 O O . LEU A 1 290 ? -47.160 -8.507 71.996 1.00 86.25 290 LEU A O 1
ATOM 2456 N N . LEU A 1 291 ? -45.869 -9.374 70.378 1.00 84.44 291 LEU A N 1
ATOM 2457 C CA . LEU A 1 291 ? -45.151 -8.120 70.093 1.00 84.44 291 LEU A CA 1
ATOM 2458 C C . LEU A 1 291 ? -46.030 -7.074 69.386 1.00 84.44 291 LEU A C 1
ATOM 2460 O O . LEU A 1 291 ? -45.745 -5.885 69.466 1.00 84.44 291 LEU A O 1
ATOM 2464 N N . ASN A 1 292 ? -47.110 -7.514 68.735 1.00 82.25 292 ASN A N 1
ATOM 2465 C CA . ASN A 1 292 ? -48.136 -6.663 68.126 1.00 82.25 292 ASN A CA 1
ATOM 2466 C C . ASN A 1 292 ? -49.366 -6.486 69.049 1.00 82.25 292 ASN A C 1
ATOM 2468 O O . ASN A 1 292 ? -50.444 -6.090 68.600 1.00 82.25 292 ASN A O 1
ATOM 2472 N N . SER A 1 293 ? -49.252 -6.831 70.338 1.00 78.44 293 SER A N 1
ATOM 2473 C CA . SER A 1 293 ? -50.338 -6.623 71.297 1.00 78.44 293 SER A CA 1
ATOM 2474 C C . SER A 1 293 ? -50.457 -5.148 71.680 1.00 78.44 293 SER A C 1
ATOM 2476 O O . SER A 1 293 ? -49.469 -4.435 71.823 1.00 78.44 293 SER A O 1
ATOM 2478 N N . ASN A 1 294 ? -51.690 -4.696 71.916 1.00 69.88 294 ASN A N 1
ATOM 2479 C CA . ASN A 1 294 ? -51.959 -3.376 72.494 1.00 69.88 294 ASN A CA 1
ATOM 2480 C C . ASN A 1 294 ? -51.824 -3.364 74.030 1.00 69.88 294 ASN A C 1
ATOM 2482 O O . ASN A 1 294 ? -51.981 -2.307 74.645 1.00 69.88 294 ASN A O 1
ATOM 2486 N N . ASN A 1 295 ? -51.591 -4.523 74.654 1.00 78.12 295 ASN A N 1
ATOM 2487 C CA . ASN A 1 295 ? -51.432 -4.660 76.095 1.00 78.12 295 ASN A CA 1
ATOM 2488 C C . ASN A 1 295 ? -49.952 -4.816 76.462 1.00 78.12 295 ASN A C 1
ATOM 2490 O O . ASN A 1 295 ? -49.312 -5.797 76.095 1.00 78.12 295 ASN A O 1
ATOM 2494 N N . ILE A 1 296 ? -49.419 -3.865 77.231 1.00 78.75 296 ILE A N 1
ATOM 2495 C CA . ILE A 1 296 ? -48.008 -3.878 77.635 1.00 78.75 296 ILE A CA 1
ATOM 2496 C C . ILE A 1 296 ? -47.650 -5.072 78.524 1.00 78.75 296 ILE A C 1
ATOM 2498 O O . ILE A 1 296 ? -46.514 -5.526 78.483 1.00 78.75 296 ILE A O 1
ATOM 2502 N N . ASP A 1 297 ? -48.604 -5.604 79.295 1.00 78.06 297 ASP A N 1
ATOM 2503 C CA . ASP A 1 297 ? -48.344 -6.744 80.181 1.00 78.06 297 ASP A CA 1
ATOM 2504 C C . ASP A 1 297 ? -48.082 -8.049 79.393 1.00 78.06 297 ASP A C 1
ATOM 2506 O O . ASP A 1 297 ? -47.491 -8.987 79.934 1.00 78.06 297 ASP A O 1
ATOM 2510 N N . ASP A 1 298 ? -48.445 -8.093 78.105 1.00 82.62 298 ASP A N 1
ATOM 2511 C CA . ASP A 1 298 ? -48.125 -9.210 77.207 1.00 82.62 298 ASP A CA 1
ATOM 2512 C C . ASP A 1 298 ? -46.646 -9.182 76.767 1.00 82.62 298 ASP A C 1
ATOM 2514 O O . ASP A 1 298 ? -46.089 -10.208 76.369 1.00 82.62 298 ASP A O 1
ATOM 2518 N N . ILE A 1 299 ? -45.987 -8.018 76.866 1.00 85.38 299 ILE A N 1
ATOM 2519 C CA . ILE A 1 299 ? -44.573 -7.820 76.538 1.00 85.38 299 ILE A CA 1
ATOM 2520 C C . ILE A 1 299 ? -43.766 -7.909 77.832 1.00 85.38 299 ILE A C 1
ATOM 2522 O O . ILE A 1 299 ? -43.614 -6.940 78.571 1.00 85.38 299 ILE A O 1
ATOM 2526 N N . ASN A 1 300 ? -43.214 -9.087 78.107 1.00 85.94 300 ASN A N 1
ATOM 2527 C CA . ASN A 1 300 ? -42.417 -9.335 79.305 1.00 85.94 300 ASN A CA 1
ATOM 2528 C C . ASN A 1 300 ? -40.987 -9.800 78.973 1.00 85.94 300 ASN A C 1
ATOM 2530 O O . ASN A 1 300 ? -40.652 -10.142 77.835 1.00 85.94 300 ASN A O 1
ATOM 2534 N N . LEU A 1 301 ? -40.117 -9.809 79.988 1.00 85.31 301 LEU A N 1
ATOM 2535 C CA . LEU A 1 301 ? -38.721 -10.234 79.835 1.00 85.31 301 LEU A CA 1
ATOM 2536 C C . LEU A 1 301 ? -38.590 -11.693 79.373 1.00 85.31 301 LEU A C 1
ATOM 2538 O O . LEU A 1 301 ? -37.609 -12.025 78.712 1.00 85.31 301 LEU A O 1
ATOM 2542 N N . GLU A 1 302 ? -39.558 -12.555 79.686 1.00 86.25 302 GLU A N 1
ATOM 2543 C CA . GLU A 1 302 ? -39.558 -13.961 79.272 1.00 86.25 302 GLU A CA 1
ATOM 2544 C C . GLU A 1 302 ? -39.822 -14.104 77.764 1.00 86.25 302 GLU A C 1
ATOM 2546 O O . GLU A 1 302 ? -39.112 -14.842 77.075 1.00 86.25 302 GLU A O 1
ATOM 2551 N N . LEU A 1 303 ? -40.763 -13.322 77.225 1.00 88.38 303 LEU A N 1
ATOM 2552 C CA . LEU A 1 303 ? -41.026 -13.212 75.792 1.00 88.38 303 LEU A CA 1
ATOM 2553 C C . LEU A 1 303 ? -39.766 -12.749 75.050 1.00 88.38 303 LEU A C 1
ATOM 2555 O O . LEU A 1 303 ? -39.302 -13.447 74.145 1.00 88.38 303 LEU A O 1
ATOM 2559 N N . ILE A 1 304 ? -39.169 -11.632 75.481 1.00 87.81 304 ILE A N 1
ATOM 2560 C CA . ILE A 1 304 ? -37.951 -11.065 74.874 1.00 87.81 304 ILE A CA 1
ATOM 2561 C C . ILE A 1 304 ? -36.779 -12.054 74.964 1.00 87.81 304 ILE A C 1
ATOM 2563 O O . ILE A 1 304 ? -36.067 -12.266 73.982 1.00 87.81 304 ILE A O 1
ATOM 2567 N N . SER A 1 305 ? -36.603 -12.708 76.118 1.00 86.75 305 SER A N 1
ATOM 2568 C CA . SER A 1 305 ? -35.584 -13.744 76.324 1.00 86.75 305 SER A CA 1
ATOM 2569 C C . SER A 1 305 ? -35.768 -14.920 75.365 1.00 86.75 305 SER A C 1
ATOM 2571 O O . SER A 1 305 ? -34.791 -15.426 74.811 1.00 86.75 305 SER A O 1
ATOM 2573 N N . SER A 1 306 ? -37.013 -15.328 75.101 1.00 88.50 306 SER A N 1
ATOM 2574 C CA . SER A 1 306 ? -37.287 -16.426 74.176 1.00 88.50 306 SER A CA 1
ATOM 2575 C C . SER A 1 306 ? -36.963 -16.084 72.719 1.00 88.50 306 SER A C 1
ATOM 2577 O O . SER A 1 306 ? -36.372 -16.919 72.036 1.00 88.50 306 SER A O 1
ATOM 2579 N N . PHE A 1 307 ? -37.234 -14.849 72.273 1.00 90.81 307 PHE A N 1
ATOM 2580 C CA . PHE A 1 307 ? -36.775 -14.363 70.967 1.00 90.81 307 PHE A CA 1
ATOM 2581 C C . PHE A 1 307 ? -35.247 -14.291 70.899 1.00 90.81 307 PHE A C 1
ATOM 2583 O O . PHE A 1 307 ? -34.650 -14.860 69.989 1.00 90.81 307 PHE A O 1
ATOM 2590 N N . ASN A 1 308 ? -34.602 -13.668 71.890 1.00 87.81 308 ASN A N 1
ATOM 2591 C CA . ASN A 1 308 ? -33.141 -13.561 71.938 1.00 87.81 308 ASN A CA 1
ATOM 2592 C C . ASN A 1 308 ? -32.464 -14.933 71.921 1.00 87.81 308 ASN A C 1
ATOM 2594 O O . ASN A 1 308 ? -31.488 -15.129 71.203 1.00 87.81 308 ASN A O 1
ATOM 2598 N N . THR A 1 309 ? -32.974 -15.896 72.687 1.00 89.44 309 THR A N 1
ATOM 2599 C CA . THR A 1 309 ? -32.427 -17.259 72.718 1.00 89.44 309 THR A CA 1
ATOM 2600 C C . THR A 1 309 ? -32.553 -17.927 71.352 1.00 89.44 309 THR A C 1
ATOM 2602 O O . THR A 1 309 ? -31.605 -18.554 70.887 1.00 89.44 309 THR A O 1
ATOM 2605 N N . TYR A 1 310 ? -33.699 -17.770 70.688 1.00 91.00 310 TYR A N 1
ATOM 2606 C CA . TYR A 1 310 ? -33.947 -18.390 69.392 1.00 91.00 310 TYR A CA 1
ATOM 2607 C C . TYR A 1 310 ? -33.091 -17.786 68.269 1.00 91.00 310 TYR A C 1
ATOM 2609 O O . TYR A 1 310 ? -32.432 -18.525 67.540 1.00 91.00 310 TYR A O 1
ATOM 2617 N N . PHE A 1 311 ? -33.002 -16.455 68.172 1.00 91.38 311 PHE A N 1
ATOM 2618 C CA . PHE A 1 311 ? -32.150 -15.800 67.171 1.00 91.38 311 PHE A CA 1
ATOM 2619 C C . PHE A 1 311 ? -30.654 -16.059 67.412 1.00 91.38 311 PHE A C 1
ATOM 2621 O O . PHE A 1 311 ? -29.908 -16.262 66.455 1.00 91.38 311 PHE A O 1
ATOM 2628 N N . ASN A 1 312 ? -30.211 -16.156 68.673 1.00 88.12 312 ASN A N 1
ATOM 2629 C CA . ASN A 1 312 ? -28.840 -16.579 68.982 1.00 88.12 312 ASN A CA 1
ATOM 2630 C C . ASN A 1 312 ? -28.575 -18.041 68.582 1.00 88.12 312 ASN A C 1
ATOM 2632 O O . ASN A 1 312 ? -27.492 -18.342 68.084 1.00 88.12 312 ASN A O 1
ATOM 2636 N N . GLN A 1 313 ? -29.551 -18.944 68.747 1.00 87.81 313 GLN A N 1
ATOM 2637 C CA . GLN A 1 313 ? -29.436 -20.334 68.281 1.00 87.81 313 GLN A CA 1
ATOM 2638 C C . GLN A 1 313 ? -29.310 -20.413 66.757 1.00 87.81 313 GLN A C 1
ATOM 2640 O O . GLN A 1 313 ? -28.435 -21.125 66.269 1.00 87.81 313 GLN A O 1
ATOM 2645 N N . ILE A 1 314 ? -30.117 -19.647 66.013 1.00 86.88 314 ILE A N 1
ATOM 2646 C CA . ILE A 1 314 ? -30.002 -19.545 64.549 1.00 86.88 314 ILE A CA 1
ATOM 2647 C C . ILE A 1 314 ? -28.595 -19.068 64.162 1.00 86.88 314 ILE A C 1
ATOM 2649 O O . ILE A 1 314 ? -27.929 -19.701 63.343 1.00 86.88 314 ILE A O 1
ATOM 2653 N N . LYS A 1 315 ? -28.098 -18.001 64.802 1.00 87.25 315 LYS A N 1
ATOM 2654 C CA . LYS A 1 315 ? -26.757 -17.458 64.546 1.00 87.25 315 LYS A CA 1
ATOM 2655 C C . LYS A 1 315 ? -25.644 -18.468 64.837 1.00 87.25 315 LYS A C 1
ATOM 2657 O O . LYS A 1 315 ? -24.693 -18.567 64.060 1.00 87.25 315 LYS A O 1
ATOM 2662 N N . GLN A 1 316 ? -25.755 -19.231 65.925 1.00 84.50 316 GLN A N 1
ATOM 2663 C CA . GLN A 1 316 ? -24.778 -20.261 66.279 1.00 84.50 316 GLN A CA 1
ATOM 2664 C C . GLN A 1 316 ? -24.776 -21.406 65.256 1.00 84.50 316 GLN A C 1
ATOM 2666 O O . GLN A 1 316 ? -23.718 -21.757 64.738 1.00 84.50 316 GLN A O 1
ATOM 2671 N N . GLN A 1 317 ? -25.954 -21.920 64.891 1.00 83.00 317 GLN A N 1
ATOM 2672 C CA . GLN A 1 317 ? -26.095 -22.980 63.885 1.00 83.00 317 GLN A CA 1
ATOM 2673 C C . GLN A 1 317 ? -25.563 -22.550 62.511 1.00 83.00 317 GLN A C 1
ATOM 2675 O O . GLN A 1 317 ? -24.928 -23.333 61.808 1.00 83.00 317 GLN A O 1
ATOM 2680 N N . ASN A 1 318 ? -25.787 -21.294 62.126 1.00 80.62 318 ASN A N 1
ATOM 2681 C CA . ASN A 1 318 ? -25.275 -20.745 60.875 1.00 80.62 318 ASN A CA 1
ATOM 2682 C C . ASN A 1 318 ? -23.761 -20.514 60.913 1.00 80.62 318 ASN A C 1
ATOM 2684 O O . ASN A 1 318 ? -23.082 -20.800 59.933 1.00 80.62 318 ASN A O 1
ATOM 2688 N N . SER A 1 319 ? -23.216 -20.046 62.041 1.00 76.44 319 SER A N 1
ATOM 2689 C CA . SER A 1 319 ? -21.762 -19.926 62.242 1.00 76.44 319 SER A CA 1
ATOM 2690 C C . SER A 1 319 ? -21.059 -21.284 62.118 1.00 76.44 319 SER A C 1
ATOM 2692 O O . SER A 1 319 ? -19.985 -21.378 61.531 1.00 76.44 319 SER A O 1
ATOM 2694 N N . GLU A 1 320 ? -21.677 -22.355 62.623 1.00 72.62 320 GLU A N 1
ATOM 2695 C CA . GLU A 1 320 ? -21.166 -23.726 62.490 1.00 72.62 320 GLU A CA 1
ATOM 2696 C C . GLU A 1 320 ? -21.242 -24.243 61.041 1.00 72.62 320 GLU A C 1
ATOM 2698 O O . GLU A 1 320 ? -20.306 -24.902 60.588 1.00 72.62 320 GLU A O 1
ATOM 2703 N N . LYS A 1 321 ? -22.294 -23.897 60.281 1.00 73.19 321 LYS A N 1
ATOM 2704 C CA . LYS A 1 321 ? -22.393 -24.194 58.835 1.00 73.19 321 LYS A CA 1
ATOM 2705 C C . LYS A 1 321 ? -21.347 -23.446 57.997 1.00 73.19 321 LYS A C 1
ATOM 2707 O O . LYS A 1 321 ? -20.805 -24.019 57.055 1.00 73.19 321 LYS A O 1
ATOM 2712 N N . LEU A 1 322 ? -21.046 -22.194 58.349 1.00 70.19 322 LEU A N 1
ATOM 2713 C CA . LEU A 1 322 ? -20.023 -21.376 57.682 1.00 70.19 322 LEU A CA 1
ATOM 2714 C C . LEU A 1 322 ? -18.597 -21.892 57.939 1.00 70.19 322 LEU A C 1
ATOM 2716 O O . LEU A 1 322 ? -17.744 -21.800 57.064 1.00 70.19 322 LEU A O 1
ATOM 2720 N N . ASN A 1 323 ? -18.334 -22.460 59.120 1.00 66.81 323 ASN A N 1
ATOM 2721 C CA . ASN A 1 323 ? -16.999 -22.942 59.493 1.00 66.81 323 ASN A CA 1
ATOM 2722 C C . ASN A 1 323 ? -16.677 -24.372 59.014 1.00 66.81 323 ASN A C 1
ATOM 2724 O O . ASN A 1 323 ? -15.503 -24.728 58.983 1.00 66.81 323 ASN A O 1
ATOM 2728 N N . ASN A 1 324 ? -17.678 -25.184 58.650 1.00 60.97 324 ASN A N 1
ATOM 2729 C CA . ASN A 1 324 ? -17.516 -26.618 58.348 1.00 60.97 324 ASN A CA 1
ATOM 273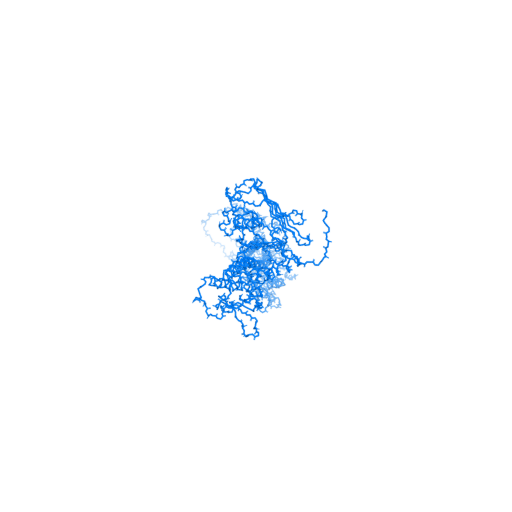0 C C . ASN A 1 324 ? -17.812 -27.013 56.881 1.00 60.97 324 ASN A C 1
ATOM 2732 O O . ASN A 1 324 ? -18.087 -28.184 56.625 1.00 60.97 324 ASN A O 1
ATOM 2736 N N . SER A 1 325 ? -17.790 -26.088 55.916 1.00 58.50 325 SER A N 1
ATOM 2737 C CA . SER A 1 325 ? -18.153 -26.371 54.514 1.00 58.50 325 SER A CA 1
ATOM 2738 C C . SER A 1 325 ? -17.014 -26.124 53.514 1.00 58.50 325 SER A C 1
ATOM 2740 O O . SER A 1 325 ? -16.273 -25.147 53.631 1.00 58.50 325 SER A O 1
ATOM 2742 N N . ASP A 1 326 ? -16.944 -26.975 52.480 1.00 58.88 326 ASP A N 1
ATOM 2743 C CA . ASP A 1 326 ? -16.169 -26.762 51.238 1.00 58.88 326 ASP A CA 1
ATOM 2744 C C . ASP A 1 326 ? -16.542 -25.427 50.540 1.00 58.88 326 ASP A C 1
ATOM 2746 O O . ASP A 1 326 ? -15.781 -24.874 49.740 1.00 58.88 326 ASP A O 1
ATOM 2750 N N . ASP A 1 327 ? -17.697 -24.849 50.889 1.00 64.38 327 ASP A N 1
ATOM 2751 C CA . ASP A 1 327 ? -18.171 -23.550 50.406 1.00 64.38 327 ASP A CA 1
ATOM 2752 C C . ASP A 1 327 ? -17.256 -22.390 50.823 1.00 64.38 327 ASP A C 1
ATOM 2754 O O . ASP A 1 327 ? -17.159 -21.397 50.103 1.00 64.38 327 ASP A O 1
ATOM 2758 N N . ASN A 1 328 ? -16.533 -22.500 51.944 1.00 69.62 328 ASN A N 1
ATOM 2759 C CA . ASN A 1 328 ? -15.657 -21.425 52.418 1.00 69.62 328 ASN A CA 1
ATOM 2760 C C . ASN A 1 328 ? -14.428 -21.245 51.503 1.00 69.62 328 ASN A C 1
ATOM 2762 O O . ASN A 1 328 ? -13.981 -20.122 51.251 1.00 69.62 328 ASN A O 1
ATOM 2766 N N . GLU A 1 329 ? -13.919 -22.345 50.936 1.00 78.62 329 GLU A N 1
ATOM 2767 C CA . GLU A 1 329 ? -12.870 -22.300 49.915 1.00 78.62 329 GLU A CA 1
ATOM 2768 C C . GLU A 1 329 ? -13.409 -21.709 48.606 1.00 78.62 329 GLU A C 1
ATOM 2770 O O . GLU A 1 329 ? -12.782 -20.822 48.031 1.00 78.62 329 GLU A O 1
ATOM 2775 N N . SER A 1 330 ? -14.614 -22.109 48.190 1.00 82.00 330 SER A N 1
ATOM 2776 C CA . SER A 1 330 ? -15.274 -21.576 46.988 1.00 82.00 330 SER A CA 1
ATOM 2777 C C . SER A 1 330 ? -15.543 -20.065 47.083 1.00 82.00 330 SER A C 1
ATOM 2779 O O . SER A 1 330 ? -15.381 -19.341 46.103 1.00 82.00 330 SER A O 1
ATOM 2781 N N . VAL A 1 331 ? -15.891 -19.552 48.268 1.00 81.88 331 VAL A N 1
ATOM 2782 C CA . VAL A 1 331 ? -16.081 -18.111 48.531 1.00 81.88 331 VAL A CA 1
ATOM 2783 C C . VAL A 1 331 ? -14.759 -17.342 48.464 1.00 81.88 331 VAL A C 1
ATOM 2785 O O . VAL A 1 331 ? -14.701 -16.251 47.891 1.00 81.88 331 VAL A O 1
ATOM 2788 N N . LEU A 1 332 ? -13.680 -17.898 49.025 1.00 82.69 332 LEU A N 1
ATOM 2789 C CA . LEU A 1 332 ? -12.336 -17.325 48.901 1.00 82.69 332 LEU A CA 1
ATOM 2790 C C . LEU A 1 332 ? -11.875 -17.299 47.441 1.00 82.69 332 LEU A C 1
ATOM 2792 O O . LEU A 1 332 ? -11.362 -16.276 46.985 1.00 82.69 332 LEU A O 1
ATOM 2796 N N . GLN A 1 333 ? -12.099 -18.392 46.709 1.00 86.81 333 GLN A N 1
ATOM 2797 C CA . GLN A 1 333 ? -11.815 -18.486 45.280 1.00 86.81 333 GLN A CA 1
ATOM 2798 C C . GLN A 1 333 ? -12.626 -17.455 44.489 1.00 86.81 333 GLN A C 1
ATOM 2800 O O . GLN A 1 333 ? -12.043 -16.749 43.673 1.00 86.81 333 GLN A O 1
ATOM 2805 N N . TYR A 1 334 ? -13.921 -17.285 44.781 1.00 88.62 334 TYR A N 1
ATOM 2806 C CA . TYR A 1 334 ? -14.769 -16.274 44.139 1.00 88.62 334 TYR A CA 1
ATOM 2807 C C . TYR A 1 334 ? -14.190 -14.861 44.311 1.00 88.62 334 TYR A C 1
ATOM 2809 O O . TYR A 1 334 ? -13.971 -14.151 43.332 1.00 88.62 334 TYR A O 1
ATOM 2817 N N . ARG A 1 335 ? -13.842 -14.476 45.549 1.00 85.75 335 ARG A N 1
ATOM 2818 C CA . ARG A 1 335 ? -13.243 -13.159 45.841 1.00 85.75 335 ARG A CA 1
ATOM 2819 C C . ARG A 1 335 ? -11.895 -12.958 45.144 1.00 85.75 335 ARG A C 1
ATOM 2821 O O . ARG A 1 335 ? -11.595 -11.859 44.684 1.00 85.75 335 ARG A O 1
ATOM 2828 N N . LEU A 1 336 ? -11.073 -14.006 45.071 1.00 89.62 336 LEU A N 1
ATOM 2829 C CA . LEU A 1 336 ? -9.806 -13.988 44.334 1.00 89.62 336 LEU A CA 1
ATOM 2830 C C . LEU A 1 336 ? -10.027 -13.808 42.829 1.00 89.62 336 LEU A C 1
ATOM 2832 O O . LEU A 1 336 ? -9.307 -13.033 42.201 1.00 89.62 336 LEU A O 1
ATOM 2836 N N . VAL A 1 337 ? -11.017 -14.499 42.260 1.00 90.75 337 VAL A N 1
ATOM 2837 C CA . VAL A 1 337 ? -11.388 -14.381 40.846 1.00 90.75 337 VAL A CA 1
ATOM 2838 C C . VAL A 1 337 ? -11.853 -12.960 40.530 1.00 90.75 337 VAL A C 1
ATOM 2840 O O . VAL A 1 337 ? -11.342 -12.383 39.574 1.00 90.75 337 VAL A O 1
ATOM 2843 N N . GLU A 1 338 ? -12.710 -12.348 41.354 1.00 87.06 338 GLU A N 1
ATOM 2844 C CA . GLU A 1 338 ? -13.118 -10.943 41.173 1.00 87.06 338 GLU A CA 1
ATOM 2845 C C . GLU A 1 338 ? -11.913 -9.989 41.180 1.00 87.06 338 GLU A C 1
ATOM 2847 O O . GLU A 1 338 ? -11.761 -9.156 40.284 1.00 87.06 338 GLU A O 1
ATOM 2852 N N . GLN A 1 339 ? -10.997 -10.147 42.141 1.00 87.75 339 GLN A N 1
ATOM 2853 C CA . GLN A 1 339 ? -9.786 -9.322 42.213 1.00 87.75 339 GLN A CA 1
ATOM 2854 C C . GLN A 1 339 ? -8.867 -9.517 41.002 1.00 87.75 339 GLN A C 1
ATOM 2856 O O . GLN A 1 339 ? -8.245 -8.559 40.533 1.00 87.75 339 GLN A O 1
ATOM 2861 N N . LEU A 1 340 ? -8.766 -10.746 40.490 1.00 88.88 340 LEU A N 1
ATOM 2862 C CA . LEU A 1 340 ? -8.004 -11.054 39.283 1.00 88.88 340 LEU A CA 1
ATOM 2863 C C . LEU A 1 340 ? -8.645 -10.427 38.043 1.00 88.88 340 LEU A C 1
ATOM 2865 O O . LEU A 1 340 ? -7.925 -9.827 37.244 1.00 88.88 340 LEU A O 1
ATOM 2869 N N . ILE A 1 341 ? -9.971 -10.510 37.902 1.00 88.38 341 ILE A N 1
ATOM 2870 C CA . ILE A 1 341 ? -10.723 -9.858 36.822 1.00 88.38 341 ILE A CA 1
ATOM 2871 C C . ILE A 1 341 ? -10.449 -8.351 36.837 1.00 88.38 341 ILE A C 1
ATOM 2873 O O . ILE A 1 341 ? -10.034 -7.790 35.820 1.00 88.38 341 ILE A O 1
ATOM 2877 N N . ASP A 1 342 ? -10.581 -7.700 37.994 1.00 84.19 342 ASP A N 1
ATOM 2878 C CA . ASP A 1 342 ? -10.320 -6.264 38.142 1.00 84.19 342 ASP A CA 1
ATOM 2879 C C . ASP A 1 342 ? -8.868 -5.889 37.836 1.00 84.19 342 ASP A C 1
ATOM 2881 O O . ASP A 1 342 ? -8.596 -4.853 37.220 1.00 84.19 342 ASP A O 1
ATOM 2885 N N . LEU A 1 343 ? -7.910 -6.720 38.251 1.00 86.44 343 LEU A N 1
ATOM 2886 C CA . LEU A 1 343 ? -6.499 -6.494 37.966 1.00 86.44 343 LEU A CA 1
ATOM 2887 C C . LEU A 1 343 ? -6.211 -6.591 36.467 1.00 86.44 343 LEU A C 1
ATOM 2889 O O . LEU A 1 343 ? -5.528 -5.723 35.926 1.00 86.44 343 LEU A O 1
ATOM 2893 N N . ILE A 1 344 ? -6.712 -7.630 35.801 1.00 85.69 344 ILE A N 1
ATOM 2894 C CA . ILE A 1 344 ? -6.423 -7.889 34.387 1.00 85.69 344 ILE A CA 1
ATOM 2895 C C . ILE A 1 344 ? -7.146 -6.887 33.488 1.00 85.69 344 ILE A C 1
ATOM 2897 O O . ILE A 1 344 ? -6.551 -6.418 32.515 1.00 85.69 344 ILE A O 1
ATOM 2901 N N . ASN A 1 345 ? -8.360 -6.466 33.854 1.00 80.62 345 ASN A N 1
ATOM 2902 C CA . ASN A 1 345 ? -9.101 -5.417 33.151 1.00 80.62 345 ASN A CA 1
ATOM 2903 C C . ASN A 1 345 ? -8.298 -4.110 33.029 1.00 80.62 345 ASN A C 1
ATOM 2905 O O . ASN A 1 345 ? -8.349 -3.456 31.990 1.00 80.62 345 ASN A O 1
ATOM 2909 N N . LYS A 1 346 ? -7.455 -3.764 34.015 1.00 82.56 346 LYS A N 1
ATOM 2910 C CA . LYS A 1 346 ? -6.566 -2.581 33.937 1.00 82.56 346 LYS A CA 1
ATOM 2911 C C . LYS A 1 346 ? -5.533 -2.654 32.809 1.00 82.56 346 LYS A C 1
ATOM 2913 O O . LYS A 1 346 ? -4.953 -1.633 32.446 1.00 82.56 346 LYS A O 1
ATOM 2918 N N . TYR A 1 347 ? -5.273 -3.844 32.275 1.00 81.50 347 TYR A N 1
ATOM 2919 C CA . TYR A 1 347 ? -4.278 -4.085 31.233 1.00 81.50 347 TYR A CA 1
ATOM 2920 C C . TYR A 1 347 ? -4.885 -4.581 29.918 1.00 81.50 347 TYR A C 1
ATOM 2922 O O . TYR A 1 347 ? -4.123 -4.855 28.985 1.00 81.50 347 TYR A O 1
ATOM 2930 N N . ILE A 1 348 ? -6.217 -4.664 29.801 1.00 78.62 348 ILE A N 1
ATOM 2931 C CA . ILE A 1 348 ? -6.856 -5.231 28.608 1.00 78.62 348 ILE A CA 1
ATOM 2932 C C . ILE A 1 348 ? -6.525 -4.456 27.332 1.00 78.62 348 ILE A C 1
ATOM 2934 O O . ILE A 1 348 ? -6.309 -5.060 26.287 1.00 78.62 348 ILE A O 1
ATOM 2938 N N . ASP A 1 349 ? -6.347 -3.136 27.426 1.00 67.94 349 ASP A N 1
ATOM 2939 C CA . ASP A 1 349 ? -6.021 -2.281 26.276 1.00 67.94 349 ASP A CA 1
ATOM 2940 C C . ASP A 1 349 ? -4.694 -2.687 25.588 1.00 67.94 349 ASP A C 1
ATOM 2942 O O . ASP A 1 349 ? -4.463 -2.401 24.405 1.00 67.94 349 ASP A O 1
ATOM 2946 N N . LYS A 1 350 ? -3.803 -3.359 26.332 1.00 74.62 350 LYS A N 1
ATOM 2947 C CA . LYS A 1 350 ? -2.534 -3.916 25.836 1.00 74.62 350 LYS A CA 1
ATOM 2948 C C . LYS A 1 350 ? -2.636 -5.396 25.458 1.00 74.62 350 LYS A C 1
ATOM 2950 O O . LYS A 1 350 ? -1.695 -5.905 24.858 1.00 74.62 350 LYS A O 1
ATOM 2955 N N . ASN A 1 351 ? -3.728 -6.056 25.843 1.00 78.31 351 ASN A N 1
ATOM 2956 C CA . ASN A 1 351 ? -4.004 -7.487 25.727 1.00 78.31 351 ASN A CA 1
ATOM 2957 C C . ASN A 1 351 ? -2.750 -8.383 25.862 1.00 78.31 351 ASN A C 1
ATOM 2959 O O . ASN A 1 351 ? -2.442 -9.155 24.952 1.00 78.31 351 ASN A O 1
ATOM 2963 N N . PRO A 1 352 ? -1.964 -8.246 26.949 1.00 82.19 352 PRO A N 1
ATOM 2964 C CA . PRO A 1 352 ? -0.694 -8.949 27.076 1.00 82.19 352 PRO A CA 1
ATOM 2965 C C . PRO A 1 352 ? -0.898 -10.463 27.165 1.00 82.19 352 PRO A C 1
ATOM 2967 O O . PRO A 1 352 ? -1.917 -10.934 27.669 1.00 82.19 352 PRO A O 1
ATOM 2970 N N . ILE A 1 353 ? 0.110 -11.228 26.745 1.00 85.25 353 ILE A N 1
ATOM 2971 C CA . ILE A 1 353 ? 0.193 -12.653 27.078 1.00 85.25 353 ILE A CA 1
ATOM 2972 C C . ILE A 1 353 ? 0.533 -12.753 28.563 1.00 85.25 353 ILE A C 1
ATOM 2974 O O . ILE A 1 353 ? 1.536 -12.187 29.007 1.00 85.25 353 ILE A O 1
ATOM 2978 N N . ILE A 1 354 ? -0.295 -13.459 29.330 1.00 84.00 354 ILE A N 1
ATOM 2979 C CA . ILE A 1 354 ? -0.034 -13.696 30.747 1.00 84.00 354 ILE A CA 1
ATOM 2980 C C . ILE A 1 354 ? 0.997 -14.829 30.854 1.00 84.00 354 ILE A C 1
ATOM 2982 O O . ILE A 1 354 ? 0.718 -15.950 30.409 1.00 84.00 354 ILE A O 1
ATOM 2986 N N . PRO A 1 355 ? 2.188 -14.571 31.433 1.00 75.50 355 PRO A N 1
ATOM 2987 C CA . PRO A 1 355 ? 3.192 -15.609 31.640 1.00 75.50 355 PRO A CA 1
ATOM 2988 C C . PRO A 1 355 ? 2.605 -16.776 32.441 1.00 75.50 355 PRO A C 1
ATOM 2990 O O . PRO A 1 355 ? 1.724 -16.563 33.270 1.00 75.50 355 PRO A O 1
ATOM 2993 N N . ILE A 1 356 ? 3.115 -17.993 32.227 1.00 82.38 356 ILE A N 1
ATOM 2994 C CA . ILE A 1 356 ? 2.655 -19.262 32.836 1.00 82.38 356 ILE A CA 1
ATOM 2995 C C . ILE A 1 356 ? 1.387 -19.839 32.187 1.00 82.38 356 ILE A C 1
ATOM 2997 O O . ILE A 1 356 ? 1.329 -21.045 31.976 1.00 82.38 356 ILE A O 1
ATOM 3001 N N . PHE A 1 357 ? 0.398 -19.014 31.835 1.00 82.00 357 PHE A N 1
ATOM 3002 C CA . PHE A 1 357 ? -0.859 -19.501 31.245 1.00 82.00 357 PHE A CA 1
ATOM 3003 C C . PHE A 1 357 ? -0.845 -19.553 29.715 1.00 82.00 357 PHE A C 1
ATOM 3005 O O . PHE A 1 357 ? -1.707 -20.202 29.131 1.00 82.00 357 PHE A O 1
ATOM 3012 N N . GLU A 1 358 ? 0.091 -18.841 29.075 1.00 83.50 358 GLU A N 1
ATOM 3013 C CA . GLU A 1 358 ? 0.207 -18.702 27.609 1.00 83.50 358 GLU A CA 1
ATOM 3014 C C . GLU A 1 358 ? -1.072 -18.182 26.921 1.00 83.50 358 GLU A C 1
ATOM 3016 O O . GLU A 1 358 ? -1.190 -18.202 25.700 1.00 83.50 358 GLU A O 1
ATOM 3021 N N . ASN A 1 359 ? -2.021 -17.662 27.701 1.00 84.75 359 ASN A N 1
ATOM 3022 C CA . ASN A 1 359 ? -3.241 -17.032 27.220 1.00 84.75 359 ASN A CA 1
ATOM 3023 C C . ASN A 1 359 ? -3.064 -15.519 27.131 1.00 84.75 359 ASN A C 1
ATOM 3025 O O . ASN A 1 359 ? -2.361 -14.907 27.942 1.00 84.75 359 ASN A O 1
ATOM 3029 N N . THR A 1 360 ? -3.758 -14.902 26.177 1.00 84.56 360 THR A N 1
ATOM 3030 C CA . THR A 1 360 ? -3.920 -13.442 26.176 1.00 84.56 360 THR A CA 1
ATOM 3031 C C . THR A 1 360 ? -4.773 -13.002 27.369 1.00 84.56 360 THR A C 1
ATOM 3033 O O . THR A 1 360 ? -5.572 -13.780 27.895 1.00 84.56 360 THR A O 1
ATOM 3036 N N . ALA A 1 361 ? -4.627 -11.751 27.810 1.00 83.56 361 ALA A N 1
ATOM 3037 C CA . ALA A 1 361 ? -5.430 -11.190 28.895 1.00 83.56 361 ALA A CA 1
ATOM 3038 C C . ALA A 1 361 ? -6.940 -11.346 28.641 1.00 83.56 361 ALA A C 1
ATOM 3040 O O . ALA A 1 361 ? -7.673 -11.695 29.562 1.00 83.56 361 ALA A O 1
ATOM 3041 N N . ALA A 1 362 ? -7.391 -11.174 27.395 1.00 79.81 362 ALA A N 1
ATOM 3042 C CA . ALA A 1 362 ? -8.781 -11.383 26.993 1.00 79.81 362 ALA A CA 1
ATOM 3043 C C . ALA A 1 362 ? -9.233 -12.849 27.131 1.00 79.81 362 ALA A C 1
ATOM 3045 O O . ALA A 1 362 ? -10.294 -13.130 27.690 1.00 79.81 362 ALA A O 1
ATOM 3046 N N . GLU A 1 363 ? -8.425 -13.805 26.663 1.00 84.62 363 GLU A N 1
ATOM 3047 C CA . GLU A 1 363 ? -8.722 -15.236 26.814 1.00 84.62 363 GLU A CA 1
ATOM 3048 C C . GLU A 1 363 ? -8.753 -15.663 28.279 1.00 84.62 363 GLU A C 1
ATOM 3050 O O . GLU A 1 363 ? -9.609 -16.450 28.691 1.00 84.62 363 GLU A O 1
ATOM 3055 N N . PHE A 1 364 ? -7.817 -15.147 29.072 1.00 88.62 364 PHE A N 1
ATOM 3056 C CA . PHE A 1 364 ? -7.739 -15.454 30.487 1.00 88.62 364 PHE A CA 1
ATOM 3057 C C . PHE A 1 364 ? -8.905 -14.826 31.258 1.00 88.62 364 PHE A C 1
ATOM 3059 O O . PHE A 1 364 ? -9.522 -15.517 32.063 1.00 88.62 364 PHE A O 1
ATOM 3066 N N . LEU A 1 365 ? -9.305 -13.589 30.938 1.00 85.88 365 LEU A N 1
ATOM 3067 C CA . LEU A 1 365 ? -10.536 -12.982 31.460 1.00 85.88 365 LEU A CA 1
ATOM 3068 C C . LEU A 1 365 ? -11.761 -13.833 31.144 1.00 85.88 365 LEU A C 1
ATOM 3070 O O . LEU A 1 365 ? -12.559 -14.097 32.034 1.00 85.88 365 LEU A O 1
ATOM 3074 N N . LYS A 1 366 ? -11.898 -14.331 29.912 1.00 85.56 366 LYS A N 1
ATOM 3075 C CA . LYS A 1 366 ? -13.020 -15.207 29.545 1.00 85.56 366 LYS A CA 1
ATOM 3076 C C . LYS A 1 366 ? -13.067 -16.477 30.400 1.00 85.56 366 LYS A C 1
ATOM 3078 O O . LYS A 1 366 ? -14.148 -16.915 30.787 1.00 85.56 366 LYS A O 1
ATOM 3083 N N . LYS A 1 367 ? -11.906 -17.060 30.720 1.00 88.00 367 LYS A N 1
ATOM 3084 C CA . LYS A 1 367 ? -11.814 -18.190 31.659 1.00 88.00 367 LYS A CA 1
ATOM 3085 C C . LYS A 1 367 ? -12.207 -17.777 33.079 1.00 88.00 367 LYS A C 1
ATOM 3087 O O . LYS A 1 367 ? -12.951 -18.515 33.712 1.00 88.00 367 LYS A O 1
ATOM 3092 N N . LEU A 1 368 ? -11.756 -16.613 33.545 1.00 90.12 368 LEU A N 1
ATOM 3093 C CA . LEU A 1 368 ? -12.086 -16.092 34.873 1.00 90.12 368 LEU A CA 1
ATOM 3094 C C . LEU A 1 368 ? -13.583 -15.804 35.030 1.00 90.12 368 LEU A C 1
ATOM 3096 O O . LEU A 1 368 ? -14.153 -16.257 36.009 1.00 90.12 368 LEU A O 1
ATOM 3100 N N . TYR A 1 369 ? -14.238 -15.162 34.057 1.00 86.31 369 TYR A N 1
ATOM 3101 C CA . TYR A 1 369 ? -15.691 -14.931 34.083 1.00 86.31 369 TYR A CA 1
ATOM 3102 C C . TYR A 1 369 ? -16.492 -16.242 34.102 1.00 86.31 369 TYR A C 1
ATOM 3104 O O . TYR A 1 369 ? -17.495 -16.359 34.801 1.00 86.31 369 TYR A O 1
ATOM 3112 N N . ASN A 1 370 ? -16.044 -17.265 33.365 1.00 86.44 370 ASN A N 1
ATOM 3113 C CA . ASN A 1 370 ? -16.680 -18.584 33.422 1.00 86.44 370 ASN A CA 1
ATOM 3114 C C . ASN A 1 370 ? -16.519 -19.246 34.797 1.00 86.44 370 ASN A C 1
ATOM 3116 O O . ASN A 1 370 ? -17.406 -19.978 35.231 1.00 86.44 370 ASN A O 1
ATOM 3120 N N . GLU A 1 371 ? -15.380 -19.040 35.456 1.00 88.00 371 GLU A N 1
ATOM 3121 C CA . GLU A 1 371 ? -15.133 -19.577 36.793 1.00 88.00 371 GLU A CA 1
ATOM 3122 C C . GLU A 1 371 ? -15.900 -18.789 37.865 1.00 88.00 371 GLU A C 1
ATOM 3124 O O . GLU A 1 371 ? -16.477 -19.395 38.764 1.00 88.00 371 GLU A O 1
ATOM 3129 N N . GLU A 1 372 ? -16.001 -17.465 37.716 1.00 88.44 372 GLU A N 1
ATOM 3130 C CA . GLU A 1 372 ? -16.839 -16.582 38.535 1.00 88.44 372 GLU A CA 1
ATOM 3131 C C . GLU A 1 372 ? -18.296 -17.060 38.533 1.00 88.44 372 GLU A C 1
ATOM 3133 O O . GLU A 1 372 ? -18.858 -17.281 39.601 1.00 88.44 372 GLU A O 1
ATOM 3138 N N . GLU A 1 373 ? -18.887 -17.313 37.359 1.00 84.19 373 GLU A N 1
ATOM 3139 C CA . GLU A 1 373 ? -20.264 -17.819 37.220 1.00 84.19 373 GLU A CA 1
ATOM 3140 C C . GLU A 1 373 ? -20.488 -19.152 37.953 1.00 84.19 373 GLU A C 1
ATOM 3142 O O . GLU A 1 373 ? -21.505 -19.329 38.627 1.00 84.19 373 GLU A O 1
ATOM 3147 N N . LYS A 1 374 ? -19.529 -20.086 37.886 1.00 85.69 374 LYS A N 1
ATOM 3148 C CA . LYS A 1 374 ? -19.630 -21.361 38.620 1.00 85.69 374 LYS A CA 1
ATOM 3149 C C . LYS A 1 374 ? -19.598 -21.146 40.130 1.00 85.69 374 LYS A C 1
ATOM 3151 O O . LYS A 1 374 ? -20.381 -21.753 40.859 1.00 85.69 374 LYS A O 1
ATOM 3156 N N . LEU A 1 375 ? -18.690 -20.289 40.594 1.00 85.94 375 LEU A N 1
ATOM 3157 C CA . LEU A 1 375 ? -18.482 -20.003 42.013 1.00 85.94 375 LEU A CA 1
ATOM 3158 C C . LEU A 1 375 ? -19.588 -19.107 42.597 1.00 85.94 375 LEU A C 1
ATOM 3160 O O . LEU A 1 375 ? -19.850 -19.150 43.802 1.00 85.94 375 LEU A O 1
ATOM 3164 N N . LYS A 1 376 ? -20.297 -18.353 41.747 1.00 81.06 376 LYS A N 1
ATOM 3165 C CA . LYS A 1 376 ? -21.396 -17.449 42.117 1.00 81.06 376 LYS A CA 1
ATOM 3166 C C . LYS A 1 376 ? -22.507 -18.157 42.884 1.00 81.06 376 LYS A C 1
ATOM 3168 O O . LYS A 1 376 ? -23.102 -17.571 43.784 1.00 81.06 376 LYS A O 1
ATOM 3173 N N . VAL A 1 377 ? -22.778 -19.428 42.583 1.00 79.94 377 VAL A N 1
ATOM 3174 C CA . VAL A 1 377 ? -23.806 -20.213 43.288 1.00 79.94 377 VAL A CA 1
ATOM 3175 C C . VAL A 1 377 ? -23.445 -20.404 44.764 1.00 79.94 377 VAL A C 1
ATOM 3177 O O . VAL A 1 377 ? -24.281 -20.138 45.630 1.00 79.94 377 VAL A O 1
ATOM 3180 N N . ALA A 1 378 ? -22.207 -20.815 45.051 1.00 76.88 378 ALA A N 1
ATOM 3181 C CA . ALA A 1 378 ? -21.712 -20.986 46.418 1.00 76.88 378 ALA A CA 1
ATOM 3182 C C . ALA A 1 378 ? -21.636 -19.635 47.148 1.00 76.88 378 ALA A C 1
ATOM 3184 O O . ALA A 1 378 ? -22.096 -19.509 48.284 1.00 76.88 378 ALA A O 1
ATOM 3185 N N . TYR A 1 379 ? -21.159 -18.591 46.461 1.00 81.25 379 TYR A N 1
ATOM 3186 C CA . TYR A 1 379 ? -21.111 -17.236 47.009 1.00 81.25 379 TYR A CA 1
ATOM 3187 C C . TYR A 1 379 ? -22.501 -16.693 47.378 1.00 81.25 379 TYR A C 1
ATOM 3189 O O . TYR A 1 379 ? -22.694 -16.175 48.475 1.00 81.25 379 TYR A O 1
ATOM 3197 N N . ASN A 1 380 ? -23.505 -16.880 46.517 1.00 77.88 380 ASN A N 1
ATOM 3198 C CA . ASN A 1 380 ? -24.883 -16.464 46.787 1.00 77.88 380 ASN A CA 1
ATOM 3199 C C . ASN A 1 380 ? -25.488 -17.192 47.998 1.00 77.88 380 ASN A C 1
ATOM 3201 O O . ASN A 1 380 ? -26.296 -16.616 48.729 1.00 77.88 380 ASN A O 1
ATOM 3205 N N . GLN A 1 381 ? -25.136 -18.464 48.219 1.00 76.44 381 GLN A N 1
ATOM 3206 C CA . GLN A 1 381 ? -25.565 -19.198 49.414 1.00 76.44 381 GLN A CA 1
ATOM 3207 C C . GLN A 1 381 ? -24.888 -18.660 50.677 1.00 76.44 381 GLN A C 1
ATOM 3209 O O . GLN A 1 381 ? -25.574 -18.420 51.672 1.00 76.44 381 GLN A O 1
ATOM 3214 N N . TYR A 1 382 ? -23.580 -18.406 50.617 1.00 80.88 382 TYR A N 1
ATOM 3215 C CA . TYR A 1 382 ? -22.836 -17.758 51.697 1.00 80.88 382 TYR A CA 1
ATOM 3216 C C . TYR A 1 382 ? -23.449 -16.396 52.060 1.00 80.88 382 TYR A C 1
ATOM 3218 O O . TYR A 1 382 ? -23.768 -16.150 53.224 1.00 80.88 382 TYR A O 1
ATOM 3226 N N . GLU A 1 383 ? -23.712 -15.547 51.064 1.00 76.62 383 GLU A N 1
ATOM 3227 C CA . GLU A 1 383 ? -24.283 -14.211 51.260 1.00 76.62 383 GLU A CA 1
ATOM 3228 C C . GLU A 1 383 ? -25.680 -14.278 51.903 1.00 76.62 383 GLU A C 1
ATOM 3230 O O . GLU A 1 383 ? -25.999 -13.509 52.809 1.00 76.62 383 GLU A O 1
ATOM 3235 N N . LYS A 1 384 ? -26.517 -15.248 51.507 1.00 77.62 384 LYS A N 1
ATOM 3236 C CA . LYS A 1 384 ? -27.825 -15.493 52.143 1.00 77.62 384 LYS A CA 1
ATOM 3237 C C . LYS A 1 384 ? -27.696 -15.829 53.634 1.00 77.62 384 LYS A C 1
ATOM 3239 O O . LYS A 1 384 ? -28.487 -15.333 54.438 1.00 77.62 384 LYS A O 1
ATOM 3244 N N . ILE A 1 385 ? -26.708 -16.640 54.014 1.00 80.00 385 ILE A N 1
ATOM 3245 C CA . ILE A 1 385 ? -26.455 -17.007 55.417 1.00 80.00 385 ILE A CA 1
ATOM 3246 C C . ILE A 1 385 ? -25.911 -15.808 56.209 1.00 80.00 385 ILE A C 1
ATOM 3248 O O . ILE A 1 385 ? -26.349 -15.564 57.336 1.00 80.00 385 ILE A O 1
ATOM 3252 N N . GLU A 1 386 ? -24.998 -15.028 55.628 1.00 79.75 386 GLU A N 1
ATOM 3253 C CA . GLU A 1 386 ? -24.459 -13.811 56.247 1.00 79.75 386 GLU A CA 1
ATOM 3254 C C . GLU A 1 386 ? -25.556 -12.756 56.482 1.00 79.75 386 GLU A C 1
ATOM 3256 O O . GLU A 1 386 ? -25.638 -12.159 57.561 1.00 79.75 386 GLU A O 1
ATOM 3261 N N . ASN A 1 387 ? -26.466 -12.595 55.519 1.00 74.69 387 ASN A N 1
ATOM 3262 C CA . ASN A 1 387 ? -27.628 -11.716 55.637 1.00 74.69 387 ASN A CA 1
ATOM 3263 C C . ASN A 1 387 ? -28.593 -12.175 56.735 1.00 74.69 387 ASN A C 1
ATOM 3265 O O . ASN A 1 387 ? -29.068 -11.352 57.517 1.00 74.69 387 ASN A O 1
ATOM 3269 N N . LEU A 1 388 ? -28.844 -13.484 56.853 1.00 82.69 388 LEU A N 1
ATOM 3270 C CA . LEU A 1 388 ? -29.647 -14.036 57.946 1.00 82.69 388 LEU A CA 1
ATOM 3271 C C . LEU A 1 388 ? -29.007 -13.758 59.316 1.00 82.69 388 LEU A C 1
ATOM 3273 O O . LEU A 1 388 ? -29.705 -13.375 60.256 1.00 82.69 388 LEU A O 1
ATOM 3277 N N . ASN A 1 389 ? -27.684 -13.905 59.432 1.00 83.25 389 ASN A N 1
ATOM 3278 C CA . ASN A 1 389 ? -26.956 -13.580 60.661 1.00 83.25 389 ASN A CA 1
ATOM 3279 C C . ASN A 1 389 ? -27.032 -12.082 60.992 1.00 83.25 389 ASN A C 1
ATOM 3281 O O . ASN A 1 389 ? -27.260 -11.727 62.148 1.00 83.25 389 ASN A O 1
ATOM 3285 N N . SER A 1 390 ? -26.916 -11.216 59.984 1.00 79.38 390 SER A N 1
ATOM 3286 C CA . SER A 1 390 ? -27.044 -9.761 60.136 1.00 79.38 390 SER A CA 1
ATOM 3287 C C . SER A 1 390 ? -28.453 -9.345 60.573 1.00 79.38 390 SER A C 1
ATOM 3289 O O . SER A 1 390 ? -28.605 -8.510 61.467 1.00 79.38 390 SER A O 1
ATOM 3291 N N . ALA A 1 391 ? -29.490 -9.967 60.001 1.00 79.44 391 ALA A N 1
ATOM 3292 C CA . ALA A 1 391 ? -30.877 -9.770 60.419 1.00 79.44 391 ALA A CA 1
ATOM 3293 C C . ALA A 1 391 ? -31.082 -10.196 61.882 1.00 79.44 391 ALA A C 1
ATOM 3295 O O . ALA A 1 391 ? -31.657 -9.444 62.671 1.00 79.44 391 ALA A O 1
ATOM 3296 N N . CYS A 1 392 ? -30.537 -11.356 62.277 1.00 86.25 392 CYS A N 1
ATOM 3297 C CA . CYS A 1 392 ? -30.557 -11.812 63.669 1.00 86.25 392 CYS A CA 1
ATOM 3298 C C . CYS A 1 392 ? -29.862 -10.813 64.605 1.00 86.25 392 CYS A C 1
ATOM 3300 O O . CYS A 1 392 ? -30.422 -10.480 65.645 1.00 86.25 392 CYS A O 1
ATOM 3302 N N . ASP A 1 393 ? -28.686 -10.297 64.238 1.00 81.88 393 ASP A N 1
ATOM 3303 C CA . ASP A 1 393 ? -27.948 -9.321 65.050 1.00 81.88 393 ASP A CA 1
ATOM 3304 C C . ASP A 1 393 ? -28.713 -8.016 65.239 1.00 81.88 393 ASP A C 1
ATOM 3306 O O . ASP A 1 393 ? -28.765 -7.477 66.349 1.00 81.88 393 ASP A O 1
ATOM 3310 N N . ASN A 1 394 ? -29.353 -7.529 64.177 1.00 83.25 394 ASN A N 1
ATOM 3311 C CA . ASN A 1 394 ? -30.178 -6.336 64.258 1.00 83.25 394 ASN A CA 1
ATOM 3312 C C . ASN A 1 394 ? -31.396 -6.563 65.166 1.00 83.25 394 ASN A C 1
ATOM 3314 O O . ASN A 1 394 ? -31.652 -5.768 66.068 1.00 83.25 394 ASN A O 1
ATOM 3318 N N . ILE A 1 395 ? -32.101 -7.687 65.003 1.00 87.25 395 ILE A N 1
ATOM 3319 C CA . ILE A 1 395 ? -33.245 -8.034 65.854 1.00 87.25 395 ILE A CA 1
ATOM 3320 C C . ILE A 1 395 ? -32.813 -8.184 67.320 1.00 87.25 395 ILE A C 1
ATOM 3322 O O . ILE A 1 395 ? -33.459 -7.621 68.200 1.00 87.25 395 ILE A O 1
ATOM 3326 N N . ILE A 1 396 ? -31.705 -8.875 67.604 1.00 88.19 396 ILE A N 1
ATOM 3327 C CA . ILE A 1 396 ? -31.165 -9.042 68.966 1.00 88.19 396 ILE A CA 1
ATOM 3328 C C . ILE A 1 396 ? -30.812 -7.686 69.585 1.00 88.19 396 ILE A C 1
ATOM 3330 O O . ILE A 1 396 ? -31.129 -7.431 70.750 1.00 88.19 396 ILE A O 1
ATOM 3334 N N . LYS A 1 397 ? -30.184 -6.792 68.815 1.00 86.88 397 LYS A N 1
ATOM 3335 C CA . LYS A 1 397 ? -29.867 -5.431 69.260 1.00 86.88 397 LYS A CA 1
ATOM 3336 C C . LYS A 1 397 ? -31.135 -4.657 69.619 1.00 86.88 397 LYS A C 1
ATOM 3338 O O . LYS A 1 397 ? -31.203 -4.070 70.700 1.00 86.88 397 LYS A O 1
ATOM 3343 N N . GLU A 1 398 ? -32.150 -4.689 68.759 1.00 85.44 398 GLU A N 1
ATOM 3344 C CA . GLU A 1 398 ? -33.412 -3.996 69.017 1.00 85.44 398 GLU A CA 1
ATOM 3345 C C . GLU A 1 398 ? -34.196 -4.620 70.184 1.00 85.44 398 GLU A C 1
ATOM 3347 O O . GLU A 1 398 ? -34.746 -3.891 71.010 1.00 85.44 398 GLU A O 1
ATOM 3352 N N . LEU A 1 399 ? -34.151 -5.944 70.358 1.00 88.94 399 LEU A N 1
ATOM 3353 C CA . LEU A 1 399 ? -34.665 -6.635 71.549 1.00 88.94 399 LEU A CA 1
ATOM 3354 C C . LEU A 1 399 ? -33.908 -6.226 72.825 1.00 88.94 399 LEU A C 1
ATOM 3356 O O . LEU A 1 399 ? -34.504 -6.115 73.900 1.00 88.94 399 LEU A O 1
ATOM 3360 N N . GLY A 1 400 ? -32.603 -5.960 72.725 1.00 83.00 400 GLY A N 1
ATOM 3361 C CA . GLY A 1 400 ? -31.796 -5.379 73.800 1.00 83.00 400 GLY A CA 1
ATOM 3362 C C . GLY A 1 400 ? -32.263 -3.972 74.184 1.00 83.00 400 GLY A C 1
ATOM 3363 O O . GLY A 1 400 ? -32.447 -3.685 75.371 1.00 83.00 400 GLY A O 1
ATOM 3364 N N . ASN A 1 401 ? -32.551 -3.123 73.193 1.00 85.06 401 ASN A N 1
ATOM 3365 C CA . ASN A 1 401 ? -33.134 -1.795 73.410 1.00 85.06 401 ASN A CA 1
ATOM 3366 C C . ASN A 1 401 ? -34.517 -1.895 74.072 1.00 85.06 401 ASN A C 1
ATOM 3368 O O . ASN A 1 401 ? -34.783 -1.201 75.056 1.00 85.06 401 ASN A O 1
ATOM 3372 N N . LEU A 1 402 ? -35.371 -2.808 73.592 1.00 87.69 402 LEU A N 1
ATOM 3373 C CA . LEU A 1 402 ? -36.680 -3.077 74.188 1.00 87.69 402 LEU A CA 1
ATOM 3374 C C . LEU A 1 402 ? -36.545 -3.548 75.641 1.00 87.69 402 LEU A C 1
ATOM 3376 O O . LEU A 1 402 ? -37.283 -3.086 76.501 1.00 87.69 402 LEU A O 1
ATOM 3380 N N . THR A 1 403 ? -35.559 -4.396 75.946 1.00 87.50 403 THR A N 1
ATOM 3381 C CA . THR A 1 403 ? -35.268 -4.854 77.316 1.00 87.50 403 THR A CA 1
ATOM 3382 C C . THR A 1 403 ? -34.919 -3.691 78.246 1.00 87.50 403 THR A C 1
ATOM 3384 O O . THR A 1 403 ? -35.377 -3.653 79.390 1.00 87.50 403 THR A O 1
ATOM 3387 N N . LEU A 1 404 ? -34.100 -2.740 77.784 1.00 84.00 404 LEU A N 1
ATOM 3388 C CA . LEU A 1 404 ? -33.738 -1.549 78.561 1.00 84.00 404 LEU A CA 1
ATOM 3389 C C . LEU A 1 404 ? -34.955 -0.648 78.800 1.00 84.00 404 LEU A C 1
ATOM 3391 O O . LEU A 1 404 ? -35.156 -0.178 79.925 1.00 84.00 404 LEU A O 1
ATOM 3395 N N . LEU A 1 405 ? -35.793 -0.454 77.777 1.00 83.56 405 LEU A N 1
ATOM 3396 C CA . LEU A 1 405 ? -37.043 0.300 77.891 1.00 83.56 405 LEU A CA 1
ATOM 3397 C C . LEU A 1 405 ? -38.018 -0.376 78.859 1.00 83.56 405 LEU A C 1
ATOM 3399 O O . LEU A 1 405 ? -38.566 0.300 79.728 1.00 83.56 405 LEU A O 1
ATOM 3403 N N . LEU A 1 406 ? -38.163 -1.703 78.783 1.00 84.38 406 LEU A N 1
ATOM 3404 C CA . LEU A 1 406 ? -39.039 -2.480 79.660 1.00 84.38 406 LEU A CA 1
ATOM 3405 C C . LEU A 1 406 ? -38.604 -2.379 81.125 1.00 84.38 406 LEU A C 1
ATOM 3407 O O . LEU A 1 406 ? -39.407 -2.047 81.988 1.00 84.38 406 LEU A O 1
ATOM 3411 N N . LYS A 1 407 ? -37.305 -2.556 81.405 1.00 82.25 407 LYS A N 1
ATOM 3412 C CA . LYS A 1 407 ? -36.747 -2.377 82.757 1.00 82.25 407 LYS A CA 1
ATOM 3413 C C . LYS A 1 407 ? -36.960 -0.957 83.279 1.00 82.25 407 LYS A C 1
ATOM 3415 O O . LYS A 1 407 ? -37.265 -0.772 84.455 1.00 82.25 407 LYS A O 1
ATOM 3420 N N . THR A 1 408 ? -36.813 0.047 82.415 1.00 79.06 408 THR A N 1
ATOM 3421 C CA . THR A 1 408 ? -37.074 1.450 82.771 1.00 79.06 408 THR A CA 1
ATOM 3422 C C . THR A 1 408 ? -38.553 1.672 83.091 1.00 79.06 408 THR A C 1
ATOM 3424 O O . THR A 1 408 ? -38.880 2.364 84.057 1.00 79.06 408 THR A O 1
ATOM 3427 N N . TYR A 1 409 ? -39.450 1.062 82.316 1.00 79.44 409 TYR A N 1
ATOM 3428 C CA . TYR A 1 409 ? -40.886 1.083 82.560 1.00 79.44 409 TYR A CA 1
ATOM 3429 C C . TYR A 1 409 ? -41.242 0.399 83.888 1.00 79.44 409 TYR A C 1
ATOM 3431 O O . TYR A 1 409 ? -41.881 1.036 84.723 1.00 79.44 409 TYR A O 1
ATOM 3439 N N . ASP A 1 410 ? -40.754 -0.816 84.142 1.00 76.19 410 ASP A N 1
ATOM 3440 C CA . ASP A 1 410 ? -41.019 -1.575 85.371 1.00 76.19 410 ASP A CA 1
ATOM 3441 C C . ASP A 1 410 ? -40.499 -0.849 86.622 1.00 76.19 410 ASP A C 1
ATOM 3443 O O . ASP A 1 410 ? -41.232 -0.676 87.596 1.00 76.19 410 ASP A O 1
ATOM 3447 N N . MET A 1 411 ? -39.282 -0.290 86.573 1.00 71.88 411 MET A N 1
ATOM 3448 C CA . MET A 1 411 ? -38.732 0.530 87.664 1.00 71.88 411 MET A CA 1
ATOM 3449 C C . MET A 1 411 ? -39.594 1.763 87.981 1.00 71.88 411 MET A C 1
ATOM 3451 O O . MET A 1 411 ? -39.669 2.193 89.135 1.00 71.88 411 MET A O 1
ATOM 3455 N N . ASN A 1 412 ? -40.236 2.356 86.971 1.00 66.12 412 ASN A N 1
ATOM 3456 C CA . ASN A 1 412 ? -41.123 3.509 87.135 1.00 66.12 412 ASN A CA 1
ATOM 3457 C C . ASN A 1 412 ? -42.560 3.104 87.520 1.00 66.12 412 ASN A C 1
ATOM 3459 O O . ASN A 1 412 ? -43.230 3.854 88.237 1.00 66.12 412 ASN A O 1
ATOM 3463 N N . LYS A 1 413 ? -43.017 1.919 87.094 1.00 68.38 413 LYS A N 1
ATOM 3464 C CA . LYS A 1 413 ? -44.277 1.279 87.508 1.00 68.38 413 LYS A CA 1
ATOM 3465 C C . LYS A 1 413 ? -44.236 0.964 89.007 1.00 68.38 413 LYS A C 1
ATOM 3467 O O . LYS A 1 413 ? -45.179 1.304 89.722 1.00 68.38 413 LYS A O 1
ATOM 3472 N N . ASP A 1 414 ? -43.108 0.449 89.501 1.00 56.19 414 ASP A N 1
ATOM 3473 C CA . ASP A 1 414 ? -42.913 0.104 90.914 1.00 56.19 414 ASP A CA 1
ATOM 3474 C C . ASP A 1 414 ? -42.641 1.318 91.818 1.00 56.19 414 ASP A C 1
ATOM 3476 O O . ASP A 1 414 ? -43.177 1.387 92.925 1.00 56.19 414 ASP A O 1
ATOM 3480 N N . LYS A 1 415 ? -41.908 2.345 91.355 1.00 50.09 415 LYS A N 1
ATOM 3481 C CA . LYS A 1 415 ? -41.710 3.594 92.129 1.00 50.09 415 LYS A CA 1
ATOM 3482 C C . LYS A 1 415 ? -43.016 4.351 92.419 1.00 50.09 415 LYS A C 1
ATOM 3484 O O . LYS A 1 415 ? -43.098 5.045 93.433 1.00 50.09 415 LYS A O 1
ATOM 3489 N N . ASN A 1 416 ? -44.041 4.197 91.579 1.00 47.94 416 ASN A N 1
ATOM 3490 C CA . ASN A 1 416 ? -45.346 4.843 91.756 1.00 47.94 416 ASN A CA 1
ATOM 3491 C C . ASN A 1 416 ? -46.339 4.047 92.623 1.00 47.94 416 ASN A C 1
ATOM 3493 O O . ASN A 1 416 ? -47.372 4.601 92.994 1.00 47.94 416 ASN A O 1
ATOM 3497 N N . LYS A 1 417 ? -46.024 2.809 93.036 1.00 46.31 417 LYS A N 1
ATOM 3498 C CA . LYS A 1 417 ? -46.796 2.117 94.087 1.00 46.31 417 LYS A CA 1
ATOM 3499 C C . LYS A 1 417 ? -46.522 2.668 95.496 1.00 46.31 417 LYS A C 1
ATOM 3501 O O . LYS A 1 417 ? -47.329 2.425 96.389 1.00 46.31 417 LYS A O 1
ATOM 3506 N N . THR A 1 418 ? -45.454 3.453 95.700 1.00 39.31 418 THR A N 1
ATOM 3507 C CA . THR A 1 418 ? -45.008 3.860 97.054 1.00 39.31 418 THR A CA 1
ATOM 3508 C C . THR A 1 418 ? -44.821 5.365 97.278 1.00 39.31 418 THR A C 1
ATOM 3510 O O . THR A 1 418 ? -44.303 5.758 98.320 1.00 39.31 418 THR A O 1
ATOM 3513 N N . LYS A 1 419 ? -45.266 6.246 96.374 1.00 36.91 419 LYS A N 1
ATOM 3514 C CA . LYS A 1 419 ? -45.287 7.698 96.647 1.00 36.91 419 LYS A CA 1
ATOM 3515 C C . LYS A 1 419 ? -46.487 8.389 96.002 1.00 36.91 419 LYS A C 1
ATOM 3517 O O . LYS A 1 419 ? -46.384 9.079 94.995 1.00 36.91 419 LYS A O 1
ATOM 3522 N N . ASN A 1 420 ? -47.636 8.228 96.652 1.00 43.62 420 ASN A N 1
ATOM 3523 C CA . ASN A 1 420 ? -48.665 9.260 96.636 1.00 43.62 420 ASN A CA 1
ATOM 3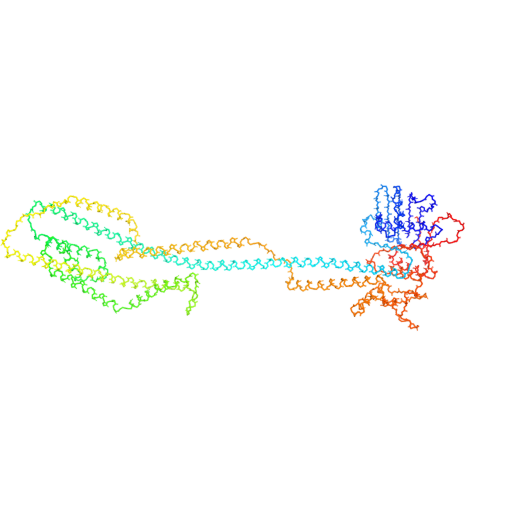524 C C . ASN A 1 420 ? -48.132 10.482 97.404 1.00 43.62 420 ASN A C 1
ATOM 3526 O O . ASN A 1 420 ? -47.575 10.326 98.487 1.00 43.62 420 ASN A O 1
ATOM 3530 N N . ILE A 1 421 ? -48.387 11.677 96.861 1.00 41.69 421 ILE A N 1
ATOM 3531 C CA . ILE A 1 421 ? -48.156 13.010 97.452 1.00 41.69 421 ILE A CA 1
ATOM 3532 C C . ILE A 1 421 ? -46.738 13.577 97.240 1.00 41.69 421 ILE A C 1
ATOM 3534 O O . ILE A 1 421 ? -45.824 13.343 98.022 1.00 41.69 421 ILE A O 1
ATOM 3538 N N . MET A 1 422 ? -46.595 14.448 96.235 1.00 30.08 422 MET A N 1
ATOM 3539 C CA . MET A 1 422 ? -46.210 15.845 96.482 1.00 30.08 422 MET A CA 1
ATOM 3540 C C . MET A 1 422 ? -46.477 16.723 95.254 1.00 30.08 422 MET A C 1
ATOM 3542 O O . MET A 1 422 ? -46.049 16.433 94.139 1.00 30.08 422 MET A O 1
ATOM 3546 N N . ASN A 1 423 ? -47.210 17.807 95.511 1.00 40.78 423 ASN A N 1
ATOM 3547 C CA . ASN A 1 423 ? -47.454 18.926 94.613 1.00 40.78 423 ASN A CA 1
ATOM 3548 C C . ASN A 1 423 ? -46.134 19.562 94.167 1.00 40.78 423 ASN A C 1
ATOM 3550 O O . ASN A 1 423 ? -45.372 20.036 95.007 1.00 40.78 423 ASN A O 1
ATOM 3554 N N . ILE A 1 424 ? -45.928 19.678 92.857 1.00 33.94 424 ILE A N 1
ATOM 3555 C CA . ILE A 1 424 ? -45.069 20.715 92.283 1.00 33.94 424 ILE A CA 1
ATOM 3556 C C . ILE A 1 424 ? -45.908 21.447 91.241 1.00 33.94 424 ILE A C 1
ATOM 3558 O O . ILE A 1 424 ? -46.569 20.824 90.411 1.00 33.94 424 ILE A O 1
ATOM 3562 N N . LYS A 1 425 ? -45.935 22.768 91.420 1.00 33.16 425 LYS A N 1
ATOM 3563 C CA . LYS A 1 425 ? -46.732 23.757 90.704 1.00 33.16 425 LYS A CA 1
ATOM 3564 C C . LYS A 1 425 ? -46.504 23.691 89.198 1.00 33.16 425 LYS A C 1
ATOM 3566 O O . LYS A 1 425 ? -45.375 23.522 88.744 1.00 33.16 425 LYS A O 1
ATOM 3571 N N . ASP A 1 426 ? -47.608 23.879 88.484 1.00 34.44 426 ASP A N 1
ATOM 3572 C CA . ASP A 1 426 ? -47.636 24.344 87.108 1.00 34.44 426 ASP A CA 1
ATOM 3573 C C . ASP A 1 426 ? -46.861 25.661 87.006 1.00 34.44 426 ASP A C 1
ATOM 3575 O O . ASP A 1 426 ? -47.164 26.612 87.723 1.00 34.44 426 ASP A O 1
ATOM 3579 N N . ASP A 1 427 ? -45.862 25.692 86.132 1.00 33.16 427 ASP A N 1
ATOM 3580 C CA . ASP A 1 427 ? -45.725 26.764 85.155 1.00 33.16 427 ASP A CA 1
ATOM 3581 C C . ASP A 1 427 ? -44.771 26.325 84.040 1.00 33.16 427 ASP A C 1
ATOM 3583 O O . ASP A 1 427 ? -43.734 25.714 84.289 1.00 33.16 427 ASP A O 1
ATOM 3587 N N . GLN A 1 428 ? -45.159 26.681 82.813 1.00 41.59 428 GLN A N 1
ATOM 3588 C CA . GLN A 1 428 ? -44.441 26.528 81.542 1.00 41.59 428 GLN A CA 1
ATOM 3589 C C . GLN A 1 428 ? -44.467 25.136 80.891 1.00 41.59 428 GLN A C 1
ATOM 3591 O O . GLN A 1 428 ? -43.543 24.347 81.021 1.00 41.59 428 GLN A O 1
ATOM 3596 N N . TYR A 1 429 ? -45.504 24.898 80.084 1.00 35.41 429 TYR A N 1
ATOM 3597 C CA . TYR A 1 429 ? -45.333 24.443 78.698 1.00 35.41 429 TYR A CA 1
ATOM 3598 C C . TYR A 1 429 ? -46.494 25.003 77.868 1.00 35.41 429 TYR A C 1
ATOM 3600 O O . TYR A 1 429 ? -47.580 24.428 77.783 1.00 35.41 429 TYR A O 1
ATOM 3608 N N . SER A 1 430 ? -46.260 26.180 77.288 1.00 41.47 430 SER A N 1
ATOM 3609 C CA . SER A 1 430 ? -46.793 26.486 75.969 1.00 41.47 430 SER A CA 1
ATOM 3610 C C . SER A 1 430 ? -46.147 25.497 75.007 1.00 41.47 430 SER A C 1
ATOM 3612 O O . SER A 1 430 ? -44.936 25.534 74.845 1.00 41.47 430 SER A O 1
ATOM 3614 N N . ASP A 1 431 ? -46.939 24.572 74.489 1.00 40.12 431 ASP A N 1
ATOM 3615 C CA . ASP A 1 431 ? -46.829 24.008 73.146 1.00 40.12 431 ASP A CA 1
ATOM 3616 C C . ASP A 1 431 ? -48.042 23.090 73.012 1.00 40.12 431 ASP A C 1
ATOM 3618 O O . ASP A 1 431 ? -48.017 21.911 73.368 1.00 40.12 431 ASP A O 1
ATOM 3622 N N . ILE A 1 432 ? -49.167 23.659 72.568 1.00 46.94 432 ILE A N 1
ATOM 3623 C CA . ILE A 1 432 ? -50.210 22.831 71.967 1.00 46.94 432 ILE A CA 1
ATOM 3624 C C . ILE A 1 432 ? -49.535 22.239 70.734 1.00 46.94 432 ILE A C 1
ATOM 3626 O O . ILE A 1 432 ? -49.326 22.941 69.747 1.00 46.94 432 ILE A O 1
ATOM 3630 N N . ILE A 1 433 ? -49.116 20.977 70.831 1.00 55.22 433 ILE A N 1
ATOM 3631 C CA . ILE A 1 433 ? -48.659 20.213 69.678 1.00 55.22 433 ILE A CA 1
ATOM 3632 C C . ILE A 1 433 ? -49.832 20.220 68.701 1.00 55.22 433 ILE A C 1
ATOM 3634 O O . ILE A 1 433 ? -50.882 19.636 68.971 1.00 55.22 433 ILE A O 1
ATOM 3638 N N . ASP A 1 434 ? -49.670 20.946 67.599 1.00 67.50 434 ASP A N 1
ATOM 3639 C CA . ASP A 1 434 ? -50.638 20.993 66.513 1.00 67.50 434 ASP A CA 1
ATOM 3640 C C . ASP A 1 434 ? -50.586 19.652 65.769 1.00 67.50 434 ASP A C 1
ATOM 3642 O O . ASP A 1 434 ? -49.897 19.476 64.760 1.00 67.50 434 ASP A O 1
ATOM 3646 N N . TYR A 1 435 ? -51.263 18.661 66.352 1.00 66.44 435 TYR A N 1
ATOM 3647 C CA . TYR A 1 435 ? -51.351 17.316 65.807 1.00 66.44 435 TYR A CA 1
ATOM 3648 C C . TYR A 1 435 ? -51.973 17.316 64.410 1.00 66.44 435 TYR A C 1
ATOM 3650 O O . TYR A 1 435 ? -51.594 16.480 63.598 1.00 66.44 435 TYR A O 1
ATOM 3658 N N . GLU A 1 436 ? -52.869 18.259 64.100 1.00 70.81 436 GLU A N 1
ATOM 3659 C CA . GLU A 1 436 ? -53.447 18.395 62.761 1.00 70.81 436 GLU A CA 1
ATOM 3660 C C . GLU A 1 436 ? -52.380 18.821 61.746 1.00 70.81 436 GLU A C 1
ATOM 3662 O O . GLU A 1 436 ? -52.269 18.212 60.684 1.00 70.81 436 GLU A O 1
ATOM 3667 N N . SER A 1 437 ? -51.523 19.791 62.083 1.00 76.06 437 SER A N 1
ATOM 3668 C CA . SER A 1 437 ? -50.377 20.176 61.244 1.00 76.06 437 SER A CA 1
ATOM 3669 C C . SER A 1 437 ? -49.345 19.052 61.087 1.00 76.06 437 SER A C 1
ATOM 3671 O O . SER A 1 437 ? -48.813 18.851 59.992 1.00 76.06 437 SER A O 1
ATOM 3673 N N . LEU A 1 438 ? -49.081 18.270 62.140 1.00 79.38 438 LEU A N 1
ATOM 3674 C CA . LEU A 1 438 ? -48.185 17.107 62.077 1.00 79.38 438 LEU A CA 1
ATOM 3675 C C . LEU A 1 438 ? -48.754 15.966 61.229 1.00 79.38 438 LEU A C 1
ATOM 3677 O O . LEU A 1 438 ? -48.019 15.412 60.413 1.00 79.38 438 LEU A O 1
ATOM 3681 N N . ILE A 1 439 ? -50.043 15.647 61.378 1.00 81.00 439 ILE A N 1
ATOM 3682 C CA . ILE A 1 439 ? -50.734 14.662 60.537 1.00 81.00 439 ILE A CA 1
ATOM 3683 C C . ILE A 1 439 ? -50.694 15.121 59.087 1.00 81.00 439 ILE A C 1
ATOM 3685 O O . ILE A 1 439 ? -50.253 14.361 58.237 1.00 81.00 439 ILE A O 1
ATOM 3689 N N . LYS A 1 440 ? -51.030 16.384 58.805 1.00 84.06 440 LYS A N 1
ATOM 3690 C CA . LYS A 1 440 ? -51.016 16.925 57.441 1.00 84.06 440 LYS A CA 1
ATOM 3691 C C . LYS A 1 440 ? -49.618 16.889 56.812 1.00 84.06 440 LYS A C 1
ATOM 3693 O O . LYS A 1 440 ? -49.479 16.578 55.632 1.00 84.06 440 LYS A O 1
ATOM 3698 N N . LYS A 1 441 ? -48.565 17.151 57.600 1.00 85.62 441 LYS A N 1
ATOM 3699 C CA . LYS A 1 441 ? -47.167 16.962 57.169 1.00 85.62 441 LYS A CA 1
ATOM 3700 C C . LYS A 1 441 ? -46.862 15.495 56.869 1.00 85.62 441 LYS A C 1
ATOM 3702 O O . LYS A 1 441 ? -46.284 15.208 55.825 1.00 85.62 441 LYS A O 1
ATOM 3707 N N . MET A 1 442 ? -47.263 14.569 57.737 1.00 84.19 442 MET A N 1
ATOM 3708 C CA . MET A 1 442 ? -47.043 13.136 57.523 1.00 84.19 442 MET A CA 1
ATOM 3709 C C . MET A 1 442 ? -47.852 12.574 56.349 1.00 84.19 442 MET A C 1
ATOM 3711 O O . MET A 1 442 ? -47.330 11.759 55.601 1.00 84.19 442 MET A O 1
ATOM 3715 N N . GLU A 1 443 ? -49.075 13.048 56.123 1.00 86.00 443 GLU A N 1
ATOM 3716 C CA . GLU A 1 443 ? -49.883 12.717 54.945 1.00 86.00 443 GLU A CA 1
ATOM 3717 C C . GLU A 1 443 ? -49.222 13.223 53.662 1.00 86.00 443 GLU A C 1
ATOM 3719 O O . GLU A 1 443 ? -49.110 12.471 52.697 1.00 86.00 443 GLU A O 1
ATOM 3724 N N . SER A 1 444 ? -48.700 14.456 53.668 1.00 87.19 444 SER A N 1
ATOM 3725 C CA . SER A 1 444 ? -47.953 14.985 52.521 1.00 87.19 444 SER A CA 1
ATOM 3726 C C . SER A 1 444 ? -46.669 14.196 52.240 1.00 87.19 444 SER A C 1
ATOM 3728 O O . SER A 1 444 ? -46.335 13.943 51.083 1.00 87.19 444 SER A O 1
ATOM 3730 N N . GLU A 1 445 ? -45.978 13.745 53.291 1.00 88.31 445 GLU A N 1
ATOM 3731 C CA . GLU A 1 445 ? -44.786 12.906 53.167 1.00 88.31 445 GLU A CA 1
ATOM 3732 C C . GLU A 1 445 ? -45.140 11.509 52.644 1.00 88.31 445 GLU A C 1
ATOM 3734 O O . GLU A 1 445 ? -44.486 11.005 51.733 1.00 88.31 445 GLU A O 1
ATOM 3739 N N . LYS A 1 446 ? -46.231 10.911 53.137 1.00 89.19 446 LYS A N 1
ATOM 3740 C CA . LYS A 1 446 ? -46.771 9.644 52.634 1.00 89.19 446 LYS A CA 1
ATOM 3741 C C . LYS A 1 446 ? -47.122 9.739 51.151 1.00 89.19 446 LYS A C 1
ATOM 3743 O O . LYS A 1 446 ? -46.738 8.861 50.386 1.00 89.19 446 LYS A O 1
ATOM 3748 N N . GLU A 1 447 ? -47.822 10.791 50.723 1.00 89.38 447 GLU A N 1
ATOM 3749 C CA . GLU A 1 447 ? -48.131 11.002 49.303 1.00 89.38 447 GLU A CA 1
ATOM 3750 C C . GLU A 1 447 ? -46.863 11.134 48.453 1.00 89.38 447 GLU A C 1
ATOM 3752 O O . GLU A 1 447 ? -46.815 10.606 47.338 1.00 89.38 447 GLU A O 1
ATOM 3757 N N . ARG A 1 448 ? -45.820 11.799 48.972 1.00 93.44 448 ARG A N 1
ATOM 3758 C CA . ARG A 1 448 ? -44.515 11.889 48.303 1.00 93.44 448 ARG A CA 1
ATOM 3759 C C . ARG A 1 448 ? -43.890 10.506 48.118 1.00 93.44 448 ARG A C 1
ATOM 3761 O O . ARG A 1 448 ? -43.514 10.171 46.997 1.00 93.44 448 ARG A O 1
ATOM 3768 N N . LEU A 1 449 ? -43.828 9.698 49.178 1.00 89.62 449 LEU A N 1
ATOM 3769 C CA . LEU A 1 449 ? -43.266 8.343 49.124 1.00 89.62 449 LEU A CA 1
ATOM 3770 C C . LEU A 1 449 ? -44.093 7.404 48.237 1.00 89.62 449 LEU A C 1
ATOM 3772 O O . LEU A 1 449 ? -43.521 6.598 47.511 1.00 89.62 449 LEU A O 1
ATOM 3776 N N . ILE A 1 450 ? -45.425 7.526 48.225 1.00 87.94 450 ILE A N 1
ATOM 3777 C CA . ILE A 1 450 ? -46.297 6.759 47.319 1.00 87.94 450 ILE A CA 1
ATOM 3778 C C . ILE A 1 450 ? -46.010 7.113 45.858 1.00 87.94 450 ILE A C 1
ATOM 3780 O O . ILE A 1 450 ? -45.938 6.212 45.020 1.00 87.94 450 ILE A O 1
ATOM 3784 N N . LYS A 1 451 ? -45.830 8.401 45.536 1.00 90.00 451 LYS A N 1
ATOM 3785 C CA . LYS A 1 451 ? -45.448 8.831 44.181 1.00 90.00 451 LYS A CA 1
ATOM 3786 C C . LYS A 1 451 ? -44.081 8.285 43.786 1.00 90.00 451 LYS A C 1
ATOM 3788 O O . LYS A 1 451 ? -43.942 7.770 42.681 1.00 90.00 451 LYS A O 1
ATOM 3793 N N . GLU A 1 452 ? -43.099 8.358 44.684 1.00 89.94 452 GLU A N 1
ATOM 3794 C CA . GLU A 1 452 ? -41.765 7.803 44.439 1.00 89.94 452 GLU A CA 1
ATOM 3795 C C . GLU A 1 452 ? -41.818 6.281 44.239 1.00 89.94 452 GLU A C 1
ATOM 3797 O O . GLU A 1 452 ? -41.278 5.775 43.258 1.00 89.94 452 GLU A O 1
ATOM 3802 N N . ARG A 1 453 ? -42.565 5.553 45.076 1.00 90.94 453 ARG A N 1
ATOM 3803 C CA . ARG A 1 453 ? -42.787 4.109 44.916 1.00 90.94 453 ARG A CA 1
ATOM 3804 C C . ARG A 1 453 ? -43.442 3.781 43.575 1.00 90.94 453 ARG A C 1
ATOM 3806 O O . ARG A 1 453 ? -42.982 2.879 42.886 1.00 90.94 453 ARG A O 1
ATOM 3813 N N . SER A 1 454 ? -44.473 4.536 43.190 1.00 87.00 454 SER A N 1
ATOM 3814 C CA . SER A 1 454 ? -45.184 4.340 41.917 1.00 87.00 454 SER A CA 1
ATOM 3815 C C . SER A 1 454 ? -44.258 4.540 40.712 1.00 87.00 454 SER A C 1
ATOM 3817 O O . SER A 1 454 ? -44.414 3.856 39.709 1.00 87.00 454 SER A O 1
ATOM 3819 N N . SER A 1 455 ? -43.265 5.436 40.810 1.00 91.00 455 SER A N 1
ATOM 3820 C CA . SER A 1 455 ? -42.313 5.691 39.716 1.00 91.00 455 SER A CA 1
ATOM 3821 C C . SER A 1 455 ? -41.371 4.524 39.407 1.00 91.00 455 SER A C 1
ATOM 3823 O O . SER A 1 455 ? -40.870 4.446 38.292 1.00 91.00 455 SER A O 1
ATOM 3825 N N . ILE A 1 456 ? -41.163 3.610 40.359 1.00 90.69 456 ILE A N 1
ATOM 3826 C CA . ILE A 1 456 ? -40.307 2.422 40.200 1.00 90.69 456 ILE A CA 1
ATOM 3827 C C . ILE A 1 456 ? -41.105 1.108 40.229 1.00 90.69 456 ILE A C 1
ATOM 3829 O O . ILE A 1 456 ? -40.529 0.024 40.153 1.00 90.69 456 ILE A O 1
ATOM 3833 N N . GLU A 1 457 ? -42.431 1.184 40.368 1.00 87.75 457 GLU A N 1
ATOM 3834 C CA . GLU A 1 457 ? -43.302 0.021 40.554 1.00 87.75 457 GLU A CA 1
ATOM 3835 C C . GLU A 1 457 ? -43.354 -0.868 39.308 1.00 87.75 457 GLU A C 1
ATOM 3837 O O . GLU A 1 457 ? -43.342 -2.094 39.425 1.00 87.75 457 GLU A O 1
ATOM 3842 N N . ASP A 1 458 ? -43.357 -0.263 38.121 1.00 86.06 458 ASP A N 1
ATOM 3843 C CA . ASP A 1 458 ? -43.328 -1.011 36.867 1.00 86.06 458 ASP A CA 1
ATOM 3844 C C . ASP A 1 458 ? -42.010 -1.779 36.717 1.00 86.06 458 ASP A C 1
ATOM 3846 O O . ASP A 1 458 ? -42.044 -2.972 36.428 1.00 86.06 458 ASP A O 1
ATOM 3850 N N . GLU A 1 459 ? -40.860 -1.154 36.992 1.00 88.75 459 GLU A N 1
ATOM 3851 C CA . GLU A 1 459 ? -39.559 -1.842 36.981 1.00 88.75 459 GLU A CA 1
ATOM 3852 C C . GLU A 1 459 ? -39.524 -2.982 38.007 1.00 88.75 459 GLU A C 1
ATOM 3854 O O . GLU A 1 459 ? -39.126 -4.097 37.676 1.00 88.75 459 GLU A O 1
ATOM 3859 N N . TYR A 1 460 ? -40.028 -2.742 39.222 1.00 86.88 460 TYR A N 1
ATOM 3860 C CA . TYR A 1 460 ? -40.101 -3.748 40.282 1.00 86.88 460 TYR A CA 1
ATOM 3861 C C . TYR A 1 460 ? -40.937 -4.977 39.890 1.00 86.88 460 TYR A C 1
ATOM 3863 O O . TYR A 1 460 ? -40.530 -6.112 40.134 1.00 86.88 460 TYR A O 1
ATOM 3871 N N . ARG A 1 461 ? -42.101 -4.778 39.255 1.00 82.81 461 ARG A N 1
ATOM 3872 C CA . ARG A 1 461 ? -43.005 -5.873 38.848 1.00 82.81 461 ARG A CA 1
ATOM 3873 C C . ARG A 1 461 ? -42.405 -6.804 37.794 1.00 82.81 461 ARG A C 1
ATOM 3875 O O . ARG A 1 461 ? -42.857 -7.940 37.681 1.00 82.81 461 ARG A O 1
ATOM 3882 N N . HIS A 1 462 ? -41.423 -6.330 37.032 1.00 83.38 462 HIS A N 1
ATOM 3883 C CA . HIS A 1 462 ? -40.742 -7.111 35.998 1.00 83.38 462 HIS A CA 1
ATOM 3884 C C . HIS A 1 462 ? -39.465 -7.797 36.508 1.00 83.38 462 HIS A C 1
ATOM 3886 O O . HIS A 1 462 ? -38.765 -8.436 35.722 1.00 83.38 462 HIS A O 1
ATOM 3892 N N . LEU A 1 463 ? -39.154 -7.694 37.806 1.00 80.94 463 LEU A N 1
ATOM 3893 C CA . LEU A 1 463 ? -37.987 -8.352 38.380 1.00 80.94 463 LEU A CA 1
ATOM 3894 C C . LEU A 1 463 ? -38.197 -9.877 38.459 1.00 80.94 463 LEU A C 1
ATOM 3896 O O . LEU A 1 463 ? -39.221 -10.332 38.973 1.00 80.94 463 LEU A O 1
ATOM 3900 N N . PRO A 1 464 ? -37.234 -10.682 37.975 1.00 62.19 464 PRO A N 1
ATOM 3901 C CA . PRO A 1 464 ? -37.376 -12.136 37.888 1.00 62.19 464 PRO A CA 1
ATOM 3902 C C . PRO A 1 464 ? -37.258 -12.847 39.244 1.00 62.19 464 PRO A C 1
ATOM 3904 O O . PRO A 1 464 ? -37.753 -13.963 39.389 1.00 62.19 464 PRO A O 1
ATOM 3907 N N . GLU A 1 465 ? -36.616 -12.223 40.236 1.00 67.38 465 GLU A N 1
ATOM 3908 C CA . GLU A 1 465 ? -36.339 -12.824 41.542 1.00 67.38 465 GLU A CA 1
ATOM 3909 C C . GLU A 1 465 ? -36.464 -11.807 42.685 1.00 67.38 465 GLU A C 1
ATOM 3911 O O . GLU A 1 465 ? -36.322 -10.597 42.500 1.00 67.38 465 GLU A O 1
ATOM 3916 N N . ALA A 1 466 ? -36.711 -12.317 43.895 1.00 65.50 466 ALA A N 1
ATOM 3917 C CA . ALA A 1 466 ? -36.615 -11.532 45.118 1.00 65.50 466 ALA A CA 1
ATOM 3918 C C . ALA A 1 466 ? -35.140 -11.382 45.522 1.00 65.50 466 ALA A C 1
ATOM 3920 O O . ALA A 1 466 ? -34.432 -12.380 45.667 1.00 65.50 466 ALA A O 1
ATOM 3921 N N . TYR A 1 467 ? -34.687 -10.146 45.732 1.00 68.56 467 TYR A N 1
ATOM 3922 C CA . TYR A 1 467 ? -33.298 -9.860 46.091 1.00 68.56 467 TYR A CA 1
ATOM 3923 C C . TYR A 1 467 ? -33.096 -9.756 47.611 1.00 68.56 467 TYR A C 1
ATOM 3925 O O . TYR A 1 467 ? -34.029 -9.537 48.387 1.00 68.56 467 TYR A O 1
ATOM 3933 N N . ASN A 1 468 ? -31.848 -9.922 48.050 1.00 64.31 468 ASN A N 1
ATOM 3934 C CA . ASN A 1 468 ? -31.463 -9.724 49.446 1.00 64.31 468 ASN A CA 1
ATOM 3935 C C . ASN A 1 468 ? -31.550 -8.238 49.844 1.00 64.31 468 ASN A C 1
ATOM 3937 O O . ASN A 1 468 ? -31.485 -7.353 48.984 1.00 64.31 468 ASN A O 1
ATOM 3941 N N . LYS A 1 469 ? -31.681 -7.970 51.152 1.00 64.12 469 LYS A N 1
ATOM 3942 C CA . LYS A 1 469 ? -31.709 -6.607 51.697 1.00 64.12 469 LYS A CA 1
ATOM 3943 C C . LYS A 1 469 ? -30.300 -6.005 51.697 1.00 64.12 469 LYS A C 1
ATOM 3945 O O . LYS A 1 469 ? -29.413 -6.551 52.344 1.00 64.12 469 LYS A O 1
ATOM 3950 N N . TYR A 1 470 ? -30.107 -4.875 51.025 1.00 65.94 470 TYR A N 1
ATOM 3951 C CA . TYR A 1 470 ? -28.841 -4.139 50.972 1.00 65.94 470 TYR A CA 1
ATOM 3952 C C . TYR A 1 470 ? -28.991 -2.731 51.539 1.00 65.94 470 TYR A C 1
ATOM 3954 O O . TYR A 1 470 ? -30.063 -2.133 51.512 1.00 65.94 470 TYR A O 1
ATOM 3962 N N . ASN A 1 471 ? -27.875 -2.173 52.004 1.00 75.12 471 ASN A N 1
ATOM 3963 C CA . ASN A 1 471 ? -27.783 -0.748 52.287 1.00 75.12 471 ASN A CA 1
ATOM 3964 C C . ASN A 1 471 ? -27.820 0.034 50.959 1.00 75.12 471 ASN A C 1
ATOM 3966 O O . ASN A 1 471 ? -26.902 -0.098 50.144 1.00 75.12 471 ASN A O 1
ATOM 3970 N N . LEU A 1 472 ? -28.862 0.848 50.755 1.00 79.12 472 LEU A N 1
ATOM 3971 C CA . LEU A 1 472 ? -29.059 1.611 49.519 1.00 79.12 472 LEU A CA 1
ATOM 3972 C C . LEU A 1 472 ? -27.937 2.606 49.218 1.00 79.12 472 LEU A C 1
ATOM 3974 O O . LEU A 1 472 ? -27.645 2.846 48.051 1.00 79.12 472 LEU A O 1
ATOM 3978 N N . GLU A 1 473 ? -27.286 3.171 50.235 1.00 76.50 473 GLU A N 1
ATOM 3979 C CA . GLU A 1 473 ? -26.209 4.144 50.043 1.00 76.50 473 GLU A CA 1
ATOM 3980 C C . GLU A 1 473 ? -24.948 3.473 49.481 1.00 76.50 473 GLU A C 1
ATOM 3982 O O . GLU A 1 473 ? -24.296 3.996 48.576 1.00 76.50 473 GLU A O 1
ATOM 3987 N N . ILE A 1 474 ? -24.628 2.274 49.978 1.00 76.31 474 ILE A N 1
ATOM 3988 C CA . ILE A 1 474 ? -23.512 1.463 49.474 1.00 76.31 474 ILE A CA 1
ATOM 3989 C C . ILE A 1 474 ? -23.842 0.934 48.077 1.00 76.31 474 ILE A C 1
ATOM 3991 O O . ILE A 1 474 ? -23.032 1.067 47.162 1.00 76.31 474 ILE A O 1
ATOM 3995 N N . LEU A 1 475 ? -25.042 0.377 47.898 1.00 80.19 475 LEU A N 1
ATOM 3996 C CA . LEU A 1 475 ? -25.479 -0.172 46.618 1.00 80.19 475 LEU A CA 1
ATOM 3997 C C . LEU A 1 475 ? -25.558 0.908 45.532 1.00 80.19 475 LEU A C 1
ATOM 3999 O O . LEU A 1 475 ? -25.169 0.651 44.399 1.00 80.19 475 LEU A O 1
ATOM 4003 N N . GLY A 1 476 ? -25.988 2.122 45.885 1.00 81.94 476 GLY A N 1
ATOM 4004 C CA . GLY A 1 476 ? -26.007 3.271 44.983 1.00 81.94 476 GLY A CA 1
ATOM 4005 C C . GLY A 1 476 ? -24.612 3.663 44.491 1.00 81.94 476 GLY A C 1
ATOM 4006 O O . GLY A 1 476 ? -24.447 3.927 43.305 1.00 81.94 476 GLY A O 1
ATOM 4007 N N . LYS A 1 477 ? -23.590 3.631 45.361 1.00 86.50 477 LYS A N 1
ATOM 4008 C CA . LYS A 1 477 ? -22.193 3.867 44.947 1.00 86.50 477 LYS A CA 1
ATOM 4009 C C . LYS A 1 477 ? -21.690 2.780 43.999 1.00 86.50 477 LYS A C 1
ATOM 4011 O O . LYS A 1 477 ? -21.157 3.100 42.946 1.00 86.50 477 LYS A O 1
ATOM 4016 N N . ILE A 1 478 ? -21.919 1.511 44.340 1.00 84.38 478 ILE A N 1
ATOM 4017 C CA . ILE A 1 478 ? -21.502 0.370 43.508 1.00 84.38 478 ILE A CA 1
ATOM 4018 C C . ILE A 1 478 ? -22.203 0.403 42.138 1.00 84.38 478 ILE A C 1
ATOM 4020 O O . ILE A 1 478 ? -21.583 0.108 41.117 1.00 84.38 478 ILE A O 1
ATOM 4024 N N . LEU A 1 479 ? -23.485 0.777 42.106 1.00 90.00 479 LEU A N 1
ATOM 4025 C CA . LEU A 1 479 ? -24.258 0.932 40.876 1.00 90.00 479 LEU A CA 1
ATOM 4026 C C . LEU A 1 47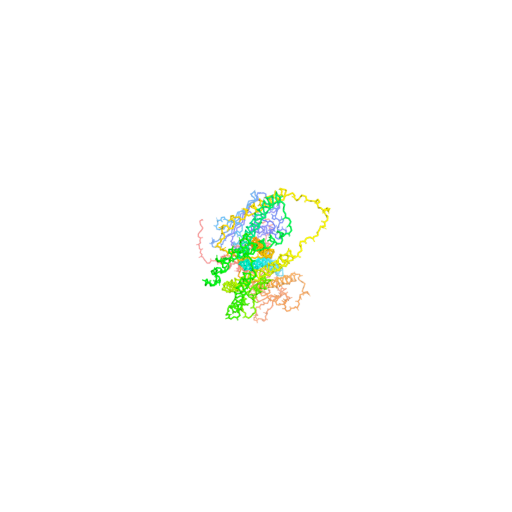9 ? -23.693 2.045 39.987 1.00 90.00 479 LEU A C 1
ATOM 4028 O O . LEU A 1 479 ? -23.551 1.844 38.783 1.00 90.00 479 LEU A O 1
ATOM 4032 N N . GLU A 1 480 ? -23.365 3.197 40.573 1.00 90.88 480 GLU A N 1
ATOM 4033 C CA . GLU A 1 480 ? -22.783 4.324 39.842 1.00 90.88 480 GLU A CA 1
ATOM 4034 C C . GLU A 1 480 ? -21.391 3.979 39.293 1.00 90.88 480 GLU A C 1
ATOM 4036 O O . GLU A 1 480 ? -21.091 4.277 38.138 1.00 90.88 480 GLU A O 1
ATOM 4041 N N . ASP A 1 481 ? -20.564 3.274 40.068 1.00 87.62 481 ASP A N 1
ATOM 4042 C CA . ASP A 1 481 ? -19.260 2.785 39.608 1.00 87.62 481 ASP A CA 1
ATOM 4043 C C . ASP A 1 481 ? -19.410 1.804 38.433 1.00 87.62 481 ASP A C 1
ATOM 4045 O O . ASP A 1 481 ? -18.724 1.940 37.417 1.00 87.62 481 ASP A O 1
ATOM 4049 N N . ALA A 1 482 ? -20.346 0.851 38.523 1.00 88.62 482 ALA A N 1
ATOM 4050 C CA . ALA A 1 482 ? -20.642 -0.084 37.436 1.00 88.62 482 ALA A CA 1
ATOM 4051 C C . ALA A 1 482 ? -21.174 0.633 36.184 1.00 88.62 482 ALA A C 1
ATOM 4053 O O . ALA A 1 482 ? -20.816 0.266 35.063 1.00 88.62 482 ALA A O 1
ATOM 4054 N N . LYS A 1 483 ? -21.989 1.678 36.372 1.00 92.19 483 LYS A N 1
ATOM 4055 C CA . LYS A 1 483 ? -22.510 2.508 35.285 1.00 92.19 483 LYS A CA 1
ATOM 4056 C C . LYS A 1 483 ? -21.394 3.231 34.541 1.00 92.19 483 LYS A C 1
ATOM 4058 O O . LYS A 1 483 ? -21.297 3.134 33.320 1.00 92.19 483 LYS A O 1
ATOM 4063 N N . ASN A 1 484 ? -20.533 3.919 35.286 1.00 91.31 484 ASN A N 1
ATOM 4064 C CA . ASN A 1 484 ? -19.390 4.629 34.722 1.00 91.31 484 ASN A CA 1
ATOM 4065 C C . ASN A 1 484 ? -18.467 3.674 33.958 1.00 91.31 484 ASN A C 1
ATOM 4067 O O . ASN A 1 484 ? -18.000 4.010 32.872 1.00 91.31 484 ASN A O 1
ATOM 4071 N N . LYS A 1 485 ? -18.265 2.460 34.485 1.00 87.75 485 LYS A N 1
ATOM 4072 C CA . LYS A 1 485 ? -17.420 1.443 33.859 1.00 87.75 485 LYS A CA 1
ATOM 4073 C C . LYS A 1 485 ? -17.941 1.007 32.482 1.00 87.75 485 LYS A C 1
ATOM 4075 O O . LYS A 1 485 ? -17.207 1.131 31.504 1.00 87.75 485 LYS A O 1
ATOM 4080 N N . TYR A 1 486 ? -19.207 0.581 32.370 1.00 91.81 486 TYR A N 1
ATOM 4081 C CA . TYR A 1 486 ? -19.738 0.144 31.068 1.00 91.81 486 TYR A CA 1
ATOM 4082 C C . TYR A 1 486 ? -19.866 1.313 30.071 1.00 91.81 486 TYR A C 1
ATOM 4084 O O . TYR A 1 486 ? -19.737 1.111 28.860 1.00 91.81 486 TYR A O 1
ATOM 4092 N N . GLU A 1 487 ? -20.134 2.540 30.542 1.00 92.75 487 GLU A N 1
ATOM 4093 C CA . GLU A 1 487 ? -20.165 3.726 29.676 1.00 92.75 487 GLU A CA 1
ATOM 4094 C C . GLU A 1 487 ? -18.776 4.068 29.122 1.00 92.75 487 GLU A C 1
ATOM 4096 O O . GLU A 1 487 ? -18.660 4.428 27.947 1.00 92.75 487 GLU A O 1
ATOM 4101 N N . ASP A 1 488 ? -17.722 3.928 29.927 1.00 90.44 488 ASP A N 1
ATOM 4102 C CA . ASP A 1 488 ? -16.347 4.121 29.471 1.00 90.44 488 ASP A CA 1
ATOM 4103 C C . ASP A 1 488 ? -15.932 3.054 28.449 1.00 90.44 488 ASP A C 1
ATOM 4105 O O . ASP A 1 488 ? -15.344 3.396 27.419 1.00 90.44 488 ASP A O 1
ATOM 4109 N N . ASP A 1 489 ? -16.308 1.789 28.650 1.00 88.25 489 ASP A N 1
ATOM 4110 C CA . ASP A 1 489 ? -16.068 0.736 27.656 1.00 88.25 489 ASP A CA 1
ATOM 4111 C C . ASP A 1 489 ? -16.818 0.999 26.347 1.00 88.25 489 ASP A C 1
ATOM 4113 O O . ASP A 1 489 ? -16.254 0.840 25.261 1.00 88.25 489 ASP A O 1
ATOM 4117 N N . LYS A 1 490 ? -18.057 1.501 26.423 1.00 94.25 490 LYS A N 1
ATOM 4118 C CA . LYS A 1 490 ? -18.813 1.926 25.238 1.00 94.25 490 LYS A CA 1
ATOM 4119 C C . LYS A 1 490 ? -18.092 3.035 24.470 1.00 94.25 490 LYS A C 1
ATOM 4121 O O . LYS A 1 490 ? -17.957 2.951 23.253 1.00 94.25 490 LYS A O 1
ATOM 4126 N N . ARG A 1 491 ? -17.567 4.048 25.170 1.00 93.12 491 ARG A N 1
ATOM 4127 C CA . ARG A 1 491 ? -16.773 5.120 24.540 1.00 93.12 491 ARG A CA 1
ATOM 4128 C C . ARG A 1 491 ? -15.512 4.574 23.869 1.00 93.12 491 ARG A C 1
ATOM 4130 O O . ARG A 1 491 ? -15.143 5.052 22.795 1.00 93.12 491 ARG A O 1
ATOM 4137 N N . LYS A 1 492 ? -14.851 3.578 24.472 1.00 90.69 492 LYS A N 1
ATOM 4138 C CA . LYS A 1 492 ? -13.695 2.900 23.862 1.00 90.69 492 LYS A CA 1
ATOM 4139 C C . LYS A 1 492 ? -14.084 2.145 22.588 1.00 90.69 492 LYS A C 1
ATOM 4141 O O . LYS A 1 492 ? -13.350 2.240 21.605 1.00 90.69 492 LYS A O 1
ATOM 4146 N N . ILE A 1 493 ? -15.221 1.444 22.585 1.00 93.62 493 ILE A N 1
ATOM 4147 C CA . ILE A 1 493 ? -15.769 0.766 21.395 1.00 93.62 493 ILE A CA 1
ATOM 4148 C C . ILE A 1 493 ? -15.996 1.778 20.272 1.00 93.62 493 ILE A C 1
ATOM 4150 O O . ILE A 1 493 ? -15.433 1.609 19.192 1.00 93.62 493 ILE A O 1
ATOM 4154 N N . ASP A 1 494 ? -16.729 2.860 20.547 1.00 93.88 494 ASP A N 1
ATOM 4155 C CA . ASP A 1 494 ? -17.035 3.898 19.555 1.00 93.88 494 ASP A CA 1
ATOM 4156 C C . ASP A 1 494 ? -15.746 4.523 18.978 1.00 93.88 494 ASP A C 1
ATOM 4158 O O . ASP A 1 494 ? -15.630 4.758 17.772 1.00 93.88 494 ASP A O 1
ATOM 4162 N N . SER A 1 495 ? -14.737 4.755 19.829 1.00 94.19 495 SER A N 1
ATOM 4163 C CA . SER A 1 495 ? -13.427 5.264 19.406 1.00 94.19 495 SER A CA 1
ATOM 4164 C C . SER A 1 495 ? -12.676 4.282 18.505 1.00 94.19 495 SER A C 1
ATOM 4166 O O . SER A 1 495 ? -12.103 4.699 17.500 1.00 94.19 495 SER A O 1
ATOM 4168 N N . LEU A 1 496 ? -12.661 2.989 18.842 1.00 93.44 496 LEU A N 1
ATOM 4169 C CA . LEU A 1 496 ? -11.989 1.966 18.036 1.00 93.44 496 LEU A CA 1
ATOM 4170 C C . LEU A 1 496 ? -12.685 1.752 16.691 1.00 93.44 496 LEU A C 1
ATOM 4172 O O . LEU A 1 496 ? -12.007 1.620 15.674 1.00 93.44 496 LEU A O 1
ATOM 4176 N N . GLU A 1 497 ? -14.019 1.742 16.662 1.00 95.12 497 GLU A N 1
ATOM 4177 C CA . GLU A 1 497 ? -14.786 1.629 15.417 1.00 95.12 497 GLU A CA 1
ATOM 4178 C C . GLU A 1 497 ? -14.500 2.806 14.482 1.00 95.12 497 GLU A C 1
ATOM 4180 O O . GLU A 1 497 ? -14.291 2.608 13.279 1.00 95.12 497 GLU A O 1
ATOM 4185 N N . LYS A 1 498 ? -14.393 4.018 15.039 1.00 95.44 498 LYS A N 1
ATOM 4186 C CA . LYS A 1 498 ? -13.959 5.198 14.292 1.00 95.44 498 LYS A CA 1
ATOM 4187 C C . LYS A 1 498 ? -12.533 5.044 13.757 1.00 95.44 498 LYS A C 1
ATOM 4189 O O . LYS A 1 498 ? -12.327 5.239 12.563 1.00 95.44 498 LYS A O 1
ATOM 4194 N N . ASP A 1 499 ? -11.572 4.645 14.591 1.00 93.44 499 ASP A N 1
ATOM 4195 C CA . ASP A 1 499 ? -10.178 4.453 14.168 1.00 93.44 499 ASP A CA 1
ATOM 4196 C C . ASP A 1 499 ? -10.057 3.402 13.053 1.00 93.44 499 ASP A C 1
ATOM 4198 O O . ASP A 1 499 ? -9.314 3.598 12.088 1.00 93.44 499 ASP A O 1
ATOM 4202 N N . ILE A 1 500 ? -10.801 2.293 13.151 1.00 94.81 500 ILE A N 1
ATOM 4203 C CA . ILE A 1 500 ? -10.867 1.253 12.113 1.00 94.81 500 ILE A CA 1
ATOM 4204 C C . ILE A 1 500 ? -11.417 1.834 10.813 1.00 94.81 500 ILE A C 1
ATOM 4206 O O . ILE A 1 500 ? -10.857 1.579 9.745 1.00 94.81 500 ILE A O 1
ATOM 4210 N N . ASN A 1 501 ? -12.499 2.609 10.887 1.00 95.44 501 ASN A N 1
ATOM 4211 C CA . ASN A 1 501 ? -13.090 3.244 9.718 1.00 95.44 501 ASN A CA 1
ATOM 4212 C C . ASN A 1 501 ? -12.124 4.245 9.065 1.00 95.44 501 ASN A C 1
ATOM 4214 O O . ASN A 1 501 ? -11.946 4.215 7.850 1.00 95.44 501 ASN A O 1
ATOM 4218 N N . ASP A 1 502 ? -11.425 5.052 9.861 1.00 93.56 502 ASP A N 1
ATOM 4219 C CA . ASP A 1 502 ? -10.412 5.988 9.371 1.00 93.56 502 ASP A CA 1
ATOM 4220 C C . ASP A 1 502 ? -9.257 5.245 8.673 1.00 93.56 502 ASP A C 1
ATOM 4222 O O . ASP A 1 502 ? -8.794 5.666 7.611 1.00 93.56 502 ASP A O 1
ATOM 4226 N N . GLN A 1 503 ? -8.813 4.096 9.206 1.00 93.69 503 GLN A N 1
ATOM 4227 C CA . GLN A 1 503 ? -7.817 3.256 8.528 1.00 93.69 503 GLN A CA 1
ATOM 4228 C C . GLN A 1 503 ? -8.350 2.623 7.232 1.00 93.69 503 GLN A C 1
ATOM 4230 O O . GLN A 1 503 ? -7.595 2.529 6.266 1.00 93.69 503 GLN A O 1
ATOM 4235 N N . LYS A 1 504 ? -9.624 2.210 7.178 1.00 93.25 504 LYS A N 1
ATOM 4236 C CA . LYS A 1 504 ? -10.251 1.690 5.948 1.00 93.25 504 LYS A CA 1
ATOM 4237 C C . LYS A 1 504 ? -10.341 2.764 4.868 1.00 93.25 504 LYS A C 1
ATOM 4239 O O . LYS A 1 504 ? -9.924 2.515 3.748 1.00 93.25 504 LYS A O 1
ATOM 4244 N N . ILE A 1 505 ? -10.759 3.979 5.225 1.00 92.00 505 ILE A N 1
ATOM 4245 C CA . ILE A 1 505 ? -10.768 5.125 4.305 1.00 92.00 505 ILE A CA 1
ATOM 4246 C C . ILE A 1 505 ? -9.352 5.410 3.788 1.00 92.00 505 ILE A C 1
ATOM 4248 O O . ILE A 1 505 ? -9.164 5.661 2.601 1.00 92.00 505 ILE A O 1
ATOM 4252 N N . LEU A 1 506 ? -8.333 5.356 4.654 1.00 90.25 506 LEU A N 1
ATOM 4253 C CA . LEU A 1 506 ? -6.938 5.497 4.224 1.00 90.25 506 LEU A CA 1
ATOM 4254 C C . LEU A 1 506 ? -6.505 4.380 3.267 1.00 90.25 506 LEU A C 1
ATOM 4256 O O . LEU A 1 506 ? -5.753 4.664 2.340 1.00 90.25 506 LEU A O 1
ATOM 4260 N N . LEU A 1 507 ? -6.956 3.143 3.488 1.00 91.00 507 LEU A N 1
ATOM 4261 C CA . LEU A 1 507 ? -6.674 2.007 2.612 1.00 91.00 507 LEU A CA 1
ATOM 4262 C C . LEU A 1 507 ? -7.345 2.170 1.242 1.00 91.00 507 LEU A C 1
ATOM 4264 O O . LEU A 1 507 ? -6.687 1.962 0.228 1.00 91.00 507 LEU A O 1
ATOM 4268 N N . ASP A 1 508 ? -8.609 2.592 1.218 1.00 87.25 508 ASP A N 1
ATOM 4269 C CA . ASP A 1 508 ? -9.385 2.815 -0.008 1.00 87.25 508 ASP A CA 1
ATOM 4270 C C . ASP A 1 508 ? -8.842 4.002 -0.819 1.00 87.25 508 ASP A C 1
ATOM 4272 O O . ASP A 1 508 ? -8.857 3.985 -2.048 1.00 87.25 508 ASP A O 1
ATOM 4276 N N . ASN A 1 509 ? -8.312 5.021 -0.134 1.00 86.25 509 ASN A N 1
ATOM 4277 C CA . ASN A 1 509 ? -7.679 6.185 -0.755 1.00 86.25 509 ASN A CA 1
ATOM 4278 C C . ASN A 1 509 ? -6.241 5.927 -1.232 1.00 86.25 509 ASN A C 1
ATOM 4280 O O . ASN A 1 509 ? -5.648 6.809 -1.859 1.00 86.25 509 ASN A O 1
ATOM 4284 N N . LEU A 1 510 ? -5.633 4.777 -0.917 1.00 85.19 510 LEU A N 1
ATOM 4285 C CA . LEU A 1 510 ? -4.311 4.461 -1.451 1.00 85.19 510 LEU A CA 1
ATOM 4286 C C . LEU A 1 510 ? -4.415 4.169 -2.945 1.00 85.19 510 LEU A C 1
ATOM 4288 O O . LEU A 1 510 ? -5.157 3.287 -3.370 1.00 85.19 510 LEU A O 1
ATOM 4292 N N . GLU A 1 511 ? -3.611 4.879 -3.737 1.00 73.75 511 GLU A N 1
ATOM 4293 C CA . GLU A 1 511 ? -3.534 4.661 -5.178 1.00 73.75 511 GLU A CA 1
ATOM 4294 C C . GLU A 1 511 ? -3.275 3.181 -5.501 1.00 73.75 511 GLU A C 1
ATOM 4296 O O . GLU A 1 511 ? -2.336 2.546 -4.992 1.00 73.75 511 GLU A O 1
ATOM 4301 N N . ILE A 1 512 ? -4.107 2.637 -6.392 1.00 73.69 512 ILE A N 1
ATOM 4302 C CA . ILE A 1 512 ? -3.874 1.336 -7.011 1.00 73.69 512 ILE A CA 1
ATOM 4303 C C . ILE A 1 512 ? -2.752 1.531 -8.026 1.00 73.69 512 ILE A C 1
ATOM 4305 O O . ILE A 1 512 ? -2.972 1.869 -9.185 1.00 73.69 512 ILE A O 1
ATOM 4309 N N . VAL A 1 513 ? -1.523 1.356 -7.551 1.00 78.31 513 VAL A N 1
ATOM 4310 C CA . VAL A 1 513 ? -0.356 1.269 -8.420 1.00 78.31 513 VAL A CA 1
ATOM 4311 C C . VAL A 1 513 ? -0.297 -0.162 -8.935 1.00 78.31 513 VAL A C 1
ATOM 4313 O O . VAL A 1 513 ? -0.161 -1.099 -8.149 1.00 78.31 513 VAL A O 1
ATOM 4316 N N . GLU A 1 514 ? -0.435 -0.340 -10.243 1.00 81.62 514 GLU A N 1
ATOM 4317 C CA . GLU A 1 514 ? -0.228 -1.642 -10.870 1.00 81.62 514 GLU A CA 1
ATOM 4318 C C . GLU A 1 514 ? 1.257 -1.996 -10.875 1.00 81.62 514 GLU A C 1
ATOM 4320 O O . GLU A 1 514 ? 2.129 -1.132 -11.024 1.00 81.62 514 GLU A O 1
ATOM 4325 N N . LYS A 1 515 ? 1.551 -3.289 -10.724 1.00 83.12 515 LYS A N 1
ATOM 4326 C CA . LYS A 1 515 ? 2.919 -3.772 -10.862 1.00 83.12 515 LYS A CA 1
ATOM 4327 C C . LYS A 1 515 ? 3.367 -3.522 -12.309 1.00 83.12 515 LYS A C 1
ATOM 4329 O O . LYS A 1 515 ? 2.692 -3.996 -13.224 1.00 83.12 515 LYS A O 1
ATOM 4334 N N . PRO A 1 516 ? 4.488 -2.817 -12.544 1.00 84.06 516 PRO A N 1
ATOM 4335 C CA . PRO A 1 516 ? 4.984 -2.618 -13.899 1.00 84.06 516 PRO A CA 1
ATOM 4336 C C . PRO A 1 516 ? 5.263 -3.968 -14.572 1.00 84.06 516 PRO A C 1
ATOM 4338 O O . PRO A 1 516 ? 5.784 -4.890 -13.940 1.00 84.06 516 PRO A O 1
ATOM 4341 N N . SER A 1 517 ? 4.926 -4.074 -15.860 1.00 80.75 517 SER A N 1
ATOM 4342 C CA . SER A 1 517 ? 5.207 -5.245 -16.695 1.00 80.75 517 SER A CA 1
ATOM 4343 C C . SER A 1 517 ? 6.703 -5.308 -17.010 1.00 80.75 517 SER A C 1
ATOM 4345 O O . SER A 1 517 ? 7.156 -4.859 -18.063 1.00 80.75 517 SER A O 1
ATOM 4347 N N . CYS A 1 518 ? 7.486 -5.782 -16.050 1.00 79.19 518 CYS A N 1
ATOM 4348 C CA . CYS A 1 518 ? 8.923 -5.924 -16.178 1.00 79.19 518 CYS A CA 1
ATOM 4349 C C . CYS A 1 518 ? 9.386 -7.164 -15.415 1.00 79.19 518 CYS A C 1
ATOM 4351 O O . CYS A 1 518 ? 9.013 -7.357 -14.255 1.00 79.19 518 CYS A O 1
ATOM 4353 N N . ASP A 1 519 ? 10.213 -7.972 -16.075 1.00 81.44 519 ASP A N 1
ATOM 4354 C CA . ASP A 1 519 ? 10.838 -9.151 -15.474 1.00 81.44 519 ASP A CA 1
ATOM 4355 C C . ASP A 1 519 ? 12.115 -8.794 -14.698 1.00 81.44 519 ASP A C 1
ATOM 4357 O O . ASP A 1 519 ? 12.562 -9.578 -13.864 1.00 81.44 519 ASP A O 1
ATOM 4361 N N . MET A 1 520 ? 12.688 -7.606 -14.939 1.00 86.50 520 MET A N 1
ATOM 4362 C CA . MET A 1 520 ? 13.898 -7.152 -14.257 1.00 86.50 520 MET A CA 1
ATOM 4363 C C . MET A 1 520 ? 13.603 -6.726 -12.820 1.00 86.50 520 MET A C 1
ATOM 4365 O O . MET A 1 520 ? 12.669 -5.979 -12.520 1.00 86.50 520 MET A O 1
ATOM 4369 N N . THR A 1 521 ? 14.482 -7.148 -11.928 1.00 87.12 521 THR A N 1
ATOM 4370 C CA . THR A 1 521 ? 14.579 -6.674 -10.555 1.00 87.12 521 THR A CA 1
ATOM 4371 C C . THR A 1 521 ? 15.268 -5.310 -10.486 1.00 87.12 521 THR A C 1
ATOM 4373 O O . THR A 1 521 ? 16.002 -4.895 -11.383 1.00 87.12 521 THR A O 1
ATOM 4376 N N . LYS A 1 522 ? 15.092 -4.621 -9.356 1.00 85.88 522 LYS A N 1
ATOM 4377 C CA . LYS A 1 522 ? 15.742 -3.335 -9.070 1.00 85.88 522 LYS A CA 1
ATOM 4378 C C . LYS A 1 522 ? 17.272 -3.394 -9.191 1.00 85.88 522 LYS A C 1
ATOM 4380 O O . LYS A 1 522 ? 17.884 -2.498 -9.763 1.00 85.88 522 LYS A O 1
ATOM 4385 N N . ASN A 1 523 ? 17.873 -4.484 -8.712 1.00 88.19 523 ASN A N 1
ATOM 4386 C CA . ASN A 1 523 ? 19.316 -4.705 -8.796 1.00 88.19 523 ASN A CA 1
ATOM 4387 C C . ASN A 1 523 ? 19.778 -4.897 -10.246 1.00 88.19 523 ASN A C 1
ATOM 4389 O O . ASN A 1 523 ? 20.826 -4.387 -10.628 1.00 88.19 523 ASN A O 1
ATOM 4393 N N . GLU A 1 524 ? 19.003 -5.617 -11.060 1.00 90.94 524 GLU A N 1
ATOM 4394 C CA . GLU A 1 524 ? 19.311 -5.799 -12.483 1.00 90.94 524 GLU A CA 1
ATOM 4395 C C . GLU A 1 524 ? 19.234 -4.469 -13.239 1.00 90.94 524 GLU A C 1
ATOM 4397 O O . GLU A 1 524 ? 20.141 -4.161 -14.007 1.00 90.94 524 GLU A O 1
ATOM 4402 N N . MET A 1 525 ? 18.229 -3.633 -12.951 1.00 90.44 525 MET A N 1
ATOM 4403 C CA . MET A 1 525 ? 18.129 -2.282 -13.520 1.00 90.44 525 MET A CA 1
ATOM 4404 C C . MET A 1 525 ? 19.330 -1.399 -13.143 1.00 90.44 525 MET A C 1
ATOM 4406 O O . MET A 1 525 ? 19.854 -0.675 -13.986 1.00 90.44 525 MET A O 1
ATOM 4410 N N . GLU A 1 526 ? 19.809 -1.468 -11.897 1.00 89.56 526 GLU A N 1
ATOM 4411 C CA . GLU A 1 526 ? 20.999 -0.724 -11.455 1.00 89.56 526 GLU A CA 1
ATOM 4412 C C . GLU A 1 526 ? 22.285 -1.221 -12.131 1.00 89.56 526 GLU A C 1
ATOM 4414 O O . GLU A 1 526 ? 23.138 -0.416 -12.519 1.00 89.56 526 GLU A O 1
ATOM 4419 N N . LEU A 1 527 ? 22.437 -2.539 -12.303 1.00 91.81 527 LEU A N 1
ATOM 4420 C CA . LEU A 1 527 ? 23.563 -3.126 -13.033 1.00 91.81 527 LEU A CA 1
ATOM 4421 C C . LEU A 1 527 ? 23.565 -2.694 -14.504 1.00 91.81 527 LEU A C 1
ATOM 4423 O O . LEU A 1 527 ? 24.614 -2.290 -15.013 1.00 91.81 527 LEU A O 1
ATOM 4427 N N . GLU A 1 528 ? 22.403 -2.711 -15.157 1.00 91.81 528 GLU A N 1
ATOM 4428 C CA . GLU A 1 528 ? 22.237 -2.231 -16.531 1.00 91.81 528 GLU A CA 1
ATOM 4429 C C . GLU A 1 528 ? 22.555 -0.737 -16.654 1.00 91.81 528 GLU A C 1
ATOM 4431 O O . GLU A 1 528 ? 23.381 -0.350 -17.481 1.00 91.81 528 GLU A O 1
ATOM 4436 N N . SER A 1 529 ? 22.018 0.117 -15.778 1.00 90.56 529 SER A N 1
ATOM 4437 C CA . SER A 1 529 ? 22.350 1.551 -15.771 1.00 90.56 529 SER A CA 1
ATOM 4438 C C . SER A 1 529 ? 23.855 1.804 -15.611 1.00 90.56 529 SER A C 1
ATOM 4440 O O . SER A 1 529 ? 24.434 2.628 -16.325 1.00 90.56 529 SER A O 1
ATOM 4442 N N . ASN A 1 530 ? 24.536 1.050 -14.743 1.00 90.81 530 ASN A N 1
ATOM 4443 C CA . ASN A 1 530 ? 25.990 1.140 -14.594 1.00 90.81 530 ASN A CA 1
ATOM 4444 C C . ASN A 1 530 ? 26.741 0.719 -15.866 1.00 90.81 530 ASN A C 1
ATOM 4446 O O . ASN A 1 530 ? 27.733 1.355 -16.243 1.00 90.81 530 ASN A O 1
ATOM 4450 N N . LEU A 1 531 ? 26.273 -0.329 -16.549 1.00 92.94 531 LEU A N 1
ATOM 4451 C CA . LEU A 1 531 ? 26.827 -0.762 -17.829 1.00 92.94 531 LEU A CA 1
ATOM 4452 C C . LEU A 1 531 ? 26.653 0.325 -18.902 1.00 92.94 531 LEU A C 1
ATOM 4454 O O . LEU A 1 531 ? 27.615 0.643 -19.609 1.00 92.94 531 LEU A O 1
ATOM 4458 N N . LEU A 1 532 ? 25.478 0.959 -18.981 1.00 93.12 532 LEU A N 1
ATOM 4459 C CA . LEU A 1 532 ? 25.205 2.052 -19.920 1.00 93.12 532 LEU A CA 1
ATOM 4460 C C . LEU A 1 532 ? 26.159 3.233 -19.721 1.00 93.12 532 LEU A C 1
ATOM 4462 O O . LEU A 1 532 ? 26.712 3.743 -20.699 1.00 93.12 532 LEU A O 1
ATOM 4466 N N . VAL A 1 533 ? 26.432 3.626 -18.474 1.00 91.12 533 VAL A N 1
ATOM 4467 C CA . VAL A 1 533 ? 27.410 4.682 -18.155 1.00 91.12 533 VAL A CA 1
ATOM 4468 C C . VAL A 1 533 ? 28.806 4.320 -18.675 1.00 91.12 533 VAL A C 1
ATOM 4470 O O . VAL A 1 533 ? 29.488 5.154 -19.283 1.00 91.12 533 VAL A O 1
ATOM 4473 N N . GLN A 1 534 ? 29.237 3.068 -18.490 1.00 93.00 534 GLN A N 1
ATOM 4474 C CA . GLN A 1 534 ? 30.534 2.602 -18.988 1.00 93.00 534 GLN A CA 1
ATOM 4475 C C . GLN A 1 534 ? 30.604 2.614 -20.520 1.00 93.00 534 GLN A C 1
ATOM 4477 O O . GLN A 1 534 ? 31.617 3.044 -21.083 1.00 93.00 534 GLN A O 1
ATOM 4482 N N . ILE A 1 535 ? 29.542 2.174 -21.204 1.00 92.94 535 ILE A N 1
ATOM 4483 C CA . ILE A 1 535 ? 29.471 2.170 -22.671 1.00 92.94 535 ILE A CA 1
ATOM 4484 C C . ILE A 1 535 ? 29.489 3.603 -23.212 1.00 92.94 535 ILE A C 1
ATOM 4486 O O . ILE A 1 535 ? 30.291 3.903 -24.097 1.00 92.94 535 ILE A O 1
ATOM 4490 N N . LYS A 1 536 ? 28.687 4.518 -22.652 1.00 91.69 536 LYS A N 1
ATOM 4491 C CA . LYS A 1 536 ? 28.671 5.937 -23.052 1.00 91.69 536 LYS A CA 1
ATOM 4492 C C . LYS A 1 536 ? 30.044 6.588 -22.905 1.00 91.69 536 LYS A C 1
ATOM 4494 O O . LYS A 1 536 ? 30.505 7.276 -23.816 1.00 91.69 536 LYS A O 1
ATOM 4499 N N . LYS A 1 537 ? 30.748 6.315 -21.800 1.00 91.62 537 LYS A N 1
ATOM 4500 C CA . LYS A 1 537 ? 32.122 6.798 -21.589 1.00 91.62 537 LYS A CA 1
ATOM 4501 C C . LYS A 1 537 ? 33.084 6.277 -22.663 1.00 91.62 537 LYS A C 1
ATOM 4503 O O . LYS A 1 537 ? 33.892 7.052 -23.173 1.00 91.62 537 LYS A O 1
ATOM 4508 N N . LYS A 1 538 ? 32.983 4.995 -23.038 1.00 90.00 538 LYS A N 1
ATOM 4509 C CA . LYS A 1 538 ? 33.780 4.412 -24.134 1.00 90.00 538 LYS A CA 1
ATOM 4510 C C . LYS A 1 538 ? 33.455 5.057 -25.482 1.00 90.00 538 LYS A C 1
ATOM 4512 O O . LYS A 1 538 ? 34.381 5.444 -26.185 1.00 90.00 538 LYS A O 1
ATOM 4517 N N . LEU A 1 539 ? 32.174 5.228 -25.818 1.00 91.19 539 LEU A N 1
ATOM 4518 C CA . LEU A 1 539 ? 31.744 5.873 -27.066 1.00 91.19 539 LEU A CA 1
ATOM 4519 C C . LEU A 1 539 ? 32.252 7.310 -27.180 1.00 91.19 539 LEU A C 1
ATOM 4521 O O . LEU A 1 539 ? 32.738 7.703 -28.239 1.00 91.19 539 LEU A O 1
ATOM 4525 N N . LYS A 1 540 ? 32.173 8.087 -26.094 1.00 90.50 540 LYS A N 1
ATOM 4526 C CA . LYS A 1 540 ? 32.724 9.445 -26.045 1.00 90.50 540 LYS A CA 1
ATOM 4527 C C . LYS A 1 540 ? 34.225 9.445 -26.343 1.00 90.50 540 LYS A C 1
ATOM 4529 O O . LYS A 1 540 ? 34.654 10.148 -27.251 1.00 90.50 540 LYS A O 1
ATOM 4534 N N . ASN A 1 541 ? 34.985 8.593 -25.656 1.00 89.94 541 ASN A N 1
ATOM 4535 C CA . ASN A 1 541 ? 36.424 8.453 -25.877 1.00 89.94 541 ASN A CA 1
ATOM 4536 C C . ASN A 1 541 ? 36.755 8.028 -27.322 1.00 89.94 541 ASN A C 1
ATOM 4538 O O . ASN A 1 541 ? 37.675 8.560 -27.927 1.00 89.94 541 ASN A O 1
ATOM 4542 N N . TYR A 1 542 ? 35.995 7.104 -27.915 1.00 90.50 542 TYR A N 1
ATOM 4543 C CA . TYR A 1 542 ? 36.203 6.689 -29.309 1.00 90.50 542 TYR A CA 1
ATOM 4544 C C . TYR A 1 542 ? 35.933 7.812 -30.313 1.00 90.50 542 TYR A C 1
ATOM 4546 O O . TYR A 1 542 ? 36.689 7.959 -31.271 1.00 90.50 542 TYR A O 1
ATOM 4554 N N . LYS A 1 543 ? 34.902 8.635 -30.085 1.00 89.81 543 LYS A N 1
ATOM 4555 C CA . LYS A 1 543 ? 34.642 9.827 -30.907 1.00 89.81 543 LYS A CA 1
ATOM 4556 C C . LYS A 1 543 ? 35.798 10.831 -30.822 1.00 89.81 543 LYS A C 1
ATOM 4558 O O . LYS A 1 543 ? 36.234 11.321 -31.857 1.00 89.81 543 LYS A O 1
ATOM 4563 N N . GLU A 1 544 ? 36.335 11.069 -29.624 1.00 88.44 544 GLU A N 1
ATOM 4564 C CA . GLU A 1 544 ? 37.507 11.936 -29.410 1.00 88.44 544 GLU A CA 1
ATOM 4565 C C . GLU A 1 544 ? 38.763 11.394 -30.120 1.00 88.44 544 GLU A C 1
ATOM 4567 O O . GLU A 1 544 ? 39.487 12.152 -30.761 1.00 88.44 544 GLU A O 1
ATOM 4572 N N . LEU A 1 545 ? 38.997 10.075 -30.086 1.00 87.50 545 LEU A N 1
ATOM 4573 C CA . LEU A 1 545 ? 40.105 9.442 -30.814 1.00 87.50 545 LEU A CA 1
ATOM 4574 C C . LEU A 1 545 ? 39.962 9.572 -32.339 1.00 87.50 545 LEU A C 1
ATOM 4576 O O . LEU A 1 545 ? 40.962 9.767 -33.027 1.00 87.50 545 LEU A O 1
ATOM 4580 N N . ILE A 1 546 ? 38.739 9.496 -32.877 1.00 87.69 546 ILE A N 1
ATOM 4581 C CA . ILE A 1 546 ? 38.486 9.753 -34.305 1.00 87.69 546 ILE A CA 1
ATOM 4582 C C . ILE A 1 546 ? 38.731 11.231 -34.647 1.00 87.69 546 ILE A C 1
ATOM 4584 O O . ILE A 1 546 ? 39.321 11.522 -35.684 1.00 87.69 546 ILE A O 1
ATOM 4588 N N . ASP A 1 547 ? 38.341 12.165 -33.779 1.00 85.88 547 ASP A N 1
ATOM 4589 C CA . ASP A 1 547 ? 38.591 13.597 -33.993 1.00 85.88 547 ASP A CA 1
ATOM 4590 C C . ASP A 1 547 ? 40.086 13.930 -34.050 1.00 85.88 547 ASP A C 1
ATOM 4592 O O . ASP A 1 547 ? 40.513 14.733 -34.884 1.00 85.88 547 ASP A O 1
ATOM 4596 N N . LEU A 1 548 ? 40.902 13.251 -33.240 1.00 85.12 548 LEU A N 1
ATOM 4597 C CA . LEU A 1 548 ? 42.358 13.355 -33.325 1.00 85.12 548 LEU A CA 1
ATOM 4598 C C . LEU A 1 548 ? 42.882 12.885 -34.688 1.00 85.12 548 LEU A C 1
ATOM 4600 O O . LEU A 1 548 ? 43.699 13.585 -35.288 1.00 85.12 548 LEU A O 1
ATOM 4604 N N . LEU A 1 549 ? 42.379 11.757 -35.209 1.00 82.19 549 LEU A N 1
ATOM 4605 C CA . LEU A 1 549 ? 42.743 11.259 -36.543 1.00 82.19 549 LEU A CA 1
ATOM 4606 C C . LEU A 1 549 ? 42.370 12.257 -37.649 1.00 82.19 549 LEU A C 1
ATOM 4608 O O . LEU A 1 549 ? 43.158 12.481 -38.564 1.00 82.19 549 LEU A O 1
ATOM 4612 N N . LEU A 1 550 ? 41.196 12.884 -37.553 1.00 81.06 550 LEU A N 1
ATOM 4613 C CA . LEU A 1 550 ? 40.722 13.873 -38.527 1.00 81.06 550 LEU A CA 1
ATOM 4614 C C . LEU A 1 550 ? 41.550 15.168 -38.512 1.00 81.06 550 LEU A C 1
ATOM 4616 O O . LEU A 1 550 ? 41.731 15.790 -39.559 1.00 81.06 550 LEU A O 1
ATOM 4620 N N . SER A 1 551 ? 42.077 15.559 -37.348 1.00 77.56 551 SER A N 1
ATOM 4621 C CA . SER A 1 551 ? 42.870 16.785 -37.178 1.00 77.56 551 SER A CA 1
ATOM 4622 C C . SER A 1 551 ? 44.280 16.732 -37.790 1.00 77.56 551 SER A C 1
ATOM 4624 O O . SER A 1 551 ? 44.948 17.762 -37.849 1.00 77.56 551 SER A O 1
ATOM 4626 N N . ASN A 1 552 ? 44.742 15.559 -38.252 1.00 65.75 552 ASN A N 1
ATOM 4627 C CA . ASN A 1 552 ? 46.082 15.317 -38.814 1.00 65.75 552 ASN A CA 1
ATOM 4628 C C . ASN A 1 552 ? 47.273 15.728 -37.908 1.00 65.75 552 ASN A C 1
ATOM 4630 O O . ASN A 1 552 ? 48.406 15.792 -38.383 1.00 65.75 552 ASN A O 1
ATOM 4634 N N . ASN A 1 553 ? 47.065 15.947 -36.605 1.00 64.62 553 ASN A N 1
ATOM 4635 C CA . ASN A 1 553 ? 48.131 16.267 -35.647 1.00 64.62 553 ASN A CA 1
ATOM 4636 C C . ASN A 1 553 ? 48.754 14.995 -35.053 1.00 64.62 553 ASN A C 1
ATOM 4638 O O . ASN A 1 553 ? 48.440 14.587 -33.933 1.00 64.62 553 ASN A O 1
ATOM 4642 N N . SER A 1 554 ? 49.681 14.378 -35.789 1.00 60.56 554 SER A N 1
ATOM 4643 C CA . SER A 1 554 ? 50.328 13.121 -35.381 1.00 60.56 554 SER A CA 1
ATOM 4644 C C . SER A 1 554 ? 51.116 13.193 -34.068 1.00 60.56 554 SER A C 1
ATOM 4646 O O . SER A 1 554 ? 51.321 12.173 -33.412 1.00 60.56 554 SER A O 1
ATOM 4648 N N . GLU A 1 555 ? 51.531 14.390 -33.652 1.00 60.81 555 GLU A N 1
ATOM 4649 C CA . GLU A 1 555 ? 52.250 14.623 -32.392 1.00 60.81 555 GLU A CA 1
ATOM 4650 C C . GLU A 1 555 ? 51.352 14.522 -31.144 1.00 60.81 555 GLU A C 1
ATOM 4652 O O . GLU A 1 555 ? 51.863 14.400 -30.033 1.00 60.81 555 GLU A O 1
ATOM 4657 N N . GLN A 1 556 ? 50.023 14.525 -31.307 1.00 63.28 556 GLN A N 1
ATOM 4658 C CA . GLN A 1 556 ? 49.054 14.491 -30.203 1.00 63.28 556 GLN A CA 1
ATOM 4659 C C . GLN A 1 556 ? 48.409 13.114 -29.982 1.00 63.28 556 GLN A C 1
ATOM 4661 O O . GLN A 1 556 ? 47.521 12.992 -29.137 1.00 63.28 556 GLN A O 1
ATOM 4666 N N . PHE A 1 557 ? 48.832 12.064 -30.700 1.00 68.94 557 PHE A N 1
ATOM 4667 C CA . PHE A 1 557 ? 48.240 10.739 -30.514 1.00 68.94 557 PHE A CA 1
ATOM 4668 C C . PHE A 1 557 ? 48.581 10.158 -29.130 1.00 68.94 557 PHE A C 1
ATOM 4670 O O . PHE A 1 557 ? 49.761 9.962 -28.815 1.00 68.94 557 PHE A O 1
ATOM 4677 N N . PRO A 1 558 ? 47.574 9.846 -28.291 1.00 67.94 558 PRO A N 1
ATOM 4678 C CA . PRO A 1 558 ? 47.809 9.266 -26.978 1.00 67.94 558 PRO A CA 1
ATOM 4679 C C . PRO A 1 558 ? 48.384 7.854 -27.126 1.00 67.94 558 PRO A C 1
ATOM 4681 O O . PRO A 1 558 ? 47.689 6.930 -27.537 1.00 67.94 558 PRO A O 1
ATOM 4684 N N . ARG A 1 559 ? 49.651 7.672 -26.741 1.00 67.81 559 ARG A N 1
ATOM 4685 C CA . ARG A 1 559 ? 50.340 6.369 -26.730 1.00 67.81 559 ARG A CA 1
ATOM 4686 C C . ARG A 1 559 ? 49.996 5.571 -25.476 1.00 67.81 559 ARG A C 1
ATOM 4688 O O . ARG A 1 559 ? 50.843 5.343 -24.614 1.00 67.81 559 ARG A O 1
ATOM 4695 N N . ASN A 1 560 ? 48.723 5.225 -25.323 1.00 79.19 560 ASN A N 1
ATOM 4696 C CA . ASN A 1 560 ? 48.284 4.303 -24.282 1.00 79.19 560 ASN A CA 1
ATOM 4697 C C . ASN A 1 560 ? 47.676 3.043 -24.908 1.00 79.19 560 ASN A C 1
ATOM 4699 O O . ASN A 1 560 ? 47.072 3.086 -25.980 1.00 79.19 560 ASN A O 1
ATOM 4703 N N . THR A 1 561 ? 47.783 1.921 -24.193 1.00 76.56 561 THR A N 1
ATOM 4704 C CA . THR A 1 561 ? 47.349 0.593 -24.662 1.00 76.56 561 THR A CA 1
ATOM 4705 C C . THR A 1 561 ? 45.887 0.543 -25.106 1.00 76.56 561 THR A C 1
ATOM 4707 O O . THR A 1 561 ? 45.536 -0.245 -25.981 1.00 76.56 561 THR A O 1
ATOM 4710 N N . SER A 1 562 ? 45.016 1.377 -24.528 1.00 78.81 562 SER A N 1
ATOM 4711 C CA . SER A 1 562 ? 43.604 1.444 -24.918 1.00 78.81 562 SER A CA 1
ATOM 4712 C C . SER A 1 562 ? 43.386 2.162 -26.251 1.00 78.81 562 SER A C 1
ATOM 4714 O O . SER A 1 562 ? 42.495 1.765 -27.001 1.00 78.81 562 SER A O 1
ATOM 4716 N N . SER A 1 563 ? 44.146 3.221 -26.528 1.00 81.94 563 SER A N 1
ATOM 4717 C CA . SER A 1 563 ? 44.040 3.996 -27.769 1.00 81.94 563 SER A CA 1
ATOM 4718 C C . SER A 1 563 ? 44.674 3.229 -28.921 1.00 81.94 563 SER A C 1
ATOM 4720 O O . SER A 1 563 ? 44.046 3.093 -29.965 1.00 81.94 563 SER A O 1
ATOM 4722 N N . ASP A 1 564 ? 45.833 2.607 -28.690 1.00 82.75 564 ASP A N 1
ATOM 4723 C CA . ASP A 1 564 ? 46.502 1.753 -29.678 1.00 82.75 564 ASP A CA 1
ATOM 4724 C C . ASP A 1 564 ? 45.600 0.586 -30.103 1.00 82.75 564 ASP A C 1
ATOM 4726 O O . ASP A 1 564 ? 45.387 0.351 -31.292 1.00 82.75 564 ASP A O 1
ATOM 4730 N N . LYS A 1 565 ? 44.967 -0.087 -29.129 1.00 86.75 565 LYS A N 1
ATOM 4731 C CA . LYS A 1 565 ? 44.002 -1.160 -29.401 1.00 86.75 565 LYS A CA 1
ATOM 4732 C C . LYS A 1 565 ? 42.776 -0.659 -30.168 1.00 86.75 565 LYS A C 1
ATOM 4734 O O . LYS A 1 565 ? 42.251 -1.377 -31.016 1.00 86.75 565 LYS A O 1
ATOM 4739 N N . PHE A 1 566 ? 42.298 0.552 -29.873 1.00 88.62 566 PHE A N 1
ATOM 4740 C CA . PHE A 1 566 ? 41.196 1.152 -30.622 1.00 88.62 566 PHE A CA 1
ATOM 4741 C C . PHE A 1 566 ? 41.595 1.433 -32.074 1.00 88.62 566 PHE A C 1
ATOM 4743 O O . PHE A 1 566 ? 40.869 1.022 -32.975 1.00 88.62 566 PHE A O 1
ATOM 4750 N N . PHE A 1 567 ? 42.747 2.067 -32.309 1.00 87.50 567 PHE A N 1
ATOM 4751 C CA . PHE A 1 567 ? 43.242 2.352 -33.656 1.00 87.50 567 PHE A CA 1
ATOM 4752 C C . PHE A 1 567 ? 43.475 1.077 -34.465 1.00 87.50 567 PHE A C 1
ATOM 4754 O O . PHE A 1 567 ? 43.097 1.026 -35.631 1.00 87.50 567 PHE A O 1
ATOM 4761 N N . GLU A 1 568 ? 44.016 0.026 -33.845 1.00 87.38 568 GLU A N 1
ATOM 4762 C CA . GLU A 1 568 ? 44.196 -1.277 -34.486 1.00 87.38 568 GLU A CA 1
ATOM 4763 C C . GLU A 1 568 ? 42.853 -1.895 -34.908 1.00 87.38 568 GLU A C 1
ATOM 4765 O O . GLU A 1 568 ? 42.697 -2.344 -36.045 1.00 87.38 568 GLU A O 1
ATOM 4770 N N . ILE A 1 569 ? 41.858 -1.900 -34.012 1.00 89.19 569 ILE A N 1
ATOM 4771 C CA . ILE A 1 569 ? 40.522 -2.441 -34.304 1.00 89.19 569 ILE A CA 1
ATOM 4772 C C . ILE A 1 569 ? 39.826 -1.608 -35.380 1.00 89.19 569 ILE A C 1
ATOM 4774 O O . ILE A 1 569 ? 39.243 -2.175 -36.302 1.00 89.19 569 ILE A O 1
ATOM 4778 N N . LEU A 1 570 ? 39.906 -0.280 -35.297 1.00 88.44 570 LEU A N 1
ATOM 4779 C CA . LEU A 1 570 ? 39.367 0.624 -36.309 1.00 88.44 570 LEU A CA 1
ATOM 4780 C C . LEU A 1 570 ? 40.045 0.391 -37.668 1.00 88.44 570 LEU A C 1
ATOM 4782 O O . LEU A 1 570 ? 39.373 0.344 -38.696 1.00 88.44 570 LEU A O 1
ATOM 4786 N N . GLY A 1 571 ? 41.361 0.176 -37.669 1.00 87.44 571 GLY A N 1
ATOM 4787 C CA . GLY A 1 571 ? 42.148 -0.099 -38.867 1.00 87.44 571 GLY A CA 1
ATOM 4788 C C . GLY A 1 571 ? 41.753 -1.419 -39.511 1.00 87.44 571 GLY A C 1
ATOM 4789 O O . GLY A 1 571 ? 41.577 -1.478 -40.724 1.00 87.44 571 GLY A O 1
ATOM 4790 N N . LYS A 1 572 ? 41.533 -2.460 -38.703 1.00 89.62 572 LYS A N 1
ATOM 4791 C CA . LYS A 1 572 ? 40.990 -3.752 -39.152 1.00 89.62 572 LYS A CA 1
ATOM 4792 C C . LYS A 1 572 ? 39.558 -3.630 -39.664 1.00 89.62 572 LYS A C 1
ATOM 4794 O O . LYS A 1 572 ? 39.231 -4.223 -40.687 1.00 89.62 572 LYS A O 1
ATOM 4799 N N . TYR A 1 573 ? 38.711 -2.855 -38.986 1.00 84.56 573 TYR A N 1
ATOM 4800 C CA . TYR A 1 573 ? 37.330 -2.611 -39.401 1.00 84.56 573 TYR A CA 1
ATOM 4801 C C . TYR A 1 573 ? 37.276 -1.955 -40.784 1.00 84.56 573 TYR A C 1
ATOM 4803 O O . TYR A 1 573 ? 36.620 -2.474 -41.685 1.00 84.56 573 TYR A O 1
ATOM 4811 N N . ILE A 1 574 ? 38.032 -0.871 -40.982 1.00 79.06 574 ILE A N 1
ATOM 4812 C CA . ILE A 1 574 ? 38.096 -0.170 -42.269 1.00 79.06 574 ILE A CA 1
ATOM 4813 C C . ILE A 1 574 ? 38.772 -1.050 -43.329 1.00 79.06 574 ILE A C 1
ATOM 4815 O O . ILE A 1 574 ? 38.299 -1.116 -44.463 1.00 79.06 574 ILE A O 1
ATOM 4819 N N . ALA A 1 575 ? 39.817 -1.800 -42.970 1.00 82.75 575 ALA A N 1
ATOM 4820 C CA . ALA A 1 575 ? 40.456 -2.728 -43.896 1.00 82.75 575 ALA A CA 1
ATOM 4821 C C . ALA A 1 575 ? 39.522 -3.849 -44.364 1.00 82.75 575 ALA A C 1
ATOM 4823 O O . ALA A 1 575 ? 39.551 -4.207 -45.537 1.00 82.75 575 ALA A O 1
ATOM 4824 N N . ASN A 1 576 ? 38.653 -4.362 -43.492 1.00 78.62 576 ASN A N 1
ATOM 4825 C CA . ASN A 1 576 ? 37.652 -5.364 -43.854 1.00 78.62 576 ASN A CA 1
ATOM 4826 C C . ASN A 1 576 ? 36.569 -4.810 -44.800 1.00 78.62 576 ASN A C 1
ATOM 4828 O O . ASN A 1 576 ? 36.002 -5.562 -45.591 1.00 78.62 576 ASN A O 1
ATOM 4832 N N . ILE A 1 577 ? 36.297 -3.503 -44.741 1.00 68.62 577 ILE A N 1
ATOM 4833 C CA . ILE A 1 577 ? 35.410 -2.823 -45.694 1.00 68.62 577 ILE A CA 1
ATOM 4834 C C . ILE A 1 577 ? 36.102 -2.695 -47.059 1.00 68.62 577 ILE A C 1
ATOM 4836 O O . ILE A 1 577 ? 35.518 -3.064 -48.073 1.00 68.62 577 ILE A O 1
ATOM 4840 N N . ILE A 1 578 ? 37.356 -2.227 -47.085 1.00 71.81 578 ILE A N 1
ATOM 4841 C CA . ILE A 1 578 ? 38.114 -1.961 -48.323 1.00 71.81 578 ILE A CA 1
ATOM 4842 C C . ILE A 1 578 ? 38.579 -3.258 -49.013 1.00 71.81 578 ILE A C 1
ATOM 4844 O O . ILE A 1 578 ? 38.551 -3.356 -50.238 1.00 71.81 578 ILE A O 1
ATOM 4848 N N . LYS A 1 579 ? 38.978 -4.269 -48.230 1.00 71.94 579 LYS A N 1
ATOM 4849 C CA . LYS A 1 579 ? 39.479 -5.612 -48.597 1.00 71.94 579 LYS A CA 1
ATOM 4850 C C . LYS A 1 579 ? 40.771 -5.657 -49.416 1.00 71.94 579 LYS A C 1
AT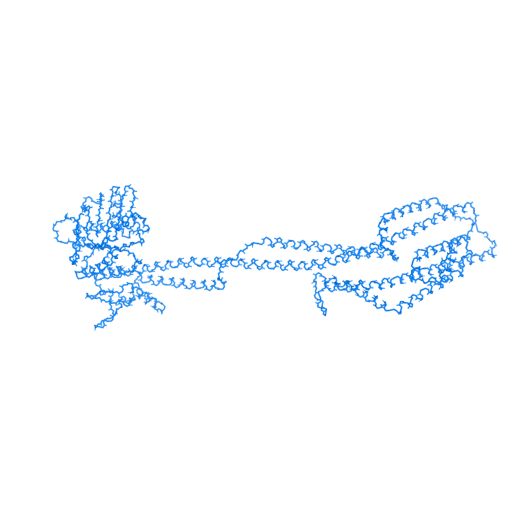OM 4852 O O . LYS A 1 579 ? 41.631 -6.485 -49.123 1.00 71.94 579 LYS A O 1
ATOM 4857 N N . PHE A 1 580 ? 40.924 -4.809 -50.430 1.00 76.81 580 PHE A N 1
ATOM 4858 C CA . PHE A 1 580 ? 42.075 -4.802 -51.330 1.00 76.81 580 PHE A CA 1
ATOM 4859 C C . PHE A 1 580 ? 42.505 -3.381 -51.688 1.00 76.81 580 PHE A C 1
ATOM 4861 O O . PHE A 1 580 ? 41.678 -2.477 -51.771 1.00 76.81 580 PHE A O 1
ATOM 4868 N N . ILE A 1 581 ? 43.793 -3.211 -51.966 1.00 77.31 581 ILE A N 1
ATOM 4869 C CA . ILE A 1 581 ? 44.351 -1.985 -52.540 1.00 77.31 581 ILE A CA 1
ATOM 4870 C C . ILE A 1 581 ? 45.202 -2.323 -53.759 1.00 77.31 581 ILE A C 1
ATOM 4872 O O . ILE A 1 581 ? 45.836 -3.373 -53.810 1.00 77.31 581 ILE A O 1
ATOM 4876 N N . TYR A 1 582 ? 45.228 -1.429 -54.737 1.00 73.06 582 TYR A N 1
ATOM 4877 C CA . TYR A 1 582 ? 46.107 -1.506 -55.892 1.00 73.06 582 TYR A CA 1
ATOM 4878 C C . TYR A 1 582 ? 47.306 -0.582 -55.689 1.00 73.06 582 TYR A C 1
ATOM 4880 O O . TYR A 1 582 ? 47.161 0.545 -55.214 1.00 73.06 582 TYR A O 1
ATOM 4888 N N . HIS A 1 583 ? 48.497 -1.049 -56.042 1.00 79.88 583 HIS A N 1
ATOM 4889 C CA . HIS A 1 583 ? 49.730 -0.264 -56.018 1.00 79.88 583 HIS A CA 1
ATOM 4890 C C . HIS A 1 583 ? 50.671 -0.818 -57.088 1.00 79.88 583 HIS A C 1
ATOM 4892 O O . HIS A 1 583 ? 50.717 -2.024 -57.283 1.00 79.88 583 HIS A O 1
ATOM 4898 N N . LEU A 1 584 ? 51.357 0.049 -57.842 1.00 75.56 584 LEU A N 1
ATOM 4899 C CA . LEU A 1 584 ? 52.250 -0.369 -58.939 1.00 75.56 584 LEU A CA 1
ATOM 4900 C C . LEU A 1 584 ? 51.617 -1.401 -59.905 1.00 75.56 584 LEU A C 1
ATOM 4902 O O . LEU A 1 584 ? 52.285 -2.305 -60.388 1.00 75.56 584 LEU A O 1
ATOM 4906 N N . HIS A 1 585 ? 50.316 -1.251 -60.186 1.00 67.50 585 HIS A N 1
ATOM 4907 C CA . HIS A 1 585 ? 49.503 -2.139 -61.036 1.00 67.50 585 HIS A CA 1
ATOM 4908 C C . HIS A 1 585 ? 49.250 -3.563 -60.501 1.00 67.50 585 HIS A C 1
ATOM 4910 O O . HIS A 1 585 ? 48.629 -4.367 -61.194 1.00 67.50 585 HIS A O 1
ATOM 4916 N N . GLU A 1 586 ? 49.629 -3.857 -59.259 1.00 72.06 586 GLU A N 1
ATOM 4917 C CA . GLU A 1 586 ? 49.320 -5.111 -58.569 1.00 72.06 586 GLU A CA 1
ATOM 4918 C C . GLU A 1 586 ? 48.180 -4.938 -57.559 1.00 72.06 586 GLU A C 1
ATOM 4920 O O . GLU A 1 586 ? 47.933 -3.837 -57.061 1.00 72.06 586 GLU A O 1
ATOM 4925 N N . LYS A 1 587 ? 47.474 -6.037 -57.257 1.00 78.62 587 LYS A N 1
ATOM 4926 C CA . LYS A 1 587 ? 46.372 -6.100 -56.287 1.00 78.62 587 LYS A CA 1
ATOM 4927 C C . LYS A 1 587 ? 46.860 -6.737 -54.986 1.00 78.62 587 LYS A C 1
ATOM 4929 O O . LYS A 1 587 ? 47.203 -7.914 -54.976 1.00 78.62 587 LYS A O 1
ATOM 4934 N N . TYR A 1 588 ? 46.778 -6.002 -53.884 1.00 83.12 588 TYR A N 1
ATOM 4935 C CA . TYR A 1 588 ? 47.178 -6.458 -52.554 1.00 83.12 588 TYR A CA 1
ATOM 4936 C C . TYR A 1 588 ? 45.966 -6.633 -51.647 1.00 83.12 588 TYR A C 1
ATOM 4938 O O . TYR A 1 588 ? 45.072 -5.784 -51.616 1.00 83.12 588 TYR A O 1
ATOM 4946 N N . ARG A 1 589 ? 45.934 -7.725 -50.880 1.00 83.00 589 ARG A N 1
ATOM 4947 C CA . ARG A 1 589 ? 44.916 -7.944 -49.849 1.00 83.00 589 ARG A CA 1
ATOM 4948 C C . ARG A 1 589 ? 45.266 -7.164 -48.594 1.00 83.00 589 ARG A C 1
ATOM 4950 O O . ARG A 1 589 ? 46.382 -7.259 -48.093 1.00 83.00 589 ARG A O 1
ATOM 4957 N N . LEU A 1 590 ? 44.301 -6.404 -48.096 1.00 84.81 590 LEU A N 1
ATOM 4958 C CA . LEU A 1 590 ? 44.475 -5.525 -46.955 1.00 84.81 590 LEU A CA 1
ATOM 4959 C C . LEU A 1 590 ? 44.160 -6.269 -45.651 1.00 84.81 590 LEU A C 1
ATOM 4961 O O . LEU A 1 590 ? 43.078 -6.833 -45.493 1.00 84.81 590 LEU A O 1
ATOM 4965 N N . LEU A 1 591 ? 45.103 -6.253 -44.714 1.00 88.25 591 LEU A N 1
ATOM 4966 C CA . LEU A 1 591 ? 44.968 -6.830 -43.373 1.00 88.25 591 LEU A CA 1
ATOM 4967 C C . LEU A 1 591 ? 44.568 -5.781 -42.331 1.00 88.25 591 LEU A C 1
ATOM 4969 O O . LEU A 1 591 ? 43.916 -6.097 -41.335 1.00 88.25 591 LEU A O 1
ATOM 4973 N N . GLY A 1 592 ? 44.969 -4.531 -42.547 1.00 89.56 592 GLY A N 1
ATOM 4974 C CA . GLY A 1 592 ? 44.747 -3.441 -41.611 1.00 89.56 592 GLY A CA 1
ATOM 4975 C C . GLY A 1 592 ? 45.194 -2.105 -42.182 1.00 89.56 592 GLY A C 1
ATOM 4976 O O . GLY A 1 592 ? 45.862 -2.037 -43.213 1.00 89.56 592 GLY A O 1
ATOM 4977 N N . ILE A 1 593 ? 44.834 -1.035 -41.488 1.00 86.88 593 ILE A N 1
ATOM 4978 C CA . ILE A 1 593 ? 45.332 0.308 -41.762 1.00 86.88 593 ILE A CA 1
ATOM 4979 C C . ILE A 1 593 ? 46.009 0.815 -40.504 1.00 86.88 593 ILE A C 1
ATOM 4981 O O . ILE A 1 593 ? 45.412 0.821 -39.428 1.00 86.88 593 ILE A O 1
ATOM 4985 N N . ASP A 1 594 ? 47.253 1.243 -40.657 1.00 86.50 594 ASP A N 1
ATOM 4986 C CA . ASP A 1 594 ? 48.001 1.912 -39.613 1.00 86.50 594 ASP A CA 1
ATOM 4987 C C . ASP A 1 594 ? 47.823 3.422 -39.781 1.00 86.50 594 ASP A C 1
ATOM 4989 O O . ASP A 1 594 ? 48.487 4.064 -40.598 1.00 86.50 594 ASP A O 1
ATOM 4993 N N . PHE A 1 595 ? 46.884 3.990 -39.022 1.00 79.12 595 PHE A N 1
ATOM 4994 C CA . PHE A 1 595 ? 46.609 5.425 -39.068 1.00 79.12 595 PHE A CA 1
ATOM 4995 C C . PHE A 1 595 ? 47.748 6.275 -38.499 1.00 79.12 595 PHE A C 1
ATOM 4997 O O . PHE A 1 595 ? 47.904 7.423 -38.909 1.00 79.12 595 PHE A O 1
ATOM 5004 N N . VAL A 1 596 ? 48.544 5.724 -37.578 1.00 76.75 596 VAL A N 1
ATOM 5005 C CA . VAL A 1 596 ? 49.636 6.447 -36.913 1.00 76.75 596 VAL A CA 1
ATOM 5006 C C . VAL A 1 596 ? 50.818 6.578 -37.867 1.00 76.75 596 VAL A C 1
ATOM 5008 O O . VAL A 1 596 ? 51.356 7.670 -38.038 1.00 76.75 596 VAL A O 1
ATOM 5011 N N . ASN A 1 597 ? 51.184 5.480 -38.532 1.00 79.50 597 ASN A N 1
ATOM 5012 C CA . ASN A 1 597 ? 52.282 5.450 -39.500 1.00 79.50 597 ASN A CA 1
ATOM 5013 C C . ASN A 1 597 ? 51.834 5.739 -40.944 1.00 79.50 597 ASN A C 1
ATOM 5015 O O . ASN A 1 597 ? 52.661 5.693 -41.851 1.00 79.50 597 ASN A O 1
ATOM 5019 N N . ARG A 1 598 ? 50.543 6.030 -41.162 1.00 79.62 598 ARG A N 1
ATOM 5020 C CA . ARG A 1 598 ? 49.938 6.341 -42.470 1.00 79.62 598 ARG A CA 1
ATOM 5021 C C . ARG A 1 598 ? 50.282 5.307 -43.544 1.00 79.62 598 ARG A C 1
ATOM 5023 O O . ARG A 1 598 ? 50.779 5.641 -44.620 1.00 79.62 598 ARG A O 1
ATOM 5030 N N . ALA A 1 599 ? 50.016 4.042 -43.241 1.00 86.88 599 ALA A N 1
ATOM 5031 C CA . ALA A 1 599 ? 50.308 2.932 -44.137 1.00 86.88 599 ALA A CA 1
ATOM 5032 C C . ALA A 1 599 ? 49.169 1.909 -44.184 1.00 86.88 599 ALA A C 1
ATOM 5034 O O . ALA A 1 599 ? 48.463 1.662 -43.206 1.00 86.88 599 ALA A O 1
ATOM 5035 N N . TYR A 1 600 ? 49.028 1.271 -45.337 1.00 87.00 600 TYR A N 1
ATOM 5036 C CA . TYR A 1 600 ? 48.234 0.066 -45.510 1.00 87.00 600 TYR A CA 1
ATOM 5037 C C . TYR A 1 600 ? 49.067 -1.149 -45.104 1.00 87.00 600 TYR A C 1
ATOM 5039 O O . TYR A 1 600 ? 50.201 -1.291 -45.559 1.00 87.00 600 TYR A O 1
ATOM 5047 N N . LEU A 1 601 ? 48.502 -2.027 -44.277 1.00 89.81 601 LEU A N 1
ATOM 5048 C CA . LEU A 1 601 ? 49.094 -3.313 -43.909 1.00 89.81 601 LEU A CA 1
ATOM 5049 C C . LEU A 1 601 ? 48.537 -4.383 -44.848 1.00 89.81 601 LEU A C 1
ATOM 5051 O O . LEU A 1 601 ? 47.320 -4.582 -44.884 1.00 89.81 601 LEU A O 1
ATOM 5055 N N . ILE A 1 602 ? 49.397 -5.058 -45.603 1.00 90.31 602 ILE A N 1
ATOM 5056 C CA . ILE A 1 602 ? 49.007 -6.010 -46.653 1.00 90.31 602 ILE A CA 1
ATOM 5057 C C . ILE A 1 602 ? 49.487 -7.431 -46.345 1.00 90.31 602 ILE A C 1
ATOM 5059 O O . ILE A 1 602 ? 50.382 -7.629 -45.525 1.00 90.31 602 ILE A O 1
ATOM 5063 N N . GLU A 1 603 ? 48.882 -8.430 -46.992 1.00 87.25 603 GLU A N 1
ATOM 5064 C CA . GLU A 1 603 ? 49.438 -9.788 -46.989 1.00 87.25 603 GLU A CA 1
ATOM 5065 C C . GLU A 1 603 ? 50.859 -9.771 -47.588 1.00 87.25 603 GLU A C 1
ATOM 5067 O O . GLU A 1 603 ? 51.041 -9.182 -48.657 1.00 87.25 603 GLU A O 1
ATOM 5072 N N . PRO A 1 604 ? 51.860 -10.386 -46.922 1.00 82.12 604 PRO A N 1
ATOM 5073 C CA . PRO A 1 604 ? 53.240 -10.369 -47.394 1.00 82.12 604 PRO A CA 1
ATOM 5074 C C . PRO A 1 604 ? 53.369 -10.935 -48.810 1.00 82.12 604 PRO A C 1
ATOM 5076 O O . PRO A 1 604 ? 52.898 -12.038 -49.089 1.00 82.12 604 PRO A O 1
ATOM 5079 N N . THR A 1 605 ? 54.038 -10.196 -49.691 1.00 78.12 605 THR A N 1
ATOM 5080 C CA . THR A 1 605 ? 54.349 -10.650 -51.053 1.00 78.12 605 THR A CA 1
ATOM 5081 C C . THR A 1 605 ? 55.648 -11.450 -51.123 1.00 78.12 605 THR A C 1
ATOM 5083 O O . THR A 1 605 ? 56.443 -11.459 -50.183 1.00 78.12 605 THR A O 1
ATOM 5086 N N . GLU A 1 606 ? 55.917 -12.083 -52.271 1.00 73.06 606 GLU A N 1
ATOM 5087 C CA . GLU A 1 606 ? 57.185 -12.787 -52.538 1.00 73.06 606 GLU A CA 1
ATOM 5088 C C . GLU A 1 606 ? 58.420 -11.870 -52.408 1.00 73.06 606 GLU A C 1
ATOM 5090 O O . GLU A 1 606 ? 59.512 -12.338 -52.096 1.00 73.06 606 GLU A O 1
ATOM 5095 N N . SER A 1 607 ? 58.241 -10.553 -52.574 1.00 67.81 607 SER A N 1
ATOM 5096 C CA . SER A 1 607 ? 59.268 -9.524 -52.361 1.00 67.81 607 SER A CA 1
ATOM 5097 C C . SER A 1 607 ? 59.473 -9.126 -50.890 1.00 67.81 607 SER A C 1
ATOM 5099 O O . SER A 1 607 ? 60.316 -8.277 -50.602 1.00 67.81 607 SER A O 1
ATOM 5101 N N . GLY A 1 608 ? 58.711 -9.704 -49.953 1.00 73.38 608 GLY A N 1
ATOM 5102 C CA . GLY A 1 608 ? 58.785 -9.416 -48.517 1.00 73.38 608 GLY A CA 1
ATOM 5103 C C . GLY A 1 608 ? 58.136 -8.095 -48.089 1.00 73.38 608 GLY A C 1
ATOM 5104 O O . GLY A 1 608 ? 58.346 -7.656 -46.961 1.00 73.38 608 GLY A O 1
ATOM 5105 N N . THR A 1 609 ? 57.369 -7.439 -48.966 1.00 74.69 609 THR A N 1
ATOM 5106 C CA . THR A 1 609 ? 56.680 -6.179 -48.654 1.00 74.69 609 THR A CA 1
ATOM 5107 C C . THR A 1 609 ? 55.370 -6.462 -47.917 1.00 74.69 609 THR A C 1
ATOM 5109 O O . THR A 1 609 ? 54.508 -7.165 -48.436 1.00 74.69 609 THR A O 1
ATOM 5112 N N . ASP A 1 610 ? 55.208 -5.904 -46.717 1.00 85.44 610 ASP A N 1
ATOM 5113 C CA . ASP A 1 610 ? 54.013 -6.042 -45.866 1.00 85.44 610 ASP A CA 1
ATOM 5114 C C . ASP A 1 610 ? 53.290 -4.701 -45.620 1.00 85.44 610 ASP A C 1
ATOM 5116 O O . ASP A 1 610 ? 52.223 -4.654 -44.998 1.00 85.44 610 ASP A O 1
ATOM 5120 N N . ARG A 1 611 ? 53.862 -3.593 -46.111 1.00 88.69 611 ARG A N 1
ATOM 5121 C CA . ARG A 1 611 ? 53.368 -2.228 -45.894 1.00 88.69 611 ARG A CA 1
ATOM 5122 C C . ARG A 1 611 ? 53.459 -1.378 -47.152 1.00 88.69 611 ARG A C 1
ATOM 5124 O O . ARG A 1 611 ? 54.492 -1.351 -47.815 1.00 88.69 611 ARG A O 1
ATOM 5131 N N . ILE A 1 612 ? 52.405 -0.610 -47.419 1.00 85.88 612 ILE A N 1
ATOM 5132 C CA . ILE A 1 612 ? 52.366 0.401 -48.486 1.00 85.88 612 ILE A CA 1
ATOM 5133 C C . ILE A 1 612 ? 52.056 1.757 -47.850 1.00 85.88 612 ILE A C 1
ATOM 5135 O O . ILE A 1 612 ? 50.998 1.932 -47.243 1.00 85.88 612 ILE A O 1
ATOM 5139 N N . SER A 1 613 ? 52.977 2.716 -47.968 1.00 83.62 613 SER A N 1
ATOM 5140 C CA . SER A 1 613 ? 52.783 4.078 -47.451 1.00 83.62 613 SER A CA 1
ATOM 5141 C C . SER A 1 613 ? 51.647 4.784 -48.194 1.00 83.62 613 SER A C 1
ATOM 5143 O O . SER A 1 613 ? 51.485 4.620 -49.401 1.00 83.62 613 SER A O 1
ATOM 5145 N N . PHE A 1 614 ? 50.865 5.616 -47.504 1.00 79.69 614 PHE A N 1
ATOM 5146 C CA . PHE A 1 614 ? 49.861 6.453 -48.170 1.00 79.69 614 PHE A CA 1
ATOM 5147 C C . PHE A 1 614 ? 50.500 7.394 -49.192 1.00 79.69 614 PHE A C 1
ATOM 5149 O O . PHE A 1 614 ? 49.925 7.618 -50.255 1.00 79.69 614 PHE A O 1
ATOM 5156 N N . ASP A 1 615 ? 51.704 7.880 -48.895 1.00 79.12 615 ASP A N 1
ATOM 5157 C CA . ASP A 1 615 ? 52.423 8.831 -49.741 1.00 79.12 615 ASP A CA 1
ATOM 5158 C C . ASP A 1 615 ? 53.048 8.153 -50.976 1.00 79.12 615 ASP A C 1
ATOM 5160 O O . ASP A 1 615 ? 53.415 8.832 -51.931 1.00 79.12 615 ASP A O 1
ATOM 5164 N N . SER A 1 616 ? 53.148 6.814 -50.996 1.00 78.69 616 SER A N 1
ATOM 5165 C CA . SER A 1 616 ? 53.632 6.068 -52.167 1.00 78.69 616 SER A CA 1
ATOM 5166 C C . SER A 1 616 ? 52.529 5.753 -53.182 1.00 78.69 616 SER A C 1
ATOM 5168 O O . SER A 1 616 ? 52.820 5.250 -54.268 1.00 78.69 616 SER A O 1
ATOM 5170 N N . ILE A 1 617 ? 51.260 6.039 -52.877 1.00 76.94 617 ILE A N 1
ATOM 5171 C CA . ILE A 1 617 ? 50.147 5.819 -53.804 1.00 76.94 617 ILE A CA 1
ATOM 5172 C C . ILE A 1 617 ? 49.913 7.083 -54.637 1.00 76.94 617 ILE A C 1
ATOM 5174 O O . ILE A 1 617 ? 49.442 8.097 -54.128 1.00 76.94 617 ILE A O 1
ATOM 5178 N N . GLY A 1 618 ? 50.190 7.000 -55.943 1.00 70.38 618 GLY A N 1
ATOM 5179 C CA . GLY A 1 618 ? 49.879 8.072 -56.893 1.00 70.38 618 GLY A CA 1
ATOM 5180 C C . GLY A 1 618 ? 48.381 8.404 -56.945 1.00 70.38 618 GLY A C 1
ATOM 5181 O O . GLY A 1 618 ? 47.536 7.551 -56.666 1.00 70.38 618 GLY A O 1
ATOM 5182 N N . THR A 1 619 ? 48.041 9.635 -57.330 1.00 70.94 619 THR A N 1
ATOM 5183 C CA . THR A 1 619 ? 46.660 10.161 -57.342 1.00 70.94 619 THR A CA 1
ATOM 5184 C C . THR A 1 619 ? 45.697 9.303 -58.168 1.00 70.94 619 THR A C 1
ATOM 5186 O O . THR A 1 619 ? 44.615 8.983 -57.680 1.00 70.94 619 THR A O 1
ATOM 5189 N N . GLY A 1 620 ? 46.109 8.832 -59.351 1.00 68.31 620 GLY A N 1
ATOM 5190 C CA . GLY A 1 620 ? 45.310 7.930 -60.195 1.00 68.31 620 GLY A CA 1
ATOM 5191 C C . GLY A 1 620 ? 44.996 6.583 -59.534 1.00 68.31 620 GLY A C 1
ATOM 5192 O O . GLY A 1 620 ? 43.843 6.150 -59.493 1.00 68.31 620 GLY A O 1
ATOM 5193 N N . THR A 1 621 ? 45.998 5.945 -58.927 1.00 73.19 621 THR A N 1
ATOM 5194 C CA . THR A 1 621 ? 45.831 4.679 -58.193 1.00 73.19 621 THR A CA 1
ATOM 5195 C C . THR A 1 621 ? 45.029 4.872 -56.903 1.00 73.19 621 THR A C 1
ATOM 5197 O O . THR A 1 621 ? 44.221 4.027 -56.521 1.00 73.19 621 THR A O 1
ATOM 5200 N N . SER A 1 622 ? 45.202 6.013 -56.236 1.00 70.88 622 SER A N 1
ATOM 5201 C CA . SER A 1 622 ? 44.419 6.394 -55.061 1.00 70.88 622 SER A CA 1
ATOM 5202 C C . SER A 1 622 ? 42.941 6.591 -55.404 1.00 70.88 622 SER A C 1
ATOM 5204 O O . SER A 1 622 ? 42.050 6.110 -54.695 1.00 70.88 622 SER A O 1
ATOM 5206 N N . ALA A 1 623 ? 42.677 7.234 -56.541 1.00 70.31 623 ALA A N 1
ATOM 5207 C CA . ALA A 1 623 ? 41.341 7.409 -57.067 1.00 70.31 623 ALA A CA 1
ATOM 5208 C C . ALA A 1 623 ? 40.685 6.059 -57.392 1.00 70.31 623 ALA A C 1
ATOM 5210 O O . ALA A 1 623 ? 39.558 5.837 -56.942 1.00 70.31 623 ALA A O 1
ATOM 5211 N N . LEU A 1 624 ? 41.411 5.148 -58.059 1.00 75.81 624 LEU A N 1
ATOM 5212 C CA . LEU A 1 624 ? 40.970 3.776 -58.338 1.00 75.81 624 LEU A CA 1
ATOM 5213 C C . LEU A 1 624 ? 40.611 3.031 -57.048 1.00 75.81 624 LEU A C 1
ATOM 5215 O O . LEU A 1 624 ? 39.498 2.529 -56.920 1.00 75.81 624 LEU A O 1
ATOM 5219 N N . ASN A 1 625 ? 41.522 3.005 -56.072 1.00 73.38 625 ASN A N 1
ATOM 5220 C CA . ASN A 1 625 ? 41.313 2.307 -54.802 1.00 73.38 625 ASN A CA 1
ATOM 5221 C C . ASN A 1 625 ? 40.096 2.834 -54.047 1.00 73.38 625 ASN A C 1
ATOM 5223 O O . ASN A 1 625 ? 39.302 2.048 -53.540 1.00 73.38 625 ASN A O 1
ATOM 5227 N N . GLY A 1 626 ? 39.919 4.156 -54.001 1.00 70.62 626 GLY A N 1
ATOM 5228 C CA . GLY A 1 626 ? 38.756 4.753 -53.352 1.00 70.62 626 GLY A CA 1
ATOM 5229 C C . GLY A 1 626 ? 37.434 4.426 -54.051 1.00 70.62 626 GLY A C 1
ATOM 5230 O O . GLY A 1 626 ? 36.450 4.139 -53.374 1.00 70.62 626 GLY A O 1
ATOM 5231 N N . LEU A 1 627 ? 37.413 4.418 -55.389 1.00 73.56 627 LEU A N 1
ATOM 5232 C CA . LEU A 1 627 ? 36.224 4.040 -56.161 1.00 73.56 627 LEU A CA 1
ATOM 5233 C C . LEU A 1 627 ? 35.865 2.568 -55.963 1.00 73.56 627 LEU A C 1
ATOM 5235 O O . LEU A 1 627 ? 34.708 2.252 -55.694 1.00 73.56 627 LEU A O 1
ATOM 5239 N N . LEU A 1 628 ? 36.854 1.675 -56.041 1.00 76.00 628 LEU A N 1
ATOM 5240 C CA . LEU A 1 628 ? 36.642 0.245 -55.828 1.00 76.00 628 LEU A CA 1
ATOM 5241 C C . LEU A 1 628 ? 36.201 -0.054 -54.391 1.00 76.00 628 LEU A C 1
ATOM 5243 O O . LEU A 1 628 ? 35.287 -0.850 -54.196 1.00 76.00 628 LEU A O 1
ATOM 5247 N N . ALA A 1 629 ? 36.783 0.617 -53.391 1.00 69.12 629 ALA A N 1
ATOM 5248 C CA . ALA A 1 629 ? 36.368 0.477 -51.997 1.00 69.12 629 ALA A CA 1
ATOM 5249 C C . ALA A 1 629 ? 34.882 0.812 -51.805 1.00 69.12 629 ALA A C 1
ATOM 5251 O O . ALA A 1 629 ? 34.161 0.044 -51.175 1.00 69.12 629 ALA A O 1
ATOM 5252 N N . ARG A 1 630 ? 34.409 1.921 -52.388 1.00 70.81 630 ARG A N 1
ATOM 5253 C CA . ARG A 1 630 ? 32.995 2.319 -52.308 1.00 70.81 630 ARG A CA 1
ATOM 5254 C C . ARG A 1 630 ? 32.077 1.406 -53.117 1.00 70.81 630 ARG A C 1
ATOM 5256 O O . ARG A 1 630 ? 31.003 1.063 -52.646 1.00 70.81 630 ARG A O 1
ATOM 5263 N N . MET A 1 631 ? 32.511 0.956 -54.292 1.00 76.38 631 MET A N 1
ATOM 5264 C CA . MET A 1 631 ? 31.746 0.013 -55.113 1.00 76.38 631 MET A CA 1
ATOM 5265 C C . MET A 1 631 ? 31.578 -1.355 -54.431 1.00 76.38 631 MET A C 1
ATOM 5267 O O . MET A 1 631 ? 30.539 -1.997 -54.566 1.00 76.38 631 MET A O 1
ATOM 5271 N N . HIS A 1 632 ? 32.576 -1.804 -53.665 1.00 72.12 632 HIS A N 1
ATOM 5272 C CA . HIS A 1 632 ? 32.527 -3.077 -52.942 1.00 72.12 632 HIS A CA 1
ATOM 5273 C C . HIS A 1 632 ? 32.007 -2.969 -51.503 1.00 72.12 632 HIS A C 1
ATOM 5275 O O . HIS A 1 632 ? 31.783 -4.010 -50.878 1.00 72.12 632 HIS A O 1
ATOM 5281 N N . GLN A 1 633 ? 31.778 -1.759 -50.985 1.00 68.81 633 GLN A N 1
ATOM 5282 C CA . GLN A 1 633 ? 31.185 -1.543 -49.668 1.00 68.81 633 GLN A CA 1
ATOM 5283 C C . GLN A 1 633 ? 29.803 -2.201 -49.599 1.00 68.81 633 GLN A C 1
ATOM 5285 O O . GLN A 1 633 ? 29.013 -2.097 -50.535 1.00 68.81 633 GLN A O 1
ATOM 5290 N N . ASP A 1 634 ? 29.518 -2.919 -48.510 1.00 65.56 634 ASP A N 1
ATOM 5291 C CA . ASP A 1 634 ? 28.208 -3.543 -48.336 1.00 65.56 634 ASP A CA 1
ATOM 5292 C C . ASP A 1 634 ? 27.128 -2.458 -48.269 1.00 65.56 634 ASP A C 1
ATOM 5294 O O . ASP A 1 634 ? 27.216 -1.514 -47.483 1.00 65.56 634 ASP A O 1
ATOM 5298 N N . THR A 1 635 ? 26.136 -2.606 -49.137 1.00 67.88 635 THR A N 1
ATOM 5299 C CA . THR A 1 635 ? 25.047 -1.644 -49.359 1.00 67.88 635 THR A CA 1
ATOM 5300 C C . THR A 1 635 ? 23.721 -2.201 -48.847 1.00 67.88 635 THR A C 1
ATOM 5302 O O . THR A 1 635 ? 22.655 -1.717 -49.210 1.00 67.88 635 THR A O 1
ATOM 5305 N N . ASN A 1 636 ? 23.765 -3.248 -48.008 1.00 72.38 636 ASN A N 1
ATOM 5306 C CA . ASN A 1 636 ? 22.595 -3.925 -47.441 1.00 72.38 636 ASN A CA 1
ATOM 5307 C C . ASN A 1 636 ? 21.589 -4.397 -48.512 1.00 72.38 636 ASN A C 1
ATOM 5309 O O . ASN A 1 636 ? 20.383 -4.396 -48.285 1.00 72.38 636 ASN A O 1
ATOM 5313 N N . GLY A 1 637 ? 22.085 -4.793 -49.689 1.00 76.75 637 GLY A N 1
ATOM 5314 C CA . GLY A 1 637 ? 21.264 -5.275 -50.804 1.00 76.75 637 GLY A CA 1
ATOM 5315 C C . GLY A 1 637 ? 20.749 -4.200 -51.771 1.00 76.75 637 GLY A C 1
ATOM 5316 O O . GLY A 1 637 ? 20.083 -4.562 -52.742 1.00 76.75 637 GLY A O 1
ATOM 5317 N N . LYS A 1 638 ? 21.078 -2.917 -51.562 1.00 87.06 638 LYS A N 1
ATOM 5318 C CA . LYS A 1 638 ? 20.708 -1.828 -52.481 1.00 87.06 638 LYS A CA 1
ATOM 5319 C C . LYS A 1 638 ? 21.386 -1.950 -53.846 1.00 87.06 638 LYS A C 1
ATOM 5321 O O . LYS A 1 638 ? 22.494 -2.473 -53.983 1.00 87.06 638 LYS A O 1
ATOM 5326 N N . LYS A 1 639 ? 20.722 -1.417 -54.872 1.00 89.88 639 LYS A N 1
ATOM 5327 C CA . LYS A 1 639 ? 21.283 -1.238 -56.215 1.00 89.88 639 LYS A CA 1
ATOM 5328 C C . LYS A 1 639 ? 22.148 0.023 -56.263 1.00 89.88 639 LYS A C 1
ATOM 5330 O O . LYS A 1 639 ? 21.778 1.049 -55.706 1.00 89.88 639 LYS A O 1
ATOM 5335 N N . LEU A 1 640 ? 23.276 -0.035 -56.961 1.00 90.44 640 LEU A N 1
ATOM 5336 C CA . LEU A 1 640 ? 24.262 1.043 -57.022 1.00 90.44 640 LEU A CA 1
ATOM 5337 C C . LEU A 1 640 ? 24.142 1.869 -58.303 1.00 90.44 640 LEU A C 1
ATOM 5339 O O . LEU A 1 640 ? 23.981 1.320 -59.393 1.00 90.44 640 LEU A O 1
ATOM 5343 N N . ILE A 1 641 ? 24.327 3.181 -58.187 1.00 91.50 641 ILE A N 1
ATOM 5344 C CA . ILE A 1 641 ? 24.632 4.081 -59.306 1.00 91.50 641 ILE A CA 1
ATOM 5345 C C . ILE A 1 641 ? 25.889 4.858 -58.941 1.00 91.50 641 ILE A C 1
ATOM 5347 O O . ILE A 1 641 ? 25.958 5.451 -57.871 1.00 91.50 641 ILE A O 1
ATOM 5351 N N . ILE A 1 642 ? 26.885 4.854 -59.820 1.00 89.69 642 ILE A N 1
ATOM 5352 C CA . ILE A 1 642 ? 28.186 5.474 -59.583 1.00 89.69 642 ILE A CA 1
ATOM 5353 C C . ILE A 1 642 ? 28.394 6.597 -60.596 1.00 89.69 642 ILE A C 1
ATOM 5355 O O . ILE A 1 642 ? 28.401 6.375 -61.805 1.00 89.69 642 ILE A O 1
ATOM 5359 N N . LEU A 1 643 ? 28.592 7.807 -60.091 1.00 88.44 643 LEU A N 1
ATOM 5360 C CA . LEU A 1 643 ? 28.947 8.997 -60.850 1.00 88.44 643 LEU A CA 1
ATOM 5361 C C . LEU A 1 643 ? 30.383 9.373 -60.493 1.00 88.44 643 LEU A C 1
ATOM 5363 O O . LEU A 1 643 ? 30.681 9.599 -59.321 1.00 88.44 643 LEU A O 1
ATOM 5367 N N . VAL A 1 644 ? 31.264 9.443 -61.485 1.00 86.06 644 VAL A N 1
ATOM 5368 C CA . VAL A 1 644 ? 32.675 9.789 -61.285 1.00 86.06 644 VAL A CA 1
ATOM 5369 C C . VAL A 1 644 ? 33.010 11.017 -62.117 1.00 86.06 644 VAL A C 1
ATOM 5371 O O . VAL A 1 644 ? 33.009 10.949 -63.346 1.00 86.06 644 VAL A O 1
ATOM 5374 N N . ASP A 1 645 ? 33.295 12.136 -61.460 1.00 79.94 645 ASP A N 1
ATOM 5375 C CA . ASP A 1 645 ? 33.779 13.331 -62.153 1.00 79.94 645 ASP A CA 1
ATOM 5376 C C . ASP A 1 645 ? 35.297 13.228 -62.384 1.00 79.94 645 ASP A C 1
ATOM 5378 O O . ASP A 1 645 ? 35.986 12.633 -61.577 1.00 79.94 645 ASP A O 1
ATOM 5382 N N . GLU A 1 646 ? 35.835 13.770 -63.470 1.00 74.94 646 GLU A N 1
ATOM 5383 C CA . GLU A 1 646 ? 37.268 13.958 -63.740 1.00 74.94 646 GLU A CA 1
ATOM 5384 C C . GLU A 1 646 ? 38.173 12.712 -63.584 1.00 74.94 646 GLU A C 1
ATOM 5386 O O . GLU A 1 646 ? 39.206 12.748 -62.918 1.00 74.94 646 GLU A O 1
ATOM 5391 N N . ILE A 1 647 ? 37.898 11.615 -64.302 1.00 78.06 647 ILE A N 1
ATOM 5392 C CA . ILE A 1 647 ? 38.804 10.440 -64.356 1.00 78.06 647 ILE A CA 1
ATOM 5393 C C . ILE A 1 647 ? 40.136 10.699 -65.100 1.00 78.06 647 ILE A C 1
ATOM 5395 O O . ILE A 1 647 ? 40.851 9.757 -65.436 1.00 78.06 647 ILE A O 1
ATOM 5399 N N . GLY A 1 648 ? 40.475 11.958 -65.396 1.00 68.19 648 GLY A N 1
ATOM 5400 C CA . GLY A 1 648 ? 41.649 12.348 -66.185 1.00 68.19 648 GLY A CA 1
ATOM 5401 C C . GLY A 1 648 ? 42.991 11.960 -65.556 1.00 68.19 648 GLY A C 1
ATOM 5402 O O . GLY A 1 648 ? 43.940 11.693 -66.289 1.00 68.19 648 GLY A O 1
ATOM 5403 N N . ASP A 1 649 ? 43.041 11.853 -64.228 1.00 70.38 649 ASP A N 1
ATOM 5404 C CA . ASP A 1 649 ? 44.242 11.467 -63.476 1.00 70.38 649 ASP A CA 1
ATOM 5405 C C . ASP A 1 649 ? 44.484 9.945 -63.440 1.00 70.38 649 ASP A C 1
ATOM 5407 O O . ASP A 1 649 ? 45.494 9.488 -62.900 1.00 70.38 649 ASP A O 1
ATOM 5411 N N . MET A 1 650 ? 43.573 9.136 -63.996 1.00 78.38 650 MET A N 1
ATOM 5412 C CA . MET A 1 650 ? 43.760 7.691 -64.131 1.00 78.38 650 MET A CA 1
ATOM 5413 C C . MET A 1 650 ? 44.473 7.355 -65.441 1.00 78.38 650 MET A C 1
ATOM 5415 O O . MET A 1 650 ? 43.994 7.689 -66.526 1.00 78.38 650 MET A O 1
ATOM 5419 N N . ASP A 1 651 ? 45.586 6.627 -65.348 1.00 77.50 651 ASP A N 1
ATOM 5420 C CA . ASP A 1 651 ? 46.183 5.991 -66.522 1.00 77.50 651 ASP A CA 1
ATOM 5421 C C . ASP A 1 651 ? 45.251 4.917 -67.117 1.00 77.50 651 ASP A C 1
ATOM 5423 O O . ASP A 1 651 ? 44.313 4.430 -66.474 1.00 77.50 651 ASP A O 1
ATOM 5427 N N . ASP A 1 652 ? 45.508 4.533 -68.368 1.00 80.00 652 ASP A N 1
ATOM 5428 C CA . ASP A 1 652 ? 44.633 3.610 -69.095 1.00 80.00 652 ASP A CA 1
ATOM 5429 C C . ASP A 1 652 ? 44.574 2.206 -68.450 1.00 80.00 652 ASP A C 1
ATOM 5431 O O . ASP A 1 652 ? 43.556 1.522 -68.575 1.00 80.00 652 ASP A O 1
ATOM 5435 N N . ASN A 1 653 ? 45.607 1.782 -67.706 1.00 78.12 653 ASN A N 1
ATOM 5436 C CA . ASN A 1 653 ? 45.603 0.502 -66.986 1.00 78.12 653 ASN A CA 1
ATOM 5437 C C . ASN A 1 653 ? 44.671 0.549 -65.768 1.00 78.12 653 ASN A C 1
ATOM 5439 O O . ASN A 1 653 ? 43.872 -0.365 -65.554 1.00 78.12 653 ASN A O 1
ATOM 5443 N N . ASN A 1 654 ? 44.742 1.623 -64.983 1.00 78.81 654 ASN A N 1
ATOM 5444 C CA . ASN A 1 654 ? 43.872 1.865 -63.839 1.00 78.81 654 ASN A CA 1
ATOM 5445 C C . ASN A 1 654 ? 42.410 2.020 -64.278 1.00 78.81 654 ASN A C 1
ATOM 5447 O O . ASN A 1 654 ? 41.521 1.418 -63.673 1.00 78.81 654 ASN A O 1
ATOM 5451 N N . LEU A 1 655 ? 42.164 2.739 -65.377 1.00 82.31 655 LEU A N 1
ATOM 5452 C CA . LEU A 1 655 ? 40.831 2.857 -65.963 1.00 82.31 655 LEU A CA 1
ATOM 5453 C C . LEU A 1 655 ? 40.296 1.496 -66.433 1.00 82.31 655 LEU A C 1
ATOM 5455 O O . LEU A 1 655 ? 39.152 1.152 -66.140 1.00 82.31 655 LEU A O 1
ATOM 5459 N N . LYS A 1 656 ? 41.125 0.681 -67.097 1.00 83.38 656 LYS A N 1
ATOM 5460 C CA . LYS A 1 656 ? 40.747 -0.680 -67.507 1.00 83.38 656 LYS A CA 1
ATOM 5461 C C . LYS A 1 656 ? 40.394 -1.563 -66.306 1.00 83.38 656 LYS A C 1
ATOM 5463 O O . LYS A 1 656 ? 39.407 -2.292 -66.353 1.00 83.38 656 LYS A O 1
ATOM 5468 N N . ASN A 1 657 ? 41.155 -1.474 -65.215 1.00 81.38 657 ASN A N 1
ATOM 5469 C CA . ASN A 1 657 ? 40.859 -2.203 -63.980 1.00 81.38 657 ASN A CA 1
ATOM 5470 C C . ASN A 1 657 ? 39.527 -1.768 -63.355 1.00 81.38 657 ASN A C 1
ATOM 5472 O O . ASN A 1 657 ? 38.759 -2.622 -62.910 1.00 81.38 657 ASN A O 1
ATOM 5476 N N . LEU A 1 658 ? 39.233 -0.466 -63.341 1.00 84.62 658 LEU A N 1
ATOM 5477 C CA . LEU A 1 658 ? 37.955 0.058 -62.860 1.00 84.62 658 LEU A CA 1
ATOM 5478 C C . LEU A 1 658 ? 36.783 -0.475 -63.689 1.00 84.62 658 LEU A C 1
ATOM 5480 O O . LEU A 1 658 ? 35.833 -1.011 -63.120 1.00 84.62 658 LEU A O 1
ATOM 5484 N N . ILE A 1 659 ? 36.894 -0.388 -65.019 1.00 87.06 659 ILE A N 1
ATOM 5485 C CA . ILE A 1 659 ? 35.887 -0.889 -65.962 1.00 87.06 659 ILE A CA 1
ATOM 5486 C C . ILE A 1 659 ? 35.641 -2.376 -65.715 1.00 87.06 659 ILE A C 1
ATOM 5488 O O . ILE A 1 659 ? 34.501 -2.745 -65.466 1.00 87.06 659 ILE A O 1
ATOM 5492 N N . ASN A 1 660 ? 36.694 -3.202 -65.666 1.00 84.81 660 ASN A N 1
ATOM 5493 C CA . ASN A 1 660 ? 36.586 -4.646 -65.427 1.00 84.81 660 ASN A CA 1
ATOM 5494 C C . ASN A 1 660 ? 35.800 -4.983 -64.148 1.00 84.81 660 ASN A C 1
ATOM 5496 O O . ASN A 1 660 ? 34.961 -5.883 -64.153 1.00 84.81 660 ASN A O 1
ATOM 5500 N N . ASN A 1 661 ? 36.058 -4.273 -63.044 1.00 84.44 661 ASN A N 1
ATOM 5501 C CA . ASN A 1 661 ? 35.325 -4.502 -61.796 1.00 84.44 661 ASN A CA 1
ATOM 5502 C C . ASN A 1 661 ? 33.870 -4.010 -61.894 1.00 84.44 661 ASN A C 1
ATOM 5504 O O . ASN A 1 661 ? 32.970 -4.685 -61.396 1.00 84.44 661 ASN A O 1
ATOM 5508 N N . ALA A 1 662 ? 33.618 -2.889 -62.575 1.00 86.88 662 ALA A N 1
ATOM 5509 C CA . ALA A 1 662 ? 32.262 -2.412 -62.830 1.00 86.88 662 ALA A CA 1
ATOM 5510 C C . ALA A 1 662 ? 31.458 -3.396 -63.700 1.00 86.88 662 ALA A C 1
ATOM 5512 O O . ALA A 1 662 ? 30.278 -3.616 -63.431 1.00 86.88 662 ALA A O 1
ATOM 5513 N N . GLU A 1 663 ? 32.082 -4.060 -64.682 1.00 86.88 663 GLU A N 1
ATOM 5514 C CA . GLU A 1 663 ? 31.394 -5.089 -65.475 1.00 86.88 663 GLU A CA 1
ATOM 5515 C C . GLU A 1 663 ? 30.945 -6.270 -64.609 1.00 86.88 663 GLU A C 1
ATOM 5517 O O . GLU A 1 663 ? 29.859 -6.809 -64.822 1.00 86.88 663 GLU A O 1
ATOM 5522 N N . ILE A 1 664 ? 31.769 -6.684 -63.638 1.00 85.50 664 ILE A N 1
ATOM 5523 C CA . ILE A 1 664 ? 31.435 -7.772 -62.707 1.00 85.50 664 ILE A CA 1
ATOM 5524 C C . ILE A 1 664 ? 30.195 -7.394 -61.887 1.00 85.50 664 ILE A C 1
ATOM 5526 O O . ILE A 1 664 ? 29.256 -8.184 -61.796 1.00 85.50 664 ILE A O 1
ATOM 5530 N N . GLU A 1 665 ? 30.156 -6.178 -61.339 1.00 87.44 665 GLU A N 1
ATOM 5531 C CA . GLU A 1 665 ? 29.035 -5.699 -60.518 1.00 87.44 665 GLU A CA 1
ATOM 5532 C C . GLU A 1 665 ? 27.756 -5.460 -61.349 1.00 87.44 665 GLU A C 1
ATOM 5534 O O . GLU A 1 665 ? 26.648 -5.694 -60.858 1.00 87.44 665 GLU A O 1
ATOM 5539 N N . ILE A 1 666 ? 27.880 -5.061 -62.623 1.00 87.81 666 ILE A N 1
ATOM 5540 C CA . ILE A 1 666 ? 26.748 -4.958 -63.566 1.00 87.81 666 ILE A CA 1
ATOM 5541 C C . ILE A 1 666 ? 26.197 -6.343 -63.908 1.00 87.81 666 ILE A C 1
ATOM 5543 O O . ILE A 1 666 ? 24.983 -6.546 -63.878 1.00 87.81 666 ILE A O 1
ATOM 5547 N N . LYS A 1 667 ? 27.068 -7.324 -64.184 1.00 83.31 667 LYS A N 1
ATOM 5548 C CA . LYS A 1 667 ? 26.665 -8.718 -64.453 1.00 83.31 667 LYS A CA 1
ATOM 5549 C C . LYS A 1 667 ? 26.010 -9.372 -63.234 1.00 83.31 667 LYS A C 1
ATOM 5551 O O . LYS A 1 667 ? 25.112 -10.190 -63.397 1.00 83.31 667 LYS A O 1
ATOM 5556 N N . ALA A 1 668 ? 26.411 -8.980 -62.025 1.00 83.69 668 ALA A N 1
ATOM 5557 C CA . ALA A 1 668 ? 25.763 -9.379 -60.776 1.00 83.69 668 ALA A CA 1
ATOM 5558 C C . ALA A 1 668 ? 24.428 -8.647 -60.512 1.00 83.69 668 ALA A C 1
ATOM 5560 O O . ALA A 1 668 ? 23.806 -8.862 -59.471 1.00 83.69 668 ALA A O 1
ATOM 5561 N N . ASN A 1 669 ? 23.984 -7.776 -61.428 1.00 82.88 669 ASN A N 1
ATOM 5562 C CA . ASN A 1 669 ? 22.808 -6.918 -61.293 1.00 82.88 669 ASN A CA 1
ATOM 5563 C C . ASN A 1 669 ? 22.853 -6.027 -60.036 1.00 82.88 669 ASN A C 1
ATOM 5565 O O . ASN A 1 669 ? 21.813 -5.653 -59.501 1.00 82.88 669 ASN A O 1
ATOM 5569 N N . ARG A 1 670 ? 24.041 -5.705 -59.518 1.00 86.75 670 ARG A N 1
ATOM 5570 C CA . ARG A 1 670 ? 24.202 -4.827 -58.353 1.00 86.75 670 ARG A CA 1
ATOM 5571 C C . ARG A 1 670 ? 24.418 -3.380 -58.776 1.00 86.75 670 ARG A C 1
ATOM 5573 O O . ARG A 1 670 ? 23.809 -2.492 -58.191 1.00 86.75 670 ARG A O 1
ATOM 5580 N N . LEU A 1 671 ? 25.232 -3.148 -59.803 1.00 89.62 671 LEU A N 1
ATOM 5581 C CA . LEU A 1 671 ? 25.499 -1.825 -60.370 1.00 89.62 671 LEU A CA 1
ATOM 5582 C C . LEU A 1 671 ? 24.576 -1.557 -61.569 1.00 89.62 671 LEU A C 1
ATOM 5584 O O . LEU A 1 671 ? 24.579 -2.309 -62.539 1.00 89.62 671 LEU A O 1
ATOM 5588 N N . LEU A 1 672 ? 23.778 -0.490 -61.499 1.00 91.19 672 LEU A N 1
ATOM 5589 C CA . LEU A 1 672 ? 22.840 -0.088 -62.553 1.00 91.19 672 LEU A CA 1
ATOM 5590 C C . LEU A 1 672 ? 23.471 0.865 -63.564 1.00 91.19 672 LEU A C 1
ATOM 5592 O O . LEU A 1 672 ? 23.181 0.771 -64.750 1.00 91.19 672 LEU A O 1
ATOM 5596 N N . LEU A 1 673 ? 24.315 1.791 -63.118 1.00 92.62 673 LEU A N 1
ATOM 5597 C CA . LEU A 1 673 ? 24.979 2.746 -63.998 1.00 92.62 673 LEU A CA 1
ATOM 5598 C C . LEU A 1 673 ? 26.318 3.160 -63.402 1.00 92.62 673 LEU A C 1
ATOM 5600 O O . LEU A 1 673 ? 26.385 3.517 -62.229 1.00 92.62 673 LEU A O 1
ATOM 5604 N N . MET A 1 674 ? 27.353 3.179 -64.235 1.00 91.38 674 MET A N 1
ATOM 5605 C CA . MET A 1 674 ? 28.597 3.886 -63.979 1.00 91.38 674 MET A CA 1
ATOM 5606 C C . MET A 1 674 ? 28.801 4.959 -65.047 1.00 91.38 674 MET A C 1
ATOM 5608 O O . MET A 1 674 ? 29.035 4.643 -66.213 1.00 91.38 674 MET A O 1
ATOM 5612 N N . LEU A 1 675 ? 28.716 6.225 -64.650 1.00 90.56 675 LEU A N 1
ATOM 5613 C CA . LEU A 1 675 ? 28.895 7.373 -65.534 1.00 90.56 675 LEU A CA 1
ATOM 5614 C C . LEU A 1 675 ? 30.144 8.148 -65.116 1.00 90.56 675 LEU A C 1
ATOM 5616 O O . LEU A 1 675 ? 30.213 8.671 -64.007 1.00 90.56 675 LEU A O 1
ATOM 5620 N N . MET A 1 676 ? 31.130 8.211 -66.004 1.00 89.81 676 MET A N 1
ATOM 5621 C CA . MET A 1 676 ? 32.425 8.850 -65.761 1.00 89.81 676 MET A CA 1
ATOM 5622 C C . MET A 1 676 ? 32.599 10.079 -66.655 1.00 89.81 676 MET A C 1
ATOM 5624 O O . MET A 1 676 ? 32.105 10.077 -67.779 1.00 89.81 676 MET A O 1
ATOM 5628 N N . THR A 1 677 ? 33.342 11.102 -66.234 1.00 86.25 677 THR A N 1
ATOM 5629 C CA . THR A 1 677 ? 33.707 12.241 -67.101 1.00 86.25 677 THR A CA 1
ATOM 5630 C C . THR A 1 677 ? 35.216 12.261 -67.354 1.00 86.25 677 THR A C 1
ATOM 5632 O O . THR A 1 677 ? 36.018 12.118 -66.433 1.00 86.25 677 THR A O 1
ATOM 5635 N N . ARG A 1 678 ? 35.634 12.418 -68.619 1.00 82.75 678 ARG A N 1
ATOM 5636 C CA . ARG A 1 678 ? 37.056 12.537 -69.001 1.00 82.75 678 ARG A CA 1
ATOM 5637 C C . ARG A 1 678 ? 37.274 13.838 -69.788 1.00 82.75 678 ARG A C 1
ATOM 5639 O O . ARG A 1 678 ? 36.468 14.125 -70.680 1.00 82.75 678 ARG A O 1
ATOM 5646 N N . PRO A 1 679 ? 38.336 14.616 -69.506 1.00 71.62 679 PRO A N 1
ATOM 5647 C CA . PRO A 1 679 ? 38.726 15.734 -70.361 1.00 71.62 679 PRO A CA 1
ATOM 5648 C C . PRO A 1 679 ? 39.062 15.226 -71.768 1.00 71.62 679 PRO A C 1
ATOM 5650 O O . PRO A 1 679 ? 39.735 14.201 -71.910 1.00 71.62 679 PRO A O 1
ATOM 5653 N N . ASP A 1 680 ? 38.606 15.923 -72.809 1.00 68.00 680 ASP A N 1
ATOM 5654 C CA . ASP A 1 680 ? 38.953 15.599 -74.195 1.00 68.00 680 ASP A CA 1
ATOM 5655 C C . ASP A 1 680 ? 39.739 16.748 -74.833 1.00 68.00 680 ASP A C 1
ATOM 5657 O O . ASP A 1 680 ? 39.192 17.807 -75.137 1.00 68.00 680 ASP A O 1
ATOM 5661 N N . ASN A 1 681 ? 41.037 16.519 -75.043 1.00 56.47 681 ASN A N 1
ATOM 5662 C CA . ASN A 1 681 ? 41.962 17.504 -75.606 1.00 56.47 681 ASN A CA 1
ATOM 5663 C C . ASN A 1 681 ? 42.077 17.415 -77.141 1.00 56.47 681 ASN A C 1
ATOM 5665 O O . ASN A 1 681 ? 42.900 18.119 -77.725 1.00 56.47 681 ASN A O 1
ATOM 5669 N N . LYS A 1 682 ? 41.323 16.531 -77.818 1.00 54.19 682 LYS A N 1
ATOM 5670 C CA . LYS A 1 682 ? 41.564 16.194 -79.237 1.00 54.19 682 LYS A CA 1
ATOM 5671 C C . LYS A 1 682 ? 40.730 16.957 -80.274 1.00 54.19 682 LYS A C 1
ATOM 5673 O O . LYS A 1 682 ? 40.863 16.656 -81.458 1.00 54.19 682 LYS A O 1
ATOM 5678 N N . SER A 1 683 ? 39.934 17.964 -79.909 1.00 50.22 683 SER A N 1
ATOM 5679 C CA . SER A 1 683 ? 39.172 18.744 -80.903 1.00 50.22 683 SER A CA 1
ATOM 5680 C C . SER A 1 683 ? 39.580 20.220 -80.932 1.00 50.22 683 SER A C 1
ATOM 5682 O O . SER A 1 683 ? 39.403 20.940 -79.956 1.00 50.22 683 SER A O 1
ATOM 5684 N N . ASN A 1 684 ? 40.086 20.686 -82.081 1.00 49.28 684 ASN A N 1
ATOM 5685 C CA . ASN A 1 684 ? 40.332 22.109 -82.372 1.00 49.28 684 ASN A CA 1
ATOM 5686 C C . ASN A 1 684 ? 39.026 22.921 -82.555 1.00 49.28 684 ASN A C 1
ATOM 5688 O O . ASN A 1 684 ? 39.083 24.107 -82.869 1.00 49.28 684 ASN A O 1
ATOM 5692 N N . ASP A 1 685 ? 37.860 22.301 -82.346 1.00 51.03 685 ASP A N 1
ATOM 5693 C CA . ASP A 1 685 ? 36.547 22.942 -82.383 1.00 51.03 685 ASP A CA 1
ATOM 5694 C C . ASP A 1 685 ? 36.041 23.184 -80.954 1.00 51.03 685 ASP A C 1
ATOM 5696 O O . ASP A 1 685 ? 35.457 22.316 -80.307 1.00 51.03 685 ASP A O 1
ATOM 5700 N N . THR A 1 686 ? 36.213 24.411 -80.463 1.00 50.12 686 THR A N 1
ATOM 5701 C CA . THR A 1 686 ? 35.795 24.887 -79.126 1.00 50.12 686 THR A CA 1
ATOM 5702 C C . THR A 1 686 ? 34.269 24.944 -78.912 1.00 50.12 686 THR A C 1
ATOM 5704 O O . THR A 1 686 ? 33.799 25.540 -77.945 1.00 50.12 686 THR A O 1
ATOM 5707 N N . LYS A 1 687 ? 33.468 24.337 -79.800 1.00 50.94 687 LYS A N 1
ATOM 5708 C CA . LYS A 1 687 ? 31.992 24.376 -79.793 1.00 50.94 687 LYS A CA 1
ATOM 5709 C C . LYS A 1 687 ? 31.309 23.004 -79.888 1.00 50.94 687 LYS A C 1
ATOM 5711 O O . LYS A 1 687 ? 30.092 22.960 -80.075 1.00 50.94 687 LYS A O 1
ATOM 5716 N N . SER A 1 688 ? 32.035 21.891 -79.773 1.00 58.25 688 SER A N 1
ATOM 5717 C CA . SER A 1 688 ? 31.409 20.562 -79.784 1.00 58.25 688 SER A CA 1
ATOM 5718 C C . SER A 1 688 ? 30.714 20.255 -78.443 1.00 58.25 688 SER A C 1
ATOM 5720 O O . SER A 1 688 ? 31.209 20.587 -77.363 1.00 58.25 688 SER A O 1
ATOM 5722 N N . LYS A 1 689 ? 29.507 19.677 -78.514 1.00 65.25 689 LYS A N 1
ATOM 5723 C CA . LYS A 1 689 ? 28.707 19.285 -77.341 1.00 65.25 689 LYS A CA 1
ATOM 5724 C C . LYS A 1 689 ? 29.320 18.051 -76.658 1.00 65.25 689 LYS A C 1
ATOM 5726 O O . LYS A 1 689 ? 30.002 17.269 -77.313 1.00 65.25 689 LYS A O 1
ATOM 5731 N N . ALA A 1 690 ? 29.057 17.855 -75.362 1.00 66.69 690 ALA A N 1
ATOM 5732 C CA . ALA A 1 690 ? 29.465 16.634 -74.663 1.00 66.69 690 ALA A CA 1
ATOM 5733 C C . ALA A 1 690 ? 28.733 15.408 -75.241 1.00 66.69 690 ALA A C 1
ATOM 5735 O O . ALA A 1 690 ? 27.521 15.461 -75.476 1.00 66.69 690 ALA A O 1
ATOM 5736 N N . VAL A 1 691 ? 29.469 14.316 -75.456 1.00 71.06 691 VAL A N 1
ATOM 5737 C CA . VAL A 1 691 ? 28.970 13.054 -76.019 1.00 71.06 691 VAL A CA 1
ATOM 5738 C C . VAL A 1 691 ? 29.146 11.937 -74.995 1.00 71.06 691 VAL A C 1
ATOM 5740 O O . VAL A 1 691 ? 30.152 11.878 -74.289 1.00 71.06 691 VAL A O 1
ATOM 5743 N N . CYS A 1 692 ? 28.153 11.055 -74.918 1.00 79.19 692 CYS A N 1
ATOM 5744 C CA . CYS A 1 692 ? 28.184 9.857 -74.090 1.00 79.19 692 CYS A CA 1
ATOM 5745 C C . CYS A 1 692 ? 28.766 8.688 -74.898 1.00 79.19 692 CYS A C 1
ATOM 5747 O O . CYS A 1 692 ? 28.139 8.217 -75.845 1.00 79.19 692 CYS A O 1
ATOM 5749 N N . GLU A 1 693 ? 29.971 8.236 -74.554 1.00 82.81 693 GLU A N 1
ATOM 5750 C CA . GLU A 1 693 ? 30.592 7.054 -75.155 1.00 82.81 693 GLU A CA 1
ATOM 5751 C C . GLU A 1 693 ? 30.289 5.825 -74.297 1.00 82.81 693 GLU A C 1
ATOM 5753 O O . GLU A 1 693 ? 30.710 5.741 -73.142 1.00 82.81 693 GLU A O 1
ATOM 5758 N N . SER A 1 694 ? 29.541 4.877 -74.861 1.00 83.88 694 SER A N 1
ATOM 5759 C CA . SER A 1 694 ? 29.219 3.614 -74.191 1.00 83.88 694 SER A CA 1
ATOM 5760 C C . SER A 1 694 ? 30.376 2.630 -74.310 1.00 83.88 694 SER A C 1
ATOM 5762 O O . SER A 1 694 ? 30.913 2.427 -75.403 1.00 83.88 694 SER A O 1
ATOM 5764 N N . ILE A 1 695 ? 30.736 1.988 -73.200 1.00 81.12 695 ILE A N 1
ATOM 5765 C CA . ILE A 1 695 ? 31.692 0.881 -73.207 1.00 81.12 695 ILE A CA 1
ATOM 5766 C C . ILE A 1 695 ? 30.909 -0.395 -73.495 1.00 81.12 695 ILE A C 1
ATOM 5768 O O . ILE A 1 695 ? 30.199 -0.909 -72.633 1.00 81.12 695 ILE A O 1
ATOM 5772 N N . LYS A 1 696 ? 31.012 -0.877 -74.737 1.00 72.00 696 LYS A N 1
ATOM 5773 C CA . LYS A 1 696 ? 30.382 -2.132 -75.149 1.00 72.00 696 LYS A CA 1
ATOM 5774 C C . LYS A 1 696 ? 31.154 -3.312 -74.571 1.00 72.00 696 LYS A C 1
ATOM 5776 O O . LYS A 1 696 ? 32.370 -3.391 -74.716 1.00 72.00 696 LYS A O 1
ATOM 5781 N N . PHE A 1 697 ? 30.427 -4.238 -73.963 1.00 66.88 697 PHE A N 1
ATOM 5782 C CA . PHE A 1 697 ? 30.972 -5.503 -73.490 1.00 66.88 697 PHE A CA 1
ATOM 5783 C C . PHE A 1 697 ? 31.094 -6.486 -74.661 1.00 66.88 697 PHE A C 1
ATOM 5785 O O . PHE A 1 697 ? 30.129 -6.660 -75.407 1.00 66.88 697 PHE A O 1
ATOM 5792 N N . ASP A 1 698 ? 32.228 -7.179 -74.792 1.00 56.91 698 ASP A N 1
ATOM 5793 C CA . ASP A 1 698 ? 32.305 -8.377 -75.637 1.00 56.91 698 ASP A CA 1
ATOM 5794 C C . ASP A 1 698 ? 31.483 -9.483 -74.966 1.00 56.91 698 ASP A C 1
ATOM 5796 O O . ASP A 1 698 ? 31.894 -10.117 -73.989 1.00 56.91 698 ASP A O 1
ATOM 5800 N N . LEU A 1 699 ? 30.269 -9.678 -75.464 1.00 49.28 699 LEU A N 1
ATOM 5801 C CA . LEU A 1 699 ? 29.354 -10.711 -75.009 1.00 49.28 699 LEU A CA 1
ATOM 5802 C C . LEU A 1 699 ? 29.083 -11.605 -76.205 1.00 49.28 699 LEU A C 1
ATOM 5804 O O . LEU A 1 699 ? 28.470 -11.171 -77.175 1.00 49.28 699 LEU A O 1
ATOM 5808 N N . GLY A 1 700 ? 29.588 -12.840 -76.139 1.00 49.28 700 GLY A N 1
ATOM 5809 C CA . GLY A 1 700 ? 29.368 -13.847 -77.172 1.00 49.28 700 GLY A CA 1
ATOM 5810 C C . GLY A 1 700 ? 27.905 -13.873 -77.618 1.00 49.28 700 GLY A C 1
ATOM 5811 O O . GLY A 1 700 ? 27.000 -13.878 -76.780 1.00 49.28 700 GLY A O 1
ATOM 5812 N N . ASP A 1 701 ? 27.723 -13.846 -78.938 1.00 38.12 701 ASP A N 1
ATOM 5813 C CA . ASP A 1 701 ? 26.468 -13.704 -79.670 1.00 38.12 701 ASP A CA 1
ATOM 5814 C C . ASP A 1 701 ? 25.232 -14.239 -78.934 1.00 38.12 701 ASP A C 1
ATOM 5816 O O . ASP A 1 701 ? 24.963 -15.442 -78.889 1.00 38.12 701 ASP A O 1
ATOM 5820 N N . LYS A 1 702 ? 24.401 -13.320 -78.441 1.00 38.56 702 LYS A N 1
ATOM 5821 C CA . LYS A 1 702 ? 22.959 -13.548 -78.359 1.00 38.56 702 LYS A CA 1
ATOM 5822 C C . LYS A 1 702 ? 22.242 -12.367 -78.989 1.00 38.56 702 LYS A C 1
ATOM 5824 O O . LYS A 1 702 ? 22.006 -11.348 -78.349 1.00 38.56 702 LYS A O 1
ATOM 5829 N N . ASN A 1 703 ? 21.909 -12.552 -80.265 1.00 38.25 703 ASN A N 1
ATOM 5830 C CA . ASN A 1 703 ? 20.897 -11.785 -80.979 1.00 38.25 703 ASN A CA 1
ATOM 5831 C C . ASN A 1 703 ? 19.629 -11.688 -80.121 1.00 38.25 703 ASN A C 1
ATOM 5833 O O . ASN A 1 703 ? 18.936 -12.688 -79.935 1.00 38.25 703 ASN A O 1
ATOM 5837 N N . TYR A 1 704 ? 19.304 -10.488 -79.657 1.00 36.91 704 TYR A N 1
ATOM 5838 C CA . TYR A 1 704 ? 17.950 -10.145 -79.247 1.00 36.91 704 TYR A CA 1
ATOM 5839 C C . TYR A 1 704 ? 17.454 -9.079 -80.215 1.00 36.91 704 TYR A C 1
ATOM 5841 O O . TYR A 1 704 ? 17.976 -7.967 -80.263 1.00 36.91 704 TYR A O 1
ATOM 5849 N N . GLY A 1 705 ? 16.517 -9.498 -81.066 1.00 32.09 705 GLY A N 1
ATOM 5850 C CA . GLY A 1 705 ? 15.858 -8.646 -82.042 1.00 32.09 705 GLY A CA 1
ATOM 5851 C C . GLY A 1 705 ? 15.144 -7.488 -81.356 1.00 32.09 705 GLY A C 1
ATOM 5852 O O . GLY A 1 705 ? 14.525 -7.658 -80.307 1.00 32.09 705 GLY A O 1
ATOM 5853 N N . ILE A 1 706 ? 15.274 -6.322 -81.970 1.00 33.81 706 ILE A N 1
ATOM 5854 C CA . ILE A 1 706 ? 14.525 -5.114 -81.654 1.00 33.81 706 ILE A CA 1
ATOM 5855 C C . ILE A 1 706 ? 13.328 -5.097 -82.612 1.00 33.81 706 ILE A C 1
ATOM 5857 O O . ILE A 1 706 ? 13.537 -5.175 -83.825 1.00 33.81 706 ILE A O 1
ATOM 5861 N N . GLU A 1 707 ? 12.114 -4.994 -82.072 1.00 31.12 707 GLU A N 1
ATOM 5862 C CA . GLU A 1 707 ? 10.993 -4.300 -82.725 1.00 31.12 707 GLU A CA 1
ATOM 5863 C C . GLU A 1 707 ? 10.761 -2.972 -82.007 1.00 31.12 707 GLU A C 1
ATOM 5865 O O . GLU A 1 707 ? 10.807 -2.971 -80.752 1.00 31.12 707 GLU A O 1
#